Protein AF-A0A943Q394-F1 (afdb_monomer)

Secondary structure (DSSP, 8-state):
---------------------S--PPPPHHHHHHHHHHHSPPPPPPGGGS--HHHHHHHHHHHHHHHHHHHHHSHHHHH--S-HHHHHHHHHHHHHHHHHHHHHHHHHHHHHHHHHTTEEEEEEEETTEEEETT---B-TTS-B--EEE-GGGTT-EEEEEEEGGG-TT--THHHHHHHHHHHHHHHHHHHHHHHHS-GGGHHHHHHHHHHHHHHHHHHHHHH--S--SS--HHHHHHHTSSHHHHHHHHHHHHHHHTTTSSS------PPP-TT-HHHHHHHHHHHHHHHHTT-HHHHHHHHHHHHHTGGGS-HHHHHHHHHHHHHHHHHTT-HHHHHHHHHHS-HHHHHHHTS--SHHHHHHHHHIIIIIS--HHHHHHHHHHHHTS---SSSHHHHHHHHHHHHHHHHHHHH-TT--PPPPPP------

Mean predicted aligned error: 8.98 Å

Nearest PDB structures (foldseek):
  1hz4-assembly1_A  TM=4.114E-01  e=5.023E-01  Escherichia coli
  9dze-assembly1_h  TM=2.910E-01  e=1.087E+00  synthetic construct
  9gaw-assembly1_Z  TM=2.421E-01  e=2.675E+00  Homo sapiens

Foldseek 3Di:
DDDDDDPDPPDPPPPPDPPPPPDPDDFDPLLVVLLVLLVDDFDDDDPQLAACQVVLVVVLVVLLVVLLVCLCVDPLLVVDPDDPVVSVCLSVVLLVLLQVQLQVLLVVLLQVQCVVQQKHWAWWDDQQWIFGPQAQQAAPVRHGPRIDGDNVCNVHTDTFMAGPPLPLQGDCLRSLVSSLVSLVVQLVVLQVQLVPDDPVCSSSNVSSNSSSSSSVSVNCVLCDCGHHLHRHSNVLNVLLPDRLLSSLQNLLRVCVSCLNHQAARDARPDDQDLNRLSCLSSLVSVLLVCVLVVVLVVNSVSLSSNSSNCSSPDLLSVLVSLLSSLLSCVVVVSLNSSLSSLVSDDPSSNVNLLDDDGLLSLLSNLLCVQRNVVHQVSNQVSLVVNLSGPQDDNYSSSVVSVVSSVVSVVSSCVVPVPRPHDDRDPPPDDDD

pLDDT: mean 83.72, std 16.18, range [24.75, 97.0]

Sequence (432 aa):
MSEENNFEKEESSSQAQPRESLHADKPSKRAVEMVDEIRSPLPPLKLKDKSWSNVSFVIILAYMVGLAVWEIYGSGYQAIQNSSGARIGFLLVPILVGNLLAISAWFLGKVLVGKMTGYELTFLTLSGLCYEKHREVKNKNGKVKKFYFNSSYILEMHANFAPKDRKVDANPSGMLWGGMGGIIVMVALLFVLYFVIPDSVLWLKWGFLFCGIHAIETLIYQLFPFRQDYPNDMFVFIKTKKEEDRKAYNIYCIDTAYEFADVDLIAPDFNFDPTSYWKSKALIYKYIDSLYKGDLDNCYTILKQCHQISRFLTIEEQAYIAGERLFILLLLNDRAGADMLFTGLKRDVKNAVLKPYRLSTYRNSLLVKGLILNREDDSIDVANKYYNFEMGSNSVRFRQEKRYFETAKSAVLKAHPKFKLPQAKSNSAKAE

Radius of gyration: 26.26 Å; Cα contacts (8 Å, |Δi|>4): 604; chains: 1; bounding box: 75×80×77 Å

Solvent-accessible surface area (backbone atoms only — not comparable to full-atom values): 23338 Å² total; per-residue (Å²): 135,88,84,85,84,86,76,76,83,79,73,94,69,81,75,75,73,76,81,78,74,81,72,86,56,77,53,44,72,67,34,51,52,54,39,50,56,71,71,46,84,71,82,82,72,57,79,73,67,37,74,39,44,71,58,54,47,51,51,50,51,53,50,54,52,54,48,52,53,48,43,63,76,26,70,40,46,65,64,59,79,89,49,73,64,60,48,53,45,61,61,49,46,21,50,53,51,11,40,52,49,23,55,50,27,20,52,49,21,22,52,54,34,11,52,74,56,46,26,40,78,27,35,38,36,52,54,14,43,32,39,33,70,44,39,53,35,34,45,101,83,71,46,65,51,36,64,50,79,40,78,92,34,44,91,34,73,55,72,44,60,22,42,51,95,70,42,42,84,56,65,62,55,53,22,41,49,18,18,56,48,23,29,52,53,51,34,52,50,26,46,50,46,29,72,69,45,54,80,90,44,40,61,62,21,42,40,28,40,44,16,25,56,40,21,45,52,58,51,53,59,32,58,39,70,43,31,34,94,62,76,29,45,35,26,47,48,65,59,39,68,48,68,71,32,23,30,22,40,33,41,38,34,38,49,62,42,39,61,57,27,69,50,63,76,72,62,61,85,75,78,92,47,94,84,44,69,35,45,49,69,26,46,60,42,38,30,52,50,30,50,75,72,65,39,61,70,61,28,53,56,43,51,54,54,52,56,71,40,32,87,77,45,52,64,65,56,40,10,47,53,52,30,51,54,39,43,54,32,48,74,71,68,29,57,47,16,30,46,54,40,57,69,69,48,55,70,68,31,48,59,39,33,62,53,58,85,51,77,72,33,44,32,30,18,34,36,45,30,35,68,66,66,63,33,58,69,66,25,33,52,46,46,52,59,54,61,56,46,58,74,56,74,80,11,64,52,48,47,47,49,52,50,49,34,53,51,34,50,49,53,34,38,70,77,38,74,84,54,83,64,73,72,76,76,75,90,74,80,92,84,130

Structure (mmCIF, N/CA/C/O backbone):
data_AF-A0A943Q394-F1
#
_entry.id   AF-A0A943Q394-F1
#
loop_
_atom_site.group_PDB
_atom_site.id
_atom_site.type_symbol
_atom_site.label_atom_id
_atom_site.label_alt_id
_atom_site.label_comp_id
_atom_site.label_asym_id
_atom_site.label_entity_id
_atom_site.label_seq_id
_atom_site.pdbx_PDB_ins_code
_atom_site.Cartn_x
_atom_site.Cartn_y
_atom_site.Cartn_z
_atom_site.occupancy
_atom_site.B_iso_or_equiv
_atom_site.auth_seq_id
_atom_site.auth_comp_id
_atom_site.auth_asym_id
_atom_site.auth_atom_id
_atom_site.pdbx_PDB_model_num
ATOM 1 N N . MET A 1 1 ? 18.051 59.322 9.210 1.00 36.94 1 MET A N 1
ATOM 2 C CA . MET A 1 1 ? 17.751 58.458 8.053 1.00 36.94 1 MET A CA 1
ATOM 3 C C . MET A 1 1 ? 17.833 57.018 8.539 1.00 36.94 1 MET A C 1
ATOM 5 O O . MET A 1 1 ? 18.843 56.379 8.309 1.00 36.94 1 MET A O 1
ATOM 9 N N . SER A 1 2 ? 16.996 56.528 9.460 1.00 24.75 2 SER A N 1
ATOM 10 C CA . SER A 1 2 ? 15.518 56.499 9.542 1.00 24.75 2 SER A CA 1
ATOM 11 C C . SER A 1 2 ? 14.869 55.775 8.364 1.00 24.75 2 SER A C 1
ATOM 13 O O . SER A 1 2 ? 14.721 56.383 7.311 1.00 24.75 2 SER A O 1
ATOM 15 N N . GLU A 1 3 ? 14.569 54.491 8.594 1.00 26.06 3 GLU A N 1
ATOM 16 C CA . GLU A 1 3 ? 13.367 53.709 8.224 1.00 26.06 3 GLU A CA 1
ATOM 17 C C . GLU A 1 3 ? 13.666 52.246 8.635 1.00 26.06 3 GLU A C 1
ATOM 19 O O . GLU A 1 3 ? 14.465 51.556 8.012 1.00 26.06 3 GLU A O 1
ATOM 24 N N . GLU A 1 4 ? 13.444 51.890 9.905 1.00 24.84 4 GLU A N 1
ATOM 25 C CA . GLU A 1 4 ? 12.225 51.237 10.430 1.00 24.84 4 GLU A CA 1
ATOM 26 C C . GLU A 1 4 ? 11.939 49.854 9.816 1.00 24.84 4 GLU A C 1
ATOM 28 O O . GLU A 1 4 ? 11.225 49.716 8.833 1.00 24.84 4 GLU A O 1
ATOM 33 N N . ASN A 1 5 ? 12.448 48.807 10.477 1.00 25.91 5 ASN A N 1
ATOM 34 C CA . ASN A 1 5 ? 11.856 47.470 10.447 1.00 25.91 5 ASN A CA 1
ATOM 35 C C . ASN A 1 5 ? 11.244 47.205 11.828 1.00 25.91 5 ASN A C 1
ATOM 37 O O . ASN A 1 5 ? 11.898 46.674 12.728 1.00 25.91 5 ASN A O 1
ATOM 41 N N . ASN A 1 6 ? 9.984 47.610 11.981 1.00 25.77 6 ASN A N 1
ATOM 42 C CA . ASN A 1 6 ? 9.102 47.132 13.036 1.00 25.77 6 ASN A CA 1
ATOM 43 C C . ASN A 1 6 ? 8.702 45.689 12.714 1.00 25.77 6 ASN A C 1
ATOM 45 O O . ASN A 1 6 ? 7.813 45.444 11.905 1.00 25.77 6 ASN A O 1
ATOM 49 N N . PHE A 1 7 ? 9.355 44.729 13.361 1.00 26.55 7 PHE A N 1
ATOM 50 C CA . PHE A 1 7 ? 8.707 43.468 13.706 1.00 26.55 7 PHE A CA 1
ATOM 51 C C . PHE A 1 7 ? 8.678 43.407 15.225 1.00 26.55 7 PHE A C 1
ATOM 53 O O . PHE A 1 7 ? 9.625 42.972 15.883 1.00 26.55 7 PHE A O 1
ATOM 60 N N . GLU A 1 8 ? 7.594 43.957 15.767 1.00 26.42 8 GLU A N 1
ATOM 61 C CA . GLU A 1 8 ? 7.235 43.808 17.162 1.00 26.42 8 GLU A CA 1
ATOM 62 C C . GLU A 1 8 ? 7.174 42.321 17.517 1.00 26.42 8 GLU A C 1
ATOM 64 O O . GLU A 1 8 ? 6.613 41.482 16.809 1.00 26.42 8 GLU A O 1
ATOM 69 N N . LYS A 1 9 ? 7.793 42.021 18.657 1.00 29.33 9 LYS A N 1
ATOM 70 C CA . LYS A 1 9 ? 7.512 40.848 19.468 1.00 29.33 9 LYS A CA 1
ATOM 71 C C . LYS A 1 9 ? 6.026 40.872 19.825 1.00 29.33 9 LYS A C 1
ATOM 73 O O . LYS A 1 9 ? 5.653 41.506 20.806 1.00 29.33 9 LYS A O 1
ATOM 78 N N . GLU A 1 10 ? 5.196 40.151 19.083 1.00 25.08 10 GLU A N 1
ATOM 79 C CA . GLU A 1 10 ? 3.922 39.708 19.640 1.00 25.08 10 GLU A CA 1
ATOM 80 C C . GLU A 1 10 ? 4.198 38.546 20.589 1.00 25.08 10 GLU A C 1
ATOM 82 O O . GLU A 1 10 ? 4.561 37.426 20.216 1.00 25.08 10 GLU A O 1
ATOM 87 N N . GLU A 1 11 ? 4.106 38.899 21.864 1.00 26.84 11 GLU A N 1
ATOM 88 C CA . GLU A 1 11 ? 4.187 38.031 23.013 1.00 26.84 11 GLU A CA 1
ATOM 89 C C . GLU A 1 11 ? 3.241 36.841 22.868 1.00 26.84 11 GLU A C 1
ATOM 91 O O . GLU A 1 11 ? 2.036 36.956 22.636 1.00 26.84 11 GLU A O 1
ATOM 96 N N . SER A 1 12 ? 3.823 35.665 23.085 1.00 28.14 12 SER A N 1
ATOM 97 C CA . SER A 1 12 ? 3.126 34.416 23.324 1.00 28.14 12 SER A CA 1
ATOM 98 C C . SER A 1 12 ? 2.162 34.565 24.505 1.00 28.14 12 SER A C 1
ATOM 100 O O . SER A 1 12 ? 2.534 34.357 25.659 1.00 28.14 12 SER A O 1
ATOM 102 N N . SER A 1 13 ? 0.909 34.901 24.223 1.00 29.84 13 SER A N 1
ATOM 103 C CA . SER A 1 13 ? -0.177 34.854 25.200 1.00 29.84 13 SER A CA 1
ATOM 104 C C . SER A 1 13 ? -1.456 34.262 24.604 1.00 29.84 13 SER A C 1
ATOM 106 O O . SER A 1 13 ? -2.563 34.697 24.897 1.00 29.84 13 SER A O 1
ATOM 108 N N . SER A 1 14 ? -1.350 33.171 23.835 1.00 27.25 14 SER A N 1
ATOM 109 C CA . SER A 1 14 ? -2.492 32.256 23.762 1.00 27.25 14 SER A CA 1
ATOM 110 C C . SER A 1 14 ? -2.519 31.470 25.070 1.00 27.25 14 SER A C 1
ATOM 112 O O . SER A 1 14 ? -1.816 30.467 25.219 1.00 27.25 14 SER A O 1
ATOM 114 N N . GLN A 1 15 ? -3.280 31.973 26.041 1.00 26.34 15 GLN A N 1
ATOM 115 C CA . GLN A 1 15 ? -3.665 31.234 27.235 1.00 26.34 15 GLN A CA 1
ATOM 116 C C . GLN A 1 15 ? -4.109 29.831 26.813 1.00 26.34 15 GLN A C 1
ATOM 118 O O . GLN A 1 15 ? -5.174 29.642 26.223 1.00 26.34 15 GLN A O 1
ATOM 123 N N . ALA A 1 16 ? -3.260 28.841 27.084 1.00 30.30 16 ALA A N 1
ATOM 124 C CA . ALA A 1 16 ? -3.664 27.454 27.068 1.00 30.30 16 ALA A CA 1
ATOM 125 C C . ALA A 1 16 ? -4.762 27.334 28.122 1.00 30.30 16 ALA A C 1
ATOM 127 O O . ALA A 1 16 ? -4.483 27.402 29.320 1.00 30.30 16 ALA A O 1
ATOM 128 N N . GLN A 1 17 ? -6.015 27.227 27.675 1.00 26.16 17 GLN A N 1
ATOM 129 C CA . GLN A 1 17 ? -7.105 26.881 28.571 1.00 26.16 17 GLN A CA 1
ATOM 130 C C . GLN A 1 17 ? -6.690 25.613 29.331 1.00 26.16 17 GLN A C 1
ATOM 132 O O . GLN A 1 17 ? -6.216 24.659 28.698 1.00 26.16 17 GLN A O 1
ATOM 137 N N . PRO A 1 18 ? -6.808 25.598 30.671 1.00 28.00 18 PRO A N 1
ATOM 138 C CA . PRO A 1 18 ? -6.501 24.415 31.451 1.00 28.00 18 PRO A CA 1
ATOM 139 C C . PRO A 1 18 ? -7.311 23.257 30.880 1.00 28.00 18 PRO A C 1
ATOM 141 O O . PRO A 1 18 ? -8.521 23.378 30.687 1.00 28.00 18 PRO A O 1
ATOM 144 N N . ARG A 1 19 ? -6.642 22.141 30.579 1.00 38.12 19 ARG A N 1
ATOM 145 C CA . ARG A 1 19 ? -7.322 20.874 30.318 1.00 38.12 19 ARG A CA 1
ATOM 146 C C . ARG A 1 19 ? -8.140 20.553 31.566 1.00 38.12 19 ARG A C 1
ATOM 148 O O . ARG A 1 19 ? -7.593 20.020 32.527 1.00 38.12 19 ARG A O 1
ATOM 155 N N . GLU A 1 20 ? -9.426 20.888 31.566 1.00 29.41 20 GLU A N 1
ATOM 156 C CA . GLU A 1 20 ? -10.375 20.281 32.489 1.00 29.41 20 GLU A CA 1
ATOM 157 C C . GLU A 1 20 ? -10.360 18.781 32.201 1.00 29.41 20 GLU A C 1
ATOM 159 O O . GLU A 1 20 ? -10.927 18.284 31.225 1.00 29.41 20 GLU A O 1
ATOM 164 N N . SER A 1 21 ? -9.607 18.064 33.031 1.00 34.97 21 SER A N 1
ATOM 165 C CA . SER A 1 21 ? -9.572 16.615 33.087 1.00 34.97 21 SER A CA 1
ATOM 166 C C . SER A 1 21 ? -10.938 16.120 33.558 1.00 34.97 21 SER A C 1
ATOM 168 O O . SER A 1 21 ? -11.166 15.896 34.748 1.00 34.97 21 SER A O 1
ATOM 170 N N . LEU A 1 22 ? -11.870 15.987 32.617 1.00 36.12 22 LEU A N 1
ATOM 171 C CA . LEU A 1 22 ? -13.137 15.300 32.824 1.00 36.12 22 LEU A CA 1
ATOM 172 C C . LEU A 1 22 ? -12.834 13.830 33.157 1.00 36.12 22 LEU A C 1
ATOM 174 O O . LEU A 1 22 ? -12.533 13.040 32.268 1.00 36.12 22 LEU A O 1
ATOM 178 N N . HIS A 1 23 ? -12.892 13.527 34.459 1.00 41.88 23 HIS A N 1
ATOM 179 C CA . HIS A 1 23 ? -12.745 12.225 35.119 1.00 41.88 23 HIS A CA 1
ATOM 180 C C . HIS A 1 23 ? -11.444 11.461 34.815 1.00 41.88 23 HIS A C 1
ATOM 182 O O . HIS A 1 23 ? -11.343 10.696 33.859 1.00 41.88 23 HIS A O 1
ATOM 188 N N . ALA A 1 24 ? -10.443 11.626 35.686 1.00 44.53 24 ALA A N 1
ATOM 189 C CA . ALA A 1 24 ? -9.252 10.781 35.710 1.00 44.53 24 ALA A CA 1
ATOM 190 C C . ALA A 1 24 ? -9.579 9.406 36.321 1.00 44.53 24 ALA A C 1
ATOM 192 O O . ALA A 1 24 ? -9.180 9.096 37.445 1.00 44.53 24 ALA A O 1
ATOM 193 N N . ASP A 1 25 ? -10.316 8.579 35.580 1.00 67.25 25 ASP A N 1
ATOM 194 C CA . ASP A 1 25 ? -10.285 7.139 35.819 1.00 67.25 25 ASP A CA 1
ATOM 195 C C . ASP A 1 25 ? -8.836 6.664 35.647 1.00 67.25 25 ASP A C 1
ATOM 197 O O . ASP A 1 25 ? -8.126 7.096 34.738 1.00 67.25 25 ASP A O 1
ATOM 201 N N . LYS A 1 26 ? -8.341 5.819 36.555 1.00 80.06 26 LYS A N 1
ATOM 202 C CA . LYS A 1 26 ? -6.998 5.245 36.400 1.00 80.06 26 LYS A CA 1
ATOM 203 C C . LYS A 1 26 ? -6.984 4.358 35.145 1.00 80.06 26 LYS A C 1
ATOM 205 O O . LYS A 1 26 ? -7.945 3.614 34.950 1.00 80.06 26 LYS A O 1
ATOM 210 N N . PRO A 1 27 ? -5.915 4.388 34.325 1.00 82.94 27 PRO A N 1
ATOM 211 C CA . PRO A 1 27 ? -5.824 3.529 33.149 1.00 82.94 27 PRO A CA 1
ATOM 212 C C . PRO A 1 27 ? -5.918 2.058 33.562 1.00 82.94 27 PRO A C 1
ATOM 214 O O . PRO A 1 27 ? -5.362 1.656 34.591 1.00 82.94 27 PRO A O 1
ATOM 217 N N . SER A 1 28 ? -6.609 1.240 32.765 1.00 85.56 28 SER A N 1
ATOM 218 C CA . SER A 1 28 ? -6.715 -0.189 33.059 1.00 85.56 28 SER A CA 1
ATOM 219 C C . SER A 1 28 ? -5.353 -0.881 32.949 1.00 85.56 28 SER A C 1
ATOM 221 O O . SER A 1 28 ? -4.452 -0.436 32.233 1.00 85.56 28 SER A O 1
ATOM 223 N N . LYS A 1 29 ? -5.217 -2.047 33.595 1.00 86.56 29 LYS A N 1
ATOM 224 C CA . LYS A 1 29 ? -4.020 -2.893 33.458 1.00 86.56 29 LYS A CA 1
ATOM 225 C C . LYS A 1 29 ? -3.711 -3.214 31.987 1.00 86.56 29 LYS A C 1
ATOM 227 O O . LYS A 1 29 ? -2.551 -3.185 31.594 1.00 86.56 29 LYS A O 1
ATOM 232 N N . ARG A 1 30 ? -4.746 -3.444 31.166 1.00 83.56 30 ARG A N 1
ATOM 233 C CA . ARG A 1 30 ? -4.605 -3.705 29.724 1.00 83.56 30 ARG A CA 1
ATOM 234 C C . ARG A 1 30 ? -4.018 -2.500 28.985 1.00 83.56 30 ARG A C 1
ATOM 236 O O . ARG A 1 30 ? -3.149 -2.679 28.142 1.00 83.56 30 ARG A O 1
ATOM 243 N N . ALA A 1 31 ? -4.441 -1.277 29.303 1.00 83.06 31 ALA A N 1
ATOM 244 C CA . ALA A 1 31 ? -3.860 -0.082 28.690 1.00 83.06 31 ALA A CA 1
ATOM 245 C C . ALA A 1 31 ? -2.398 0.136 29.090 1.00 83.06 31 ALA A C 1
ATOM 247 O O . ALA A 1 31 ? -1.582 0.497 28.242 1.00 83.06 31 ALA A O 1
ATOM 248 N N . VAL A 1 32 ? -2.058 -0.118 30.357 1.00 86.00 32 VAL A N 1
ATOM 249 C CA . VAL A 1 32 ? -0.667 -0.063 30.831 1.00 86.00 32 VAL A CA 1
ATOM 250 C C . VAL A 1 32 ? 0.192 -1.072 30.069 1.00 86.00 32 VAL A C 1
ATOM 252 O O . VAL A 1 32 ? 1.188 -0.679 29.468 1.00 86.00 32 VAL A O 1
ATOM 255 N N . GLU A 1 33 ? -0.253 -2.329 29.973 1.00 87.69 33 GLU A N 1
ATOM 256 C CA . GLU A 1 33 ? 0.419 -3.364 29.178 1.00 87.69 33 GLU A CA 1
ATOM 257 C C . GLU A 1 33 ? 0.589 -2.939 27.711 1.00 87.69 33 GLU A C 1
ATOM 259 O O . GLU A 1 33 ? 1.671 -3.087 27.141 1.00 87.69 33 GLU A O 1
ATOM 264 N N . MET A 1 34 ? -0.443 -2.348 27.096 1.00 87.56 34 MET A N 1
ATOM 265 C CA . MET A 1 34 ? -0.347 -1.887 25.713 1.00 87.56 34 MET A CA 1
ATOM 266 C C . MET A 1 34 ? 0.707 -0.790 25.518 1.00 87.56 34 MET A C 1
ATOM 268 O O . MET A 1 34 ? 1.408 -0.781 24.500 1.00 87.56 34 MET A O 1
ATOM 272 N N . VAL A 1 35 ? 0.815 0.138 26.469 1.00 83.75 35 VAL A N 1
ATOM 273 C CA . VAL A 1 35 ? 1.810 1.218 26.442 1.00 83.75 35 VAL A CA 1
ATOM 274 C C . VAL A 1 35 ? 3.213 0.675 26.673 1.00 83.75 35 VAL A C 1
ATOM 276 O O . VAL A 1 35 ? 4.140 1.065 25.957 1.00 83.75 35 VAL A O 1
ATOM 279 N N . ASP A 1 36 ? 3.367 -0.252 27.611 1.00 86.31 36 ASP A N 1
ATOM 280 C CA . ASP A 1 36 ? 4.643 -0.909 27.883 1.00 86.31 36 ASP A CA 1
ATOM 281 C C . ASP A 1 36 ? 5.132 -1.686 26.656 1.00 86.31 36 ASP A C 1
ATOM 283 O O . ASP A 1 36 ? 6.310 -1.618 26.305 1.00 86.31 36 ASP A O 1
ATOM 287 N N . GLU A 1 37 ? 4.229 -2.330 25.913 1.00 87.06 37 GLU A N 1
ATOM 288 C CA . GLU A 1 37 ? 4.546 -2.972 24.635 1.00 87.06 37 GLU A CA 1
ATOM 289 C C . GLU A 1 37 ? 5.070 -1.978 23.587 1.00 87.06 37 GLU A C 1
ATOM 291 O O . GLU A 1 37 ? 5.992 -2.308 22.843 1.00 87.06 37 GLU A O 1
ATOM 296 N N . ILE A 1 38 ? 4.517 -0.759 23.507 1.00 81.81 38 ILE A N 1
ATOM 297 C CA . ILE A 1 38 ? 4.989 0.283 22.572 1.00 81.81 38 ILE A CA 1
ATOM 298 C C . ILE A 1 38 ? 6.368 0.810 22.963 1.00 81.81 38 ILE A C 1
ATOM 300 O O . ILE A 1 38 ? 7.188 1.099 22.089 1.00 81.81 38 ILE A O 1
ATOM 304 N N . ARG A 1 39 ? 6.621 0.942 24.266 1.00 80.44 39 ARG A N 1
ATOM 305 C CA . ARG A 1 39 ? 7.911 1.390 24.804 1.00 80.44 39 ARG A CA 1
ATOM 306 C C . ARG A 1 39 ? 8.984 0.309 24.708 1.00 80.44 39 ARG A C 1
ATOM 308 O O . ARG A 1 39 ? 10.167 0.633 24.631 1.00 80.44 39 ARG A O 1
ATOM 315 N N . SER A 1 40 ? 8.577 -0.957 24.693 1.00 82.25 40 SER A N 1
ATOM 316 C CA . SER A 1 40 ? 9.484 -2.095 24.608 1.00 82.25 40 SER A CA 1
ATOM 317 C C . SER A 1 40 ? 10.183 -2.139 23.244 1.00 82.25 40 SER A C 1
ATOM 319 O O . SER A 1 40 ? 9.516 -2.111 22.204 1.00 82.25 40 SER A O 1
ATOM 321 N N . PRO A 1 41 ? 11.524 -2.233 23.207 1.00 75.56 41 PRO A N 1
ATOM 322 C CA . PRO A 1 41 ? 12.243 -2.332 21.949 1.00 75.56 41 PRO A CA 1
ATOM 323 C C . PRO A 1 41 ? 11.872 -3.636 21.240 1.00 75.56 41 PRO A C 1
ATOM 325 O O . PRO A 1 41 ? 12.000 -4.730 21.791 1.00 75.56 41 PRO A O 1
ATOM 328 N N . LEU A 1 42 ? 11.425 -3.523 19.990 1.00 81.19 42 LEU A N 1
ATOM 329 C CA . LEU A 1 42 ? 11.195 -4.691 19.151 1.00 81.19 42 LEU A CA 1
ATOM 330 C C . LEU A 1 42 ? 12.538 -5.293 18.716 1.00 81.19 42 LEU A C 1
ATOM 332 O O . LEU A 1 42 ? 13.485 -4.548 18.443 1.00 81.19 42 LEU A O 1
ATOM 336 N N . PRO A 1 43 ? 12.630 -6.628 18.579 1.00 78.38 43 PRO A N 1
ATOM 337 C CA . PRO A 1 43 ? 13.841 -7.259 18.080 1.00 78.38 43 PRO A CA 1
ATOM 338 C C . PRO A 1 43 ? 14.204 -6.708 16.690 1.00 78.38 43 PRO A C 1
ATOM 340 O O . PRO A 1 43 ? 13.309 -6.426 15.879 1.00 78.38 43 PRO A O 1
ATOM 343 N N . PRO A 1 44 ? 15.500 -6.570 16.367 1.00 78.81 44 PRO A N 1
ATOM 344 C CA . PRO A 1 44 ? 15.921 -6.024 15.087 1.00 78.81 44 PRO A CA 1
ATOM 345 C C . PRO A 1 44 ? 15.475 -6.921 13.926 1.00 78.81 44 PRO A C 1
ATOM 347 O O . PRO A 1 44 ? 15.421 -8.149 14.031 1.00 78.81 44 PRO A O 1
ATOM 350 N N . LEU A 1 45 ? 15.160 -6.295 12.790 1.00 80.12 45 LEU A N 1
ATOM 351 C CA . LEU A 1 45 ? 14.898 -7.014 11.547 1.00 80.12 45 LEU A CA 1
ATOM 352 C C . LEU A 1 45 ? 16.180 -7.632 10.989 1.00 80.12 45 LEU A C 1
ATOM 354 O O . LEU A 1 45 ? 17.239 -6.996 10.984 1.00 80.12 45 LEU A O 1
ATOM 358 N N . LYS A 1 46 ? 16.053 -8.842 10.432 1.00 81.94 46 LYS A N 1
ATOM 359 C CA . LYS A 1 46 ? 17.104 -9.437 9.601 1.00 81.94 46 LYS A CA 1
ATOM 360 C C . LYS A 1 46 ? 17.336 -8.554 8.378 1.00 81.94 46 LYS A C 1
ATOM 362 O O . LYS A 1 46 ? 16.409 -7.939 7.856 1.00 81.94 46 LYS A O 1
ATOM 367 N N . LEU A 1 47 ? 18.577 -8.528 7.899 1.00 78.75 47 LEU A N 1
ATOM 368 C CA . LEU A 1 47 ? 19.019 -7.652 6.814 1.00 78.75 47 LEU A CA 1
ATOM 369 C C . LEU A 1 47 ? 18.127 -7.739 5.558 1.00 78.75 47 LEU A C 1
ATOM 371 O O . LEU A 1 47 ? 17.741 -6.715 5.003 1.00 78.75 47 LEU A O 1
ATOM 375 N N . LYS A 1 48 ? 17.729 -8.955 5.172 1.00 77.06 48 LYS A N 1
ATOM 376 C CA . LYS A 1 48 ? 16.856 -9.232 4.017 1.00 77.06 48 LYS A CA 1
ATOM 377 C C . LYS A 1 48 ? 15.428 -8.675 4.127 1.00 77.06 48 LYS A C 1
ATOM 379 O O . LYS A 1 48 ? 14.726 -8.614 3.125 1.00 77.06 48 LYS A O 1
ATOM 384 N N . ASP A 1 49 ? 14.989 -8.316 5.333 1.00 76.31 49 ASP A N 1
ATOM 385 C CA . ASP A 1 49 ? 13.630 -7.837 5.604 1.00 76.31 49 ASP A CA 1
ATOM 386 C C . ASP A 1 49 ? 13.588 -6.339 5.976 1.00 76.31 49 ASP A C 1
ATOM 388 O O . ASP A 1 49 ? 12.513 -5.744 6.132 1.00 76.31 49 ASP A O 1
ATOM 392 N N . LYS A 1 50 ? 14.758 -5.698 6.115 1.00 80.75 50 LYS A N 1
ATOM 393 C CA . LYS A 1 50 ? 14.863 -4.238 6.248 1.00 80.75 50 LYS A CA 1
ATOM 394 C C . LYS A 1 50 ? 14.394 -3.560 4.959 1.00 80.75 50 LYS A C 1
ATOM 396 O O . LYS A 1 50 ? 14.419 -4.182 3.903 1.00 80.75 50 LYS A O 1
ATOM 401 N N . SER A 1 51 ? 13.934 -2.313 5.061 1.00 82.12 51 SER A N 1
ATOM 402 C CA . SER A 1 51 ? 13.713 -1.495 3.864 1.00 82.12 51 SER A CA 1
ATOM 403 C C . SER A 1 51 ? 15.073 -1.108 3.281 1.00 82.12 51 SER A C 1
ATOM 405 O O . SER A 1 51 ? 15.945 -0.646 4.020 1.00 82.12 51 SER A O 1
ATOM 407 N N . TRP A 1 52 ? 15.254 -1.336 1.983 1.00 84.62 52 TRP A N 1
ATOM 408 C CA . TRP A 1 52 ? 16.456 -0.998 1.222 1.00 84.62 52 TRP A CA 1
ATOM 409 C C . TRP A 1 52 ? 16.256 0.219 0.317 1.00 84.62 52 TRP A C 1
ATOM 411 O O . TRP A 1 52 ? 17.180 0.554 -0.416 1.00 84.62 52 TRP A O 1
ATOM 421 N N . SER A 1 53 ? 15.124 0.925 0.422 1.00 80.81 53 SER A N 1
ATOM 422 C CA . SER A 1 53 ? 14.781 2.085 -0.417 1.00 80.81 53 SER A CA 1
ATOM 423 C C . SER A 1 53 ? 15.903 3.106 -0.523 1.00 80.81 53 SER A C 1
ATOM 425 O O . SER A 1 53 ? 16.298 3.458 -1.628 1.00 80.81 53 SER A O 1
ATOM 427 N N . ASN A 1 54 ? 16.507 3.504 0.600 1.00 82.69 54 ASN A N 1
ATOM 428 C CA . ASN A 1 54 ? 17.606 4.476 0.590 1.00 82.69 54 ASN A CA 1
ATOM 429 C C . ASN A 1 54 ? 18.860 3.941 -0.115 1.00 82.69 54 ASN A C 1
ATOM 431 O O . ASN A 1 54 ? 19.539 4.681 -0.819 1.00 82.69 54 ASN A O 1
ATOM 435 N N . VAL A 1 55 ? 19.175 2.657 0.061 1.00 84.75 55 VAL A N 1
ATOM 436 C CA . VAL A 1 55 ? 20.344 2.043 -0.583 1.00 84.75 55 VAL A CA 1
ATOM 437 C C . VAL A 1 55 ? 20.100 1.890 -2.081 1.00 84.75 55 VAL A C 1
ATOM 439 O O . VAL A 1 55 ? 20.955 2.254 -2.882 1.00 84.75 55 VAL A O 1
ATOM 442 N N . SER A 1 56 ? 18.921 1.402 -2.466 1.00 81.50 56 SER A N 1
ATOM 443 C CA . SER A 1 56 ? 18.503 1.308 -3.862 1.00 81.50 56 SER A CA 1
ATOM 444 C C . SER A 1 56 ? 18.464 2.683 -4.528 1.00 81.50 56 SER A C 1
ATOM 446 O O . SER A 1 56 ? 18.933 2.804 -5.653 1.00 81.50 56 SER A O 1
ATOM 448 N N . PHE A 1 57 ? 18.013 3.724 -3.823 1.00 82.50 57 PHE A N 1
ATOM 449 C CA . PHE A 1 57 ? 18.062 5.106 -4.297 1.00 82.50 57 PHE A CA 1
ATOM 450 C C . PHE A 1 57 ? 19.496 5.563 -4.577 1.00 82.50 57 PHE A C 1
ATOM 452 O O . PHE A 1 57 ? 19.756 6.090 -5.651 1.00 82.50 57 PHE A O 1
ATOM 459 N N . VAL A 1 58 ? 20.445 5.313 -3.667 1.00 86.50 58 VAL A N 1
ATOM 460 C CA . VAL A 1 58 ? 21.861 5.668 -3.883 1.00 86.50 58 VAL A CA 1
ATOM 461 C C . VAL A 1 58 ? 22.453 4.919 -5.079 1.00 86.50 58 VAL A C 1
ATOM 463 O O . VAL A 1 58 ? 23.172 5.520 -5.871 1.00 86.50 58 VAL A O 1
ATOM 466 N N . ILE A 1 59 ? 22.137 3.630 -5.241 1.00 86.00 59 ILE A N 1
ATOM 467 C CA . ILE A 1 59 ? 22.609 2.826 -6.380 1.00 86.00 59 ILE A CA 1
ATOM 468 C C . ILE A 1 59 ? 22.038 3.362 -7.698 1.00 86.00 59 ILE A C 1
ATOM 470 O O . ILE A 1 59 ? 22.790 3.545 -8.653 1.00 86.00 59 ILE A O 1
ATOM 474 N N . ILE A 1 60 ? 20.733 3.644 -7.745 1.00 85.25 60 ILE A N 1
ATOM 475 C CA . ILE A 1 60 ? 20.072 4.209 -8.929 1.00 85.25 60 ILE A CA 1
ATOM 476 C C . ILE A 1 60 ? 20.634 5.594 -9.237 1.00 85.25 60 ILE A C 1
ATOM 478 O O . ILE A 1 60 ? 20.966 5.864 -10.382 1.00 85.25 60 ILE A O 1
ATOM 482 N N . LEU A 1 61 ? 20.822 6.448 -8.231 1.00 86.25 61 LEU A N 1
ATOM 483 C CA . LEU A 1 61 ? 21.398 7.777 -8.416 1.00 86.25 61 LEU A CA 1
ATOM 484 C C . LEU A 1 61 ? 22.829 7.701 -8.964 1.00 86.25 61 LEU A C 1
ATOM 486 O O . LEU A 1 61 ? 23.161 8.418 -9.903 1.00 86.25 61 LEU A O 1
ATOM 490 N N . ALA A 1 62 ? 23.669 6.820 -8.415 1.00 87.19 62 ALA A N 1
ATOM 491 C CA . ALA A 1 62 ? 25.027 6.610 -8.912 1.00 87.19 62 ALA A CA 1
ATOM 492 C C . ALA A 1 62 ? 25.026 6.114 -10.366 1.00 87.19 62 ALA A C 1
ATOM 494 O O . ALA A 1 62 ? 25.828 6.578 -11.175 1.00 87.19 62 ALA A O 1
ATOM 495 N N . TYR A 1 63 ? 24.099 5.215 -10.704 1.00 86.69 63 TYR A N 1
ATOM 496 C CA . TYR A 1 63 ? 23.903 4.740 -12.068 1.00 86.69 63 TYR A CA 1
ATOM 497 C C . TYR A 1 63 ? 23.460 5.872 -13.006 1.00 86.69 63 TYR A C 1
ATOM 499 O O . TYR A 1 63 ? 24.116 6.093 -14.019 1.00 86.69 63 TYR A O 1
ATOM 507 N N . MET A 1 64 ? 22.442 6.655 -12.633 1.00 85.25 64 MET A N 1
ATOM 508 C CA . MET A 1 64 ? 21.965 7.811 -13.402 1.00 85.25 64 MET A CA 1
ATOM 509 C C . MET A 1 64 ? 23.075 8.837 -13.646 1.00 85.25 64 MET A C 1
ATOM 511 O O . MET A 1 64 ? 23.231 9.318 -14.764 1.00 85.25 64 MET A O 1
ATOM 515 N N . VAL A 1 65 ? 23.874 9.163 -12.623 1.00 85.44 65 VAL A N 1
ATOM 516 C CA . VAL A 1 65 ? 25.006 10.094 -12.758 1.00 85.44 65 VAL A CA 1
ATOM 517 C C . VAL A 1 65 ? 26.076 9.516 -13.683 1.00 85.44 65 VAL A C 1
ATOM 519 O O . VAL A 1 65 ? 26.568 10.225 -14.557 1.00 85.44 65 VAL A O 1
ATOM 522 N N . GLY A 1 66 ? 26.419 8.234 -13.532 1.00 86.00 66 GLY A N 1
ATOM 523 C CA . GLY A 1 66 ? 27.376 7.560 -14.411 1.00 86.00 66 GLY A CA 1
ATOM 524 C C . GLY A 1 66 ? 26.922 7.546 -15.872 1.00 86.00 66 GLY A C 1
ATOM 525 O O . GLY A 1 66 ? 27.724 7.815 -16.766 1.00 86.00 66 GLY A O 1
ATOM 526 N N . LEU A 1 67 ? 25.631 7.303 -16.111 1.00 85.38 67 LEU A N 1
ATOM 527 C CA . LEU A 1 67 ? 25.036 7.378 -17.442 1.00 85.38 67 LEU A CA 1
ATOM 528 C C . LEU A 1 67 ? 25.033 8.791 -18.003 1.00 85.38 67 LEU A C 1
ATOM 530 O O . LEU A 1 67 ? 25.435 8.963 -19.144 1.00 85.38 67 LEU A O 1
ATOM 534 N N . ALA A 1 68 ? 24.647 9.793 -17.215 1.00 82.06 68 ALA A N 1
ATOM 535 C CA . ALA A 1 68 ? 24.659 11.183 -17.658 1.00 82.06 68 ALA A CA 1
ATOM 536 C C . ALA A 1 68 ? 26.080 11.632 -18.037 1.00 82.06 68 ALA A C 1
ATOM 538 O O . ALA A 1 68 ? 26.276 12.288 -19.056 1.00 82.06 68 ALA A O 1
ATOM 539 N N . VAL A 1 69 ? 27.095 11.234 -17.262 1.00 84.44 69 VAL A N 1
ATOM 540 C CA . VAL A 1 69 ? 28.507 11.460 -17.609 1.00 84.44 69 VAL A CA 1
ATOM 541 C C . VAL A 1 69 ? 28.844 10.781 -18.935 1.00 84.44 69 VAL A C 1
ATOM 543 O O . VAL A 1 69 ? 29.406 11.418 -19.825 1.00 84.44 69 VAL A O 1
ATOM 546 N N . TRP A 1 70 ? 28.484 9.508 -19.100 1.00 84.62 70 TRP A N 1
ATOM 547 C CA . TRP A 1 70 ? 28.737 8.795 -20.349 1.00 84.62 70 TRP A CA 1
ATOM 548 C C . TRP A 1 70 ? 28.023 9.436 -21.543 1.00 84.62 70 TRP A C 1
ATOM 550 O O . TRP A 1 70 ? 28.622 9.567 -22.606 1.00 84.62 70 TRP A O 1
ATOM 560 N N . GLU A 1 71 ? 26.791 9.897 -21.362 1.00 82.31 71 GLU A N 1
ATOM 561 C CA . GLU A 1 71 ? 26.013 10.599 -22.374 1.00 82.31 71 GLU A CA 1
ATOM 562 C C . GLU A 1 71 ? 26.699 11.906 -22.786 1.00 82.31 71 GLU A C 1
ATOM 564 O O . GLU A 1 71 ? 26.920 12.107 -23.977 1.00 82.31 71 GLU A O 1
ATOM 569 N N . ILE A 1 72 ? 27.161 12.723 -21.828 1.00 80.62 72 ILE A N 1
ATOM 570 C CA . ILE A 1 72 ? 27.917 13.970 -22.073 1.00 80.62 72 ILE A CA 1
ATOM 571 C C . ILE A 1 72 ? 29.191 13.721 -22.897 1.00 80.62 72 ILE A C 1
ATOM 573 O O . ILE A 1 72 ? 29.519 14.488 -23.810 1.00 80.62 72 ILE A O 1
ATOM 577 N N . TYR A 1 73 ? 29.933 12.661 -22.577 1.00 79.06 73 TYR A N 1
ATOM 578 C CA . TYR A 1 73 ? 31.159 12.298 -23.296 1.00 79.06 73 TYR A CA 1
ATOM 579 C C . TYR A 1 73 ? 30.898 11.418 -24.531 1.00 79.06 73 TYR A C 1
ATOM 581 O O . TYR A 1 73 ? 31.830 11.096 -25.269 1.00 79.06 73 TYR A O 1
ATOM 589 N N . GLY A 1 74 ? 29.643 11.044 -24.780 1.00 73.38 74 GLY A N 1
ATOM 590 C CA . GLY A 1 74 ? 29.225 10.197 -25.885 1.00 73.38 74 GLY A CA 1
ATOM 591 C C . GLY A 1 74 ? 29.131 10.951 -27.210 1.00 73.38 74 GLY A C 1
ATOM 592 O O . GLY A 1 74 ? 28.850 12.151 -27.268 1.00 73.38 74 GLY A O 1
ATOM 593 N N . SER A 1 75 ? 29.317 10.226 -28.315 1.00 67.50 75 SER A N 1
ATOM 594 C CA . SER A 1 75 ? 29.263 10.805 -29.664 1.00 67.50 75 SER A CA 1
ATOM 595 C C . SER A 1 75 ? 27.889 11.385 -30.016 1.00 67.50 75 SER A C 1
ATOM 597 O O . SER A 1 75 ? 27.826 12.331 -30.793 1.00 67.50 75 SER A O 1
ATOM 599 N N . GLY A 1 76 ? 26.803 10.898 -29.401 1.00 67.12 76 GLY A N 1
ATOM 600 C CA . GLY A 1 76 ? 25.460 11.470 -29.544 1.00 67.12 76 GLY A CA 1
ATOM 601 C C . GLY A 1 76 ? 25.338 12.901 -29.022 1.00 67.12 76 GLY A C 1
ATOM 602 O O . GLY A 1 76 ? 24.880 13.777 -29.749 1.00 67.12 76 GLY A O 1
ATOM 603 N N . TYR A 1 77 ? 25.811 13.164 -27.801 1.00 70.75 77 TYR A N 1
ATOM 604 C CA . TYR A 1 77 ? 25.788 14.505 -27.206 1.00 70.75 77 TYR A CA 1
ATOM 605 C C . TYR A 1 77 ? 26.709 15.478 -27.953 1.00 70.75 77 TYR A C 1
ATOM 607 O O . TYR A 1 77 ? 26.350 16.633 -28.186 1.00 70.75 77 TYR A O 1
ATOM 615 N N . GLN A 1 78 ? 27.877 14.999 -28.394 1.00 72.81 78 GLN A N 1
ATOM 616 C CA . GLN A 1 78 ? 28.821 15.795 -29.185 1.00 72.81 78 GLN A CA 1
ATOM 617 C C . GLN A 1 78 ? 28.307 16.094 -30.606 1.00 72.81 78 GLN A C 1
ATOM 619 O O . GLN A 1 78 ? 28.620 17.150 -31.159 1.00 72.81 78 GLN A O 1
ATOM 624 N N . ALA A 1 79 ? 27.477 15.216 -31.180 1.00 66.00 79 ALA A N 1
ATOM 625 C CA . ALA A 1 79 ? 26.849 15.408 -32.490 1.00 66.00 79 ALA A CA 1
ATOM 626 C C . ALA A 1 79 ? 25.721 16.456 -32.491 1.00 66.00 79 ALA A C 1
ATOM 628 O O . ALA A 1 79 ? 25.327 16.933 -33.557 1.00 66.00 79 ALA A O 1
ATOM 629 N N . ILE A 1 80 ? 25.205 16.850 -31.321 1.00 73.19 80 ILE A N 1
ATOM 630 C CA . ILE A 1 80 ? 24.199 17.910 -31.206 1.00 73.19 80 ILE A CA 1
ATOM 631 C C . ILE A 1 80 ? 24.901 19.266 -31.308 1.00 73.19 80 ILE A C 1
ATOM 633 O O . ILE A 1 80 ? 25.415 19.835 -30.334 1.00 73.19 80 ILE A O 1
ATOM 637 N N . GLN A 1 81 ? 24.929 19.782 -32.533 1.00 62.72 81 GLN A N 1
ATOM 638 C CA . GLN A 1 81 ? 25.334 21.147 -32.836 1.00 62.72 81 GLN A CA 1
ATOM 639 C C . GLN A 1 81 ? 24.119 22.083 -32.740 1.00 62.72 81 GLN A C 1
ATOM 641 O O . GLN A 1 81 ? 23.037 21.746 -33.214 1.00 62.72 81 GLN A O 1
ATOM 646 N N . ASN A 1 82 ? 24.335 23.267 -32.148 1.00 63.19 82 ASN A N 1
ATOM 647 C CA . ASN A 1 82 ? 23.554 24.510 -32.316 1.00 63.19 82 ASN A CA 1
ATOM 648 C C . ASN A 1 82 ? 22.773 25.102 -31.125 1.00 63.19 82 ASN A C 1
ATOM 650 O O . ASN A 1 82 ? 22.233 26.189 -31.286 1.00 63.19 82 ASN A O 1
ATOM 654 N N . SER A 1 83 ? 22.775 24.534 -29.911 1.00 74.75 83 SER A N 1
ATOM 655 C CA . SER A 1 83 ? 22.503 25.326 -28.684 1.00 74.75 83 SER A CA 1
ATOM 656 C C . SER A 1 83 ? 22.778 24.548 -27.394 1.00 74.75 83 SER A C 1
ATOM 658 O O . SER A 1 83 ? 22.586 23.332 -27.336 1.00 74.75 83 SER A O 1
ATOM 660 N N . SER A 1 84 ? 23.149 25.254 -26.319 1.00 76.94 84 SER A N 1
ATOM 661 C CA . SER A 1 84 ? 23.229 24.679 -24.965 1.00 76.94 84 SER A CA 1
ATOM 662 C C . SER A 1 84 ? 21.892 24.075 -24.516 1.00 76.94 84 SER A C 1
ATOM 664 O O . SER A 1 84 ? 21.877 23.048 -23.846 1.00 76.94 84 SER A O 1
ATOM 666 N N . GLY A 1 85 ? 20.766 24.662 -24.941 1.00 79.00 85 GLY A N 1
ATOM 667 C CA . GLY A 1 85 ? 19.425 24.154 -24.647 1.00 79.00 85 GLY A CA 1
ATOM 668 C C . GLY A 1 85 ? 19.146 22.782 -25.266 1.00 79.00 85 GLY A C 1
ATOM 669 O O . GLY A 1 85 ? 18.632 21.907 -24.578 1.00 79.00 85 GLY A O 1
ATOM 670 N N . ALA A 1 86 ? 19.539 22.552 -26.523 1.00 79.38 86 ALA A N 1
ATOM 671 C CA . ALA A 1 86 ? 19.361 21.254 -27.182 1.00 79.38 86 ALA A CA 1
ATOM 672 C C . ALA A 1 86 ? 20.186 20.142 -26.514 1.00 79.38 86 ALA A C 1
ATOM 674 O O . ALA A 1 86 ? 19.709 19.021 -26.363 1.00 79.38 86 ALA A O 1
ATOM 675 N N . ARG A 1 87 ? 21.400 20.467 -26.058 1.00 78.94 87 ARG A N 1
ATOM 676 C CA . ARG A 1 87 ? 22.262 19.537 -25.315 1.00 78.94 87 ARG A CA 1
ATOM 677 C C . ARG A 1 87 ? 21.686 19.177 -23.948 1.00 78.94 87 ARG A C 1
ATOM 679 O O . ARG A 1 87 ? 21.634 18.005 -23.603 1.00 78.94 87 ARG A O 1
ATOM 686 N N . ILE A 1 88 ? 21.193 20.165 -23.199 1.00 81.25 88 ILE A N 1
ATOM 687 C CA . ILE A 1 88 ? 20.500 19.925 -21.922 1.00 81.25 88 ILE A CA 1
ATOM 688 C C . ILE A 1 88 ? 19.227 19.100 -22.149 1.00 81.25 88 ILE A C 1
ATOM 690 O O . ILE A 1 88 ? 18.971 18.148 -21.417 1.00 81.25 88 ILE A O 1
ATOM 694 N N . GLY A 1 89 ? 18.451 19.427 -23.185 1.00 82.81 89 GLY A N 1
ATOM 695 C CA . GLY A 1 89 ? 17.267 18.663 -23.568 1.00 82.81 89 GLY A CA 1
ATOM 696 C C . GLY A 1 89 ? 17.599 17.205 -23.878 1.00 82.81 89 GLY A C 1
ATOM 697 O O . GLY A 1 89 ? 16.889 16.315 -23.425 1.00 82.81 89 GLY A O 1
ATOM 698 N N . PHE A 1 90 ? 18.708 16.952 -24.573 1.00 84.56 90 PHE A N 1
ATOM 699 C CA . PHE A 1 90 ? 19.163 15.598 -24.870 1.00 84.56 90 PHE A CA 1
ATOM 700 C C . PHE A 1 90 ? 19.582 14.801 -23.636 1.00 84.56 90 PHE A C 1
ATOM 702 O O . PHE A 1 90 ? 19.392 13.603 -23.651 1.00 84.56 90 PHE A O 1
ATOM 709 N N . LEU A 1 91 ? 20.075 15.432 -22.568 1.00 83.56 91 LEU A N 1
ATOM 710 C CA . LEU A 1 91 ? 20.354 14.724 -21.309 1.00 83.56 91 LEU A CA 1
ATOM 711 C C . LEU A 1 91 ? 19.065 14.395 -20.543 1.00 83.56 91 LEU A C 1
ATOM 713 O O . LEU A 1 91 ? 18.913 13.328 -19.961 1.00 83.56 91 LEU A O 1
ATOM 717 N N . LEU A 1 92 ? 18.110 15.328 -20.510 1.00 86.75 92 LEU A N 1
ATOM 718 C CA . LEU A 1 92 ? 16.918 15.190 -19.668 1.00 86.75 92 LEU A CA 1
ATOM 719 C C . LEU A 1 92 ? 15.823 14.330 -20.305 1.00 86.75 92 LEU A C 1
ATOM 721 O O . LEU A 1 92 ? 15.122 13.597 -19.605 1.00 86.75 92 LEU A O 1
ATOM 725 N N . VAL A 1 93 ? 15.640 14.431 -21.623 1.00 89.25 93 VAL A N 1
ATOM 726 C CA . VAL A 1 93 ? 14.550 13.745 -22.326 1.00 89.25 93 VAL A CA 1
ATOM 727 C C . VAL A 1 93 ? 14.691 12.222 -22.238 1.00 89.25 93 VAL A C 1
ATOM 729 O O . VAL A 1 93 ? 13.704 11.594 -21.860 1.00 89.25 93 VAL A O 1
ATOM 732 N N . PRO A 1 94 ? 15.854 11.598 -22.499 1.00 89.81 94 PRO A N 1
ATOM 733 C CA . PRO A 1 94 ? 16.007 10.151 -22.394 1.00 89.81 94 PRO A CA 1
ATOM 734 C C . PRO A 1 94 ? 15.813 9.617 -20.978 1.00 89.81 94 PRO A C 1
ATOM 736 O O . PRO A 1 94 ? 15.197 8.565 -20.819 1.00 89.81 94 PRO A O 1
ATOM 739 N N . ILE A 1 95 ? 16.248 10.362 -19.955 1.00 88.56 95 ILE A N 1
ATOM 740 C CA . ILE A 1 95 ? 15.985 10.027 -18.549 1.00 88.56 95 ILE A CA 1
ATOM 741 C C . ILE A 1 95 ? 14.477 9.949 -18.298 1.00 88.56 95 ILE A C 1
ATOM 743 O O . ILE A 1 95 ? 13.975 8.941 -17.795 1.00 88.56 95 ILE A O 1
ATOM 747 N N . LEU A 1 96 ? 13.748 11.015 -18.645 1.00 89.75 96 LEU A N 1
ATOM 748 C CA . LEU A 1 96 ? 12.315 11.129 -18.376 1.00 89.75 96 LEU A CA 1
ATOM 749 C C . LEU A 1 96 ? 11.502 10.145 -19.220 1.00 89.75 96 LEU A C 1
ATOM 751 O O . LEU A 1 96 ? 10.672 9.407 -18.690 1.00 89.75 96 LEU A O 1
ATOM 755 N N . VAL A 1 97 ? 11.743 10.122 -20.530 1.00 92.44 97 VAL A N 1
ATOM 756 C CA . VAL A 1 97 ? 11.011 9.287 -21.487 1.00 92.44 97 VAL A CA 1
ATOM 757 C C . VAL A 1 97 ? 11.346 7.815 -21.283 1.00 92.44 97 VAL A C 1
ATOM 759 O O . VAL A 1 97 ? 10.429 7.002 -21.240 1.00 92.44 97 VAL A O 1
ATOM 762 N N . GLY A 1 98 ? 12.620 7.462 -21.092 1.00 92.88 98 GLY A N 1
ATOM 763 C CA . GLY A 1 98 ? 13.045 6.088 -20.823 1.00 92.88 98 GLY A CA 1
ATOM 764 C C . GLY A 1 98 ? 12.372 5.513 -19.578 1.00 92.88 98 GLY A C 1
ATOM 765 O O . GLY A 1 98 ? 11.758 4.448 -19.648 1.00 92.88 98 GLY A O 1
ATOM 766 N N . ASN A 1 99 ? 12.385 6.253 -18.464 1.00 89.94 99 ASN A N 1
ATOM 767 C CA . ASN A 1 99 ? 11.714 5.826 -17.235 1.00 89.94 99 ASN A CA 1
ATOM 768 C C . ASN A 1 99 ? 10.183 5.775 -17.379 1.00 89.94 99 ASN A C 1
ATOM 770 O O . ASN A 1 99 ? 9.561 4.806 -16.941 1.00 89.94 99 ASN A O 1
ATOM 774 N N . LEU A 1 100 ? 9.559 6.762 -18.033 1.00 91.38 100 LEU A N 1
ATOM 775 C CA . LEU A 1 100 ? 8.110 6.763 -18.268 1.00 91.38 100 LEU A CA 1
ATOM 776 C C . LEU A 1 100 ? 7.673 5.568 -19.130 1.00 91.38 100 LEU A C 1
ATOM 778 O O . LEU A 1 100 ? 6.669 4.914 -18.827 1.00 91.38 100 LEU A O 1
ATOM 782 N N . LEU A 1 101 ? 8.427 5.263 -20.190 1.00 94.25 101 LEU A N 1
ATOM 783 C CA . LEU A 1 101 ? 8.184 4.104 -21.045 1.00 94.25 101 LEU A CA 1
ATOM 784 C C . LEU A 1 101 ? 8.372 2.802 -20.264 1.00 94.25 101 LEU A C 1
ATOM 786 O O . LEU A 1 101 ? 7.518 1.925 -20.365 1.00 94.25 101 LEU A O 1
ATOM 790 N N . ALA A 1 102 ? 9.418 2.691 -19.439 1.00 93.81 102 ALA A N 1
ATOM 791 C CA . ALA A 1 102 ? 9.673 1.505 -18.624 1.00 93.81 102 ALA A CA 1
ATOM 792 C C . ALA A 1 102 ? 8.544 1.244 -17.623 1.00 93.81 102 ALA A C 1
ATOM 794 O O . ALA A 1 102 ? 8.026 0.132 -17.544 1.00 93.81 102 ALA A O 1
ATOM 795 N N . ILE A 1 103 ? 8.110 2.281 -16.906 1.00 91.06 103 ILE A N 1
ATOM 796 C CA . ILE A 1 103 ? 6.967 2.237 -15.990 1.00 91.06 103 ILE A CA 1
ATOM 797 C C . ILE A 1 103 ? 5.689 1.813 -16.722 1.00 91.06 103 ILE A C 1
ATOM 799 O O . ILE A 1 103 ? 4.944 0.956 -16.239 1.00 91.06 103 ILE A O 1
ATOM 803 N N . SER A 1 104 ? 5.442 2.390 -17.900 1.00 92.62 104 SER A N 1
ATOM 804 C CA . SER A 1 104 ? 4.263 2.079 -18.711 1.00 92.62 104 SER A CA 1
ATOM 805 C C . SER A 1 104 ? 4.297 0.632 -19.202 1.00 92.62 104 SER A C 1
ATOM 807 O O . SER A 1 104 ? 3.305 -0.084 -19.088 1.00 92.62 104 SER A O 1
ATOM 809 N N . ALA A 1 105 ? 5.448 0.174 -19.695 1.00 95.44 105 ALA A N 1
ATOM 810 C CA . ALA A 1 105 ? 5.660 -1.188 -20.166 1.00 95.44 105 ALA A CA 1
ATOM 811 C C . ALA A 1 105 ? 5.550 -2.210 -19.028 1.00 95.44 105 ALA A C 1
ATOM 813 O O . ALA A 1 105 ? 4.899 -3.242 -19.195 1.00 95.44 105 ALA A O 1
ATOM 814 N N . TRP A 1 106 ? 6.111 -1.897 -17.857 1.00 94.75 106 TRP A N 1
ATOM 815 C CA . TRP A 1 106 ? 5.944 -2.681 -16.637 1.00 94.75 106 TRP A CA 1
ATOM 816 C C . TRP A 1 106 ? 4.469 -2.827 -16.278 1.00 94.75 106 TRP A C 1
ATOM 818 O O . TRP A 1 106 ? 3.965 -3.940 -16.141 1.00 94.75 106 TRP A O 1
ATOM 828 N N . PHE A 1 107 ? 3.747 -1.711 -16.180 1.00 93.19 107 PHE A N 1
ATOM 829 C CA . PHE A 1 107 ? 2.339 -1.715 -15.810 1.00 93.19 107 PHE A CA 1
ATOM 830 C C . PHE A 1 107 ? 1.484 -2.489 -16.822 1.00 93.19 107 PHE A C 1
ATOM 832 O O . PHE A 1 107 ? 0.697 -3.356 -16.435 1.00 93.19 107 PHE A O 1
ATOM 839 N N . LEU A 1 108 ? 1.666 -2.229 -18.120 1.00 94.44 108 LEU A N 1
ATOM 840 C CA . LEU A 1 108 ? 0.941 -2.908 -19.196 1.00 94.44 108 LEU A CA 1
ATOM 841 C C . LEU A 1 108 ? 1.239 -4.408 -19.223 1.00 94.44 108 LEU A C 1
ATOM 843 O O . LEU A 1 108 ? 0.303 -5.205 -19.288 1.00 94.44 108 LEU A O 1
ATOM 847 N N . GLY A 1 109 ? 2.509 -4.803 -19.111 1.00 95.94 109 GLY A N 1
ATOM 848 C CA . GLY A 1 109 ? 2.909 -6.206 -19.038 1.00 95.94 109 GLY A CA 1
ATOM 849 C C . GLY A 1 109 ? 2.248 -6.924 -17.861 1.00 95.94 109 GLY A C 1
ATOM 850 O O . GLY A 1 109 ? 1.666 -7.999 -18.028 1.00 95.94 109 GLY A O 1
ATOM 851 N N . LYS A 1 110 ? 2.225 -6.282 -16.687 1.00 94.81 110 LYS A N 1
ATOM 852 C CA . LYS A 1 110 ? 1.545 -6.794 -15.490 1.00 94.81 110 LYS A CA 1
ATOM 853 C C . LYS A 1 110 ? 0.039 -6.947 -15.688 1.00 94.81 110 LYS A C 1
ATOM 855 O O . LYS A 1 110 ? -0.532 -7.966 -15.308 1.00 94.81 110 LYS A O 1
ATOM 860 N N . VAL A 1 111 ? -0.615 -5.956 -16.296 1.00 95.12 111 VAL A N 1
ATOM 861 C CA . VAL A 1 111 ? -2.060 -5.981 -16.571 1.00 95.12 111 VAL A CA 1
ATOM 862 C C . VAL A 1 111 ? -2.415 -7.073 -17.580 1.00 95.12 111 VAL A C 1
ATOM 864 O O . VAL A 1 111 ? -3.391 -7.795 -17.368 1.00 95.12 111 VAL A O 1
ATOM 867 N N . LEU A 1 112 ? -1.657 -7.201 -18.671 1.00 96.00 112 LEU A N 1
ATOM 868 C CA . LEU A 1 112 ? -1.913 -8.181 -19.728 1.00 96.00 112 LEU A CA 1
ATOM 869 C C . LEU A 1 112 ? -1.724 -9.608 -19.215 1.00 96.00 112 LEU A C 1
ATOM 871 O O . LEU A 1 112 ? -2.666 -10.401 -19.248 1.00 96.00 112 LEU A O 1
ATOM 875 N N . VAL A 1 113 ? -0.543 -9.914 -18.673 1.00 96.94 113 VAL A N 1
ATOM 876 C CA . VAL A 1 113 ? -0.249 -11.262 -18.175 1.00 96.94 113 VAL A CA 1
ATOM 877 C C . VAL A 1 113 ? -1.075 -11.566 -16.933 1.00 96.94 113 VAL A C 1
ATOM 879 O O . VAL A 1 113 ? -1.630 -12.654 -16.831 1.00 96.94 113 VAL A O 1
ATOM 882 N N . GLY A 1 114 ? -1.272 -10.590 -16.041 1.00 95.62 114 GLY A N 1
ATOM 883 C CA . GLY A 1 114 ? -2.164 -10.731 -14.894 1.00 95.62 114 GLY A CA 1
ATOM 884 C C . GLY A 1 114 ? -3.569 -11.156 -15.316 1.00 95.62 114 GLY A C 1
ATOM 885 O O . GLY A 1 114 ? -4.087 -12.139 -14.792 1.00 95.62 114 GLY A O 1
ATOM 886 N N . LYS A 1 115 ? -4.162 -10.514 -16.334 1.00 94.19 115 LYS A N 1
ATOM 887 C CA . LYS A 1 115 ? -5.479 -10.917 -16.858 1.00 94.19 115 LYS A CA 1
ATOM 888 C C . LYS A 1 115 ? -5.503 -12.365 -17.352 1.00 94.19 115 LYS A C 1
ATOM 890 O O . LYS A 1 115 ? -6.518 -13.027 -17.114 1.00 94.19 115 LYS A O 1
ATOM 895 N N . MET A 1 116 ? -4.433 -12.824 -18.008 1.00 94.38 116 MET A N 1
ATOM 896 C CA . MET A 1 116 ? -4.276 -14.200 -18.503 1.00 94.38 116 MET A CA 1
ATOM 897 C C . MET A 1 116 ? -4.098 -15.208 -17.363 1.00 94.38 116 MET A C 1
ATOM 899 O O . MET A 1 116 ? -4.611 -16.318 -17.440 1.00 94.38 116 MET A O 1
ATOM 903 N N . THR A 1 117 ? -3.425 -14.818 -16.280 1.00 94.62 117 THR A N 1
ATOM 904 C CA . THR A 1 117 ? -3.104 -15.694 -15.141 1.00 94.62 117 THR A CA 1
ATOM 905 C C . THR A 1 117 ? -4.096 -15.565 -13.986 1.00 94.62 117 THR A C 1
ATOM 907 O O . THR A 1 117 ? -3.813 -16.000 -12.873 1.00 94.62 117 THR A O 1
ATOM 910 N N . GLY A 1 118 ? -5.259 -14.952 -14.223 1.00 94.69 118 GLY A N 1
ATOM 911 C CA . GLY A 1 118 ? -6.342 -14.871 -13.242 1.00 94.69 118 GLY A CA 1
ATOM 912 C C . GLY A 1 118 ? -6.214 -13.749 -12.209 1.00 94.69 118 GLY A C 1
ATOM 913 O O . GLY A 1 118 ? -6.902 -13.801 -11.200 1.00 94.69 118 GLY A O 1
ATOM 914 N N . TYR A 1 119 ? -5.387 -12.734 -12.448 1.00 96.56 119 TYR A N 1
ATOM 915 C CA . TYR A 1 119 ? -5.293 -11.508 -11.651 1.00 96.56 119 TYR A CA 1
ATOM 916 C C . TYR A 1 119 ? -5.959 -10.327 -12.363 1.00 96.56 119 TYR A C 1
ATOM 918 O O . TYR A 1 119 ? -6.154 -10.308 -13.582 1.00 96.56 119 TYR A O 1
ATOM 926 N N . GLU A 1 120 ? -6.331 -9.316 -11.592 1.00 94.81 120 GLU A N 1
ATOM 927 C CA . GLU A 1 120 ? -6.909 -8.081 -12.098 1.00 94.81 120 GLU A CA 1
ATOM 928 C C . GLU A 1 120 ? -6.378 -6.861 -11.354 1.00 94.81 120 GLU A C 1
ATOM 930 O O . GLU A 1 120 ? -6.064 -6.924 -10.168 1.00 94.81 120 GLU A O 1
ATOM 935 N N . LEU A 1 121 ? -6.303 -5.738 -12.068 1.00 94.44 121 LEU A N 1
ATOM 936 C CA . LEU A 1 121 ? -6.029 -4.436 -11.475 1.00 94.44 121 LEU A CA 1
ATOM 937 C C . LEU A 1 121 ? -7.221 -4.014 -10.612 1.00 94.44 121 LEU A C 1
ATOM 939 O O . LEU A 1 121 ? -8.343 -3.897 -11.119 1.00 94.44 121 LEU A O 1
ATOM 943 N N . THR A 1 122 ? -6.968 -3.754 -9.334 1.00 92.75 122 THR A N 1
ATOM 944 C CA . THR A 1 122 ? -7.997 -3.355 -8.367 1.00 92.75 122 THR A CA 1
ATOM 945 C C . THR A 1 122 ? -7.859 -1.907 -7.931 1.00 92.75 122 THR A C 1
ATOM 947 O O . THR A 1 122 ? -8.875 -1.228 -7.795 1.00 92.75 122 THR A O 1
ATOM 950 N N . PHE A 1 123 ? -6.624 -1.429 -7.784 1.00 90.62 123 PHE A N 1
ATOM 951 C CA . PHE A 1 123 ? -6.301 -0.054 -7.423 1.00 90.62 123 PHE A CA 1
ATOM 952 C C . PHE A 1 123 ? -5.166 0.475 -8.298 1.00 90.62 123 PHE A C 1
ATOM 954 O O . PHE A 1 123 ? -4.208 -0.248 -8.571 1.00 90.62 123 PHE A O 1
ATOM 961 N N . LEU A 1 124 ? -5.246 1.739 -8.693 1.00 90.81 124 LEU A N 1
ATOM 962 C CA . LEU A 1 124 ? -4.153 2.478 -9.319 1.00 90.81 124 LEU A CA 1
ATOM 963 C C . LEU A 1 124 ? -4.138 3.892 -8.749 1.00 90.81 124 LEU A C 1
ATOM 965 O O . LEU A 1 124 ? -5.171 4.552 -8.767 1.00 90.81 124 LEU A O 1
ATOM 969 N N . THR A 1 125 ? -2.976 4.373 -8.320 1.00 88.00 125 THR A N 1
ATOM 970 C CA . THR A 1 125 ? -2.744 5.800 -8.099 1.00 88.00 125 THR A CA 1
ATOM 971 C C . THR A 1 125 ? -1.643 6.298 -9.020 1.00 88.00 125 THR A C 1
ATOM 973 O O . THR A 1 125 ? -0.622 5.628 -9.193 1.00 88.00 125 THR A O 1
ATOM 976 N N . LEU A 1 126 ? -1.866 7.464 -9.617 1.00 87.19 126 LEU A N 1
ATOM 977 C CA . LEU A 1 126 ? -0.895 8.180 -10.430 1.00 87.19 126 LEU A CA 1
ATOM 978 C C . LEU A 1 126 ? -0.979 9.667 -10.089 1.00 87.19 126 LEU A C 1
ATOM 980 O O . LEU A 1 126 ? -1.933 10.343 -10.474 1.00 87.19 126 LEU A O 1
ATOM 984 N N . SER A 1 127 ? 0.002 10.167 -9.339 1.00 85.38 127 SER A N 1
ATOM 985 C CA . SER A 1 127 ? 0.108 11.582 -8.960 1.00 85.38 127 SER A CA 1
ATOM 986 C C . SER A 1 127 ? -1.183 12.148 -8.356 1.00 85.38 127 SER A C 1
ATOM 988 O O . SER A 1 127 ? -1.686 13.205 -8.737 1.00 85.38 127 SER A O 1
ATOM 990 N N . GLY A 1 128 ? -1.752 11.407 -7.406 1.00 83.62 128 GLY A N 1
ATOM 991 C CA . GLY A 1 128 ? -2.972 11.764 -6.689 1.00 83.62 128 GLY A CA 1
ATOM 992 C C . GLY A 1 128 ? -4.265 11.370 -7.399 1.00 83.62 128 GLY A C 1
ATOM 993 O O . GLY A 1 128 ? -5.308 11.341 -6.748 1.00 83.62 128 GLY A O 1
ATOM 994 N N . LEU A 1 129 ? -4.234 11.024 -8.691 1.00 89.50 129 LEU A N 1
ATOM 995 C CA . LEU A 1 129 ? -5.381 10.439 -9.385 1.00 89.50 129 LEU A CA 1
ATOM 996 C C . LEU A 1 129 ? -5.489 8.959 -9.027 1.00 89.50 129 LEU A C 1
ATOM 998 O O . LEU A 1 129 ? -4.658 8.152 -9.432 1.00 89.50 129 LEU A O 1
ATOM 1002 N N . CYS A 1 130 ? -6.536 8.607 -8.293 1.00 90.06 130 CYS A N 1
ATOM 1003 C CA . 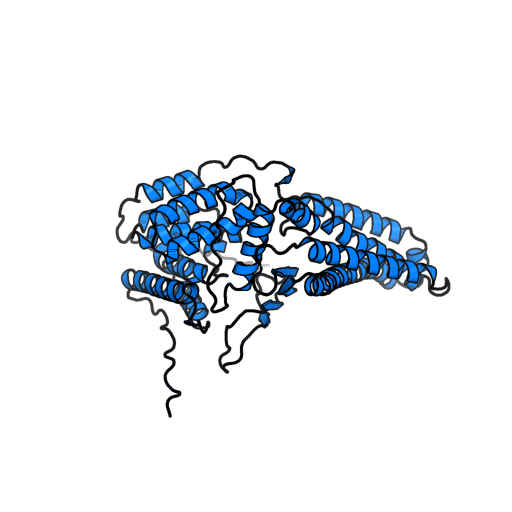CYS A 1 130 ? -6.799 7.252 -7.840 1.00 90.06 130 CYS A CA 1
ATOM 1004 C C . CYS A 1 130 ? -7.953 6.624 -8.627 1.00 90.06 130 CYS A C 1
ATOM 1006 O O . CYS A 1 130 ? -8.975 7.265 -8.893 1.00 90.06 130 CYS A O 1
ATOM 1008 N N . TYR A 1 131 ? -7.808 5.344 -8.941 1.00 90.69 131 TYR A N 1
ATOM 1009 C CA . TYR A 1 131 ? -8.826 4.473 -9.502 1.00 90.69 131 TYR A CA 1
ATOM 1010 C C . TYR A 1 131 ? -9.003 3.256 -8.598 1.00 90.69 131 TYR A C 1
ATOM 1012 O O . TYR A 1 131 ? -8.033 2.564 -8.304 1.00 90.69 131 TYR A O 1
ATOM 1020 N N . GLU A 1 132 ? -10.246 2.962 -8.224 1.00 89.50 132 GLU A N 1
ATOM 1021 C CA . GLU A 1 132 ? -10.631 1.760 -7.481 1.00 89.50 132 GLU A CA 1
ATOM 1022 C C . GLU A 1 132 ? -11.726 0.999 -8.228 1.00 89.50 132 GLU A C 1
ATOM 1024 O O . GLU A 1 132 ? -12.837 1.501 -8.428 1.00 89.50 132 GLU A O 1
ATOM 1029 N N . LYS A 1 133 ? -11.432 -0.241 -8.635 1.00 88.75 133 LYS A N 1
ATOM 1030 C CA . LYS A 1 133 ? -12.342 -1.052 -9.456 1.00 88.75 133 LYS A CA 1
ATOM 1031 C C . LYS A 1 133 ? -13.629 -1.424 -8.719 1.00 88.75 133 LYS A C 1
ATOM 1033 O O . LYS A 1 133 ? -14.708 -1.343 -9.319 1.00 88.75 133 LYS A O 1
ATOM 1038 N N . HIS A 1 134 ? -13.486 -1.838 -7.461 1.00 85.75 134 HIS A N 1
ATOM 1039 C CA . HIS A 1 134 ? -14.545 -2.423 -6.626 1.00 85.75 134 HIS A CA 1
ATOM 1040 C C . HIS A 1 134 ? -15.156 -1.427 -5.644 1.00 85.75 134 HIS A C 1
ATOM 1042 O O . HIS A 1 134 ? -15.927 -1.800 -4.772 1.00 85.75 134 HIS A O 1
ATOM 1048 N N . ARG A 1 135 ? -14.834 -0.142 -5.782 1.00 81.19 135 ARG A N 1
ATOM 1049 C CA . ARG A 1 135 ? -15.428 0.900 -4.955 1.00 81.19 135 ARG A CA 1
ATOM 1050 C C . ARG A 1 135 ? -16.890 1.108 -5.332 1.00 81.19 135 ARG A C 1
ATOM 1052 O O . ARG A 1 135 ? -17.177 1.448 -6.478 1.00 81.19 135 ARG A O 1
ATOM 1059 N N . GLU A 1 136 ? -17.790 0.999 -4.357 1.00 76.19 136 GLU A N 1
ATOM 1060 C CA . GLU A 1 136 ? -19.240 1.184 -4.550 1.00 76.19 136 GLU A CA 1
ATOM 1061 C C . GLU A 1 136 ? -19.761 2.549 -4.066 1.00 76.19 136 GLU A C 1
ATOM 1063 O O . GLU A 1 136 ? -20.962 2.805 -4.013 1.00 76.19 136 GLU A O 1
ATOM 1068 N N . VAL A 1 137 ? -18.855 3.484 -3.782 1.00 72.19 137 VAL A N 1
ATOM 1069 C CA . VAL A 1 137 ? -19.190 4.842 -3.333 1.00 72.19 137 VAL A CA 1
ATOM 1070 C C . VAL A 1 137 ? -19.876 5.631 -4.453 1.00 72.19 137 VAL A C 1
ATOM 1072 O O . VAL A 1 137 ? -19.252 5.942 -5.471 1.00 72.19 137 VAL A O 1
ATOM 1075 N N . LYS A 1 138 ? -21.148 6.002 -4.266 1.00 69.62 138 LYS A N 1
ATOM 1076 C CA . LYS A 1 138 ? -21.903 6.839 -5.213 1.00 69.62 138 LYS A CA 1
ATOM 1077 C C . LYS A 1 138 ? -21.666 8.335 -4.991 1.00 69.62 138 LYS A C 1
ATOM 1079 O O . LYS A 1 138 ? -21.396 8.795 -3.886 1.00 69.62 138 LYS A O 1
ATOM 1084 N N . ASN A 1 139 ? -21.749 9.113 -6.068 1.00 68.69 139 ASN A N 1
ATOM 1085 C CA . ASN A 1 139 ? -21.786 10.571 -6.004 1.00 68.69 139 ASN A CA 1
ATOM 1086 C C . ASN A 1 139 ? -23.199 11.081 -5.656 1.00 68.69 139 ASN A C 1
ATOM 1088 O O . ASN A 1 139 ? -24.158 10.316 -5.632 1.00 68.69 139 ASN A O 1
ATOM 1092 N N . LYS A 1 140 ? -23.345 12.404 -5.482 1.00 65.06 140 LYS A N 1
ATOM 1093 C CA . LYS A 1 140 ? -24.645 13.067 -5.246 1.00 65.06 140 LYS A CA 1
ATOM 1094 C C . LYS A 1 140 ? -25.711 12.771 -6.319 1.00 65.06 140 LYS A C 1
ATOM 1096 O O . LYS A 1 140 ? -26.888 12.980 -6.063 1.00 65.06 140 LYS A O 1
ATOM 1101 N N . ASN A 1 141 ? -25.307 12.279 -7.491 1.00 65.56 141 ASN A N 1
ATOM 1102 C CA . ASN A 1 141 ? -26.179 11.964 -8.623 1.00 65.56 141 ASN A CA 1
ATOM 1103 C C . ASN A 1 141 ? -26.431 10.445 -8.752 1.00 65.56 141 ASN A C 1
ATOM 1105 O O . ASN A 1 141 ? -26.891 9.994 -9.799 1.00 65.56 141 ASN A O 1
ATOM 1109 N N . GLY A 1 142 ? -26.067 9.641 -7.744 1.00 67.12 142 GLY A N 1
ATOM 1110 C CA . GLY A 1 142 ? -26.272 8.190 -7.729 1.00 67.12 142 GLY A CA 1
ATOM 1111 C C . GLY A 1 142 ? -25.344 7.381 -8.647 1.00 67.12 142 GLY A C 1
ATOM 1112 O O . GLY A 1 142 ? -25.582 6.195 -8.856 1.00 67.12 142 GLY A O 1
ATOM 1113 N N . LYS A 1 143 ? -24.283 7.972 -9.213 1.00 74.25 143 LYS A N 1
ATOM 1114 C CA . LYS A 1 143 ? -23.290 7.248 -10.032 1.00 74.25 143 LYS A CA 1
ATOM 1115 C C . LYS A 1 143 ? -22.096 6.808 -9.190 1.00 74.25 143 LYS A C 1
ATOM 1117 O O . LYS A 1 143 ? -21.537 7.615 -8.449 1.00 74.25 143 LYS A O 1
ATOM 1122 N N . VAL A 1 144 ? -21.663 5.559 -9.359 1.00 76.06 144 VAL A N 1
ATOM 1123 C CA . VAL A 1 144 ? -20.477 5.002 -8.687 1.00 76.06 144 VAL A CA 1
ATOM 1124 C C . VAL A 1 144 ? -19.212 5.759 -9.109 1.00 76.06 144 VAL A C 1
ATOM 1126 O O . VAL A 1 144 ? -18.883 5.845 -10.294 1.00 76.06 144 VAL A O 1
ATOM 1129 N N . LYS A 1 145 ? -18.485 6.311 -8.133 1.00 79.00 145 LYS A N 1
ATOM 1130 C CA . LYS A 1 145 ? -17.272 7.110 -8.330 1.00 79.00 145 LYS A CA 1
ATOM 1131 C C . LYS A 1 145 ? -16.020 6.248 -8.164 1.00 79.00 145 LYS A C 1
ATOM 1133 O O . LYS A 1 145 ? -15.394 6.238 -7.107 1.00 79.00 145 LYS A O 1
ATOM 1138 N N . LYS A 1 146 ? -15.614 5.579 -9.244 1.00 84.81 146 LYS A N 1
ATOM 1139 C CA . LYS A 1 146 ? 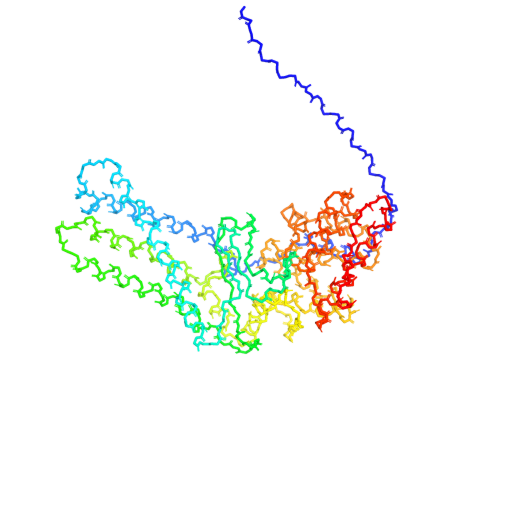-14.375 4.775 -9.275 1.00 84.81 146 LYS A CA 1
ATOM 1140 C C . LYS A 1 146 ? -13.098 5.615 -9.309 1.00 84.81 146 LYS A C 1
ATOM 1142 O O . LYS A 1 146 ? -12.077 5.181 -8.794 1.00 84.81 146 LYS A O 1
ATOM 1147 N N . PHE A 1 147 ? -13.170 6.820 -9.875 1.00 87.62 147 PHE A N 1
ATOM 1148 C CA . PHE A 1 147 ? -12.044 7.749 -9.979 1.00 87.62 147 PHE A CA 1
ATOM 1149 C C . PHE A 1 147 ? -12.169 8.889 -8.974 1.00 87.62 147 PHE A C 1
ATOM 1151 O O . PHE A 1 147 ? -13.236 9.494 -8.836 1.00 87.62 147 PHE A O 1
ATOM 1158 N N . TYR A 1 148 ? -11.090 9.215 -8.276 1.00 85.44 148 TYR A N 1
ATOM 1159 C CA . TYR A 1 148 ? -11.053 10.319 -7.323 1.00 85.44 148 TYR A CA 1
ATOM 1160 C C . TYR A 1 148 ? -9.641 10.878 -7.178 1.00 85.44 148 TYR A C 1
ATOM 1162 O O . TYR A 1 148 ? -8.683 10.276 -7.640 1.00 85.44 148 TYR A O 1
ATOM 1170 N N . PHE A 1 149 ? -9.530 12.046 -6.548 1.00 85.00 149 PHE A N 1
ATOM 1171 C CA . PHE A 1 149 ? -8.247 12.676 -6.274 1.00 85.00 149 PHE A CA 1
ATOM 1172 C C . PHE A 1 149 ? -7.936 12.606 -4.779 1.00 85.00 149 PHE A C 1
ATOM 1174 O O . PHE A 1 149 ? -8.807 12.909 -3.958 1.00 85.00 149 PHE A O 1
ATOM 1181 N N . ASN A 1 150 ? -6.710 12.225 -4.436 1.00 81.44 150 ASN A N 1
ATOM 1182 C CA . ASN A 1 150 ? -6.165 12.287 -3.087 1.00 81.44 150 ASN A CA 1
ATOM 1183 C C . ASN A 1 150 ? -4.807 12.997 -3.129 1.00 81.44 150 ASN A C 1
ATOM 1185 O O . ASN A 1 150 ? -3.824 12.443 -3.616 1.00 81.44 150 ASN A O 1
ATOM 1189 N N . SER A 1 151 ? -4.744 14.211 -2.579 1.00 77.44 151 SER A N 1
ATOM 1190 C CA . SER A 1 151 ? -3.519 15.020 -2.553 1.00 77.44 151 SER A CA 1
ATOM 1191 C C . SER A 1 151 ? -2.377 14.372 -1.770 1.00 77.44 151 SER A C 1
ATOM 1193 O O . SER A 1 151 ? -1.219 14.683 -2.028 1.00 77.44 151 SER A O 1
ATOM 1195 N N . SER A 1 152 ? -2.678 13.443 -0.858 1.00 75.88 152 SER A N 1
ATOM 1196 C CA . SER A 1 152 ? -1.653 12.692 -0.120 1.00 75.88 152 SER A CA 1
ATOM 1197 C C . SER A 1 152 ? -0.794 11.829 -1.049 1.00 75.88 152 SER A C 1
ATOM 1199 O O . SER A 1 152 ? 0.366 11.596 -0.748 1.00 75.88 152 SER A O 1
ATOM 1201 N N . TYR A 1 153 ? -1.340 11.417 -2.198 1.00 78.25 153 TYR A N 1
ATOM 1202 C CA . TYR A 1 153 ? -0.664 10.565 -3.176 1.00 78.25 153 TYR A CA 1
ATOM 1203 C C . TYR A 1 153 ? -0.108 11.346 -4.376 1.00 78.25 153 TYR A C 1
ATOM 1205 O O . TYR A 1 153 ? 0.166 10.755 -5.418 1.00 78.25 153 TYR A O 1
ATOM 1213 N N . ILE A 1 154 ? 0.053 12.673 -4.273 1.00 80.88 154 ILE A N 1
ATOM 1214 C CA . ILE A 1 154 ? 0.461 13.521 -5.409 1.00 80.88 154 ILE A CA 1
ATOM 1215 C C . ILE A 1 154 ? 1.859 13.190 -5.956 1.00 80.88 154 ILE A C 1
ATOM 1217 O O . ILE A 1 154 ? 2.106 13.353 -7.147 1.00 80.88 154 ILE A O 1
ATOM 1221 N N . LEU A 1 155 ? 2.751 12.682 -5.102 1.00 79.25 155 LEU A N 1
ATOM 1222 C CA . LEU A 1 155 ? 4.096 12.229 -5.477 1.00 79.25 155 LEU A CA 1
ATOM 1223 C C . LEU A 1 155 ? 4.189 10.703 -5.612 1.00 79.25 155 LEU A C 1
ATOM 1225 O O . LEU A 1 155 ? 5.286 10.162 -5.699 1.00 79.25 155 LEU A O 1
ATOM 1229 N N . GLU A 1 156 ? 3.056 9.999 -5.608 1.00 77.50 156 GLU A N 1
ATOM 1230 C CA . GLU A 1 156 ? 3.037 8.542 -5.600 1.00 77.50 156 GLU A CA 1
ATOM 1231 C C . GLU A 1 156 ? 2.525 7.949 -6.910 1.00 77.50 156 GLU A C 1
ATOM 1233 O O . GLU A 1 156 ? 1.582 8.444 -7.536 1.00 77.50 156 GLU A O 1
ATOM 1238 N N . MET A 1 157 ? 3.122 6.815 -7.272 1.00 79.81 157 MET A N 1
ATOM 1239 C CA . MET A 1 157 ? 2.591 5.905 -8.272 1.00 79.81 157 MET A CA 1
ATOM 1240 C C . MET A 1 157 ? 2.681 4.478 -7.744 1.00 79.81 157 MET A C 1
ATOM 1242 O O . MET A 1 157 ? 3.771 3.953 -7.526 1.00 79.81 157 MET A O 1
ATOM 1246 N N . HIS A 1 158 ? 1.536 3.833 -7.559 1.00 81.50 158 HIS A N 1
ATOM 1247 C CA . HIS A 1 158 ? 1.486 2.422 -7.205 1.00 81.50 158 HIS A CA 1
ATOM 1248 C C . HIS A 1 158 ? 0.177 1.791 -7.676 1.00 81.50 158 HIS A C 1
ATOM 1250 O O . HIS A 1 158 ? -0.840 2.461 -7.870 1.00 81.50 158 HIS A O 1
ATOM 1256 N N . ALA A 1 159 ? 0.211 0.479 -7.879 1.00 88.12 159 ALA A N 1
ATOM 1257 C CA . ALA A 1 159 ? -0.926 -0.296 -8.342 1.00 88.12 159 ALA A CA 1
ATOM 1258 C C . ALA A 1 159 ? -1.081 -1.554 -7.491 1.00 88.12 159 ALA A C 1
ATOM 1260 O O . ALA A 1 159 ? -0.094 -2.227 -7.186 1.00 88.12 159 ALA A O 1
ATOM 1261 N N . ASN A 1 160 ? -2.323 -1.883 -7.143 1.00 90.31 160 ASN A N 1
ATOM 1262 C CA . ASN A 1 160 ? -2.660 -3.132 -6.479 1.00 90.31 160 ASN A CA 1
ATOM 1263 C C . ASN A 1 160 ? -3.358 -4.071 -7.462 1.00 90.31 160 ASN A C 1
ATOM 1265 O O . ASN A 1 160 ? -4.193 -3.657 -8.274 1.00 90.31 160 ASN A O 1
ATOM 1269 N N . PHE A 1 161 ? -3.026 -5.349 -7.346 1.00 94.00 161 PHE A N 1
ATOM 1270 C CA . PHE A 1 161 ? -3.609 -6.414 -8.136 1.00 94.00 161 PHE A CA 1
ATOM 1271 C C . PHE A 1 161 ? -4.089 -7.509 -7.198 1.00 94.00 161 PHE A C 1
ATOM 1273 O O . PHE A 1 161 ? -3.388 -7.875 -6.259 1.00 94.00 161 PHE A O 1
ATOM 1280 N N . ALA A 1 162 ? -5.269 -8.050 -7.471 1.00 95.31 162 ALA A N 1
ATOM 1281 C CA . ALA A 1 162 ? -5.833 -9.152 -6.706 1.00 95.31 162 ALA A CA 1
ATOM 1282 C C . ALA A 1 162 ? -6.259 -10.280 -7.654 1.00 95.31 162 ALA A C 1
ATOM 1284 O O . ALA A 1 162 ? -6.532 -10.021 -8.832 1.00 95.31 162 ALA A O 1
ATOM 1285 N N . PRO A 1 163 ? -6.316 -11.532 -7.178 1.00 96.19 163 PRO A N 1
ATOM 1286 C CA . PRO A 1 163 ? -6.872 -12.619 -7.965 1.00 96.19 163 PRO A CA 1
ATOM 1287 C C . PRO A 1 163 ? -8.361 -12.383 -8.252 1.00 96.19 163 PRO A C 1
ATOM 1289 O O . PRO A 1 163 ? -9.134 -11.975 -7.380 1.00 96.19 163 PRO A O 1
ATOM 1292 N N . LYS A 1 164 ? -8.763 -12.672 -9.491 1.00 93.50 164 LYS A N 1
ATOM 1293 C CA . LYS A 1 164 ? -10.158 -12.686 -9.933 1.00 93.50 164 LYS A CA 1
ATOM 1294 C C . LYS A 1 164 ? -10.957 -13.683 -9.103 1.00 93.50 164 LYS A C 1
ATOM 1296 O O . LYS A 1 164 ? -10.419 -14.672 -8.599 1.00 93.50 164 LYS A O 1
ATOM 1301 N N . ASP A 1 165 ? -12.247 -13.402 -8.965 1.00 90.38 165 ASP A N 1
ATOM 1302 C CA . ASP A 1 165 ? -13.198 -14.227 -8.213 1.00 90.38 165 ASP A CA 1
ATOM 1303 C C . ASP A 1 165 ? -12.767 -14.486 -6.757 1.00 90.38 165 ASP A C 1
ATOM 1305 O O . ASP A 1 165 ? -13.224 -15.438 -6.134 1.00 90.38 165 ASP A O 1
ATOM 1309 N N . ARG A 1 166 ? -11.859 -13.658 -6.213 1.00 91.94 166 ARG A N 1
ATOM 1310 C CA . ARG A 1 166 ? -11.345 -13.765 -4.839 1.00 91.94 166 ARG A CA 1
ATOM 1311 C C . ARG A 1 166 ? -10.669 -15.116 -4.540 1.00 91.94 166 ARG A C 1
ATOM 1313 O O . ARG A 1 166 ? -10.704 -15.601 -3.412 1.00 91.94 166 ARG A O 1
ATOM 1320 N N . LYS A 1 167 ? -10.020 -15.725 -5.540 1.00 94.19 167 LYS A N 1
ATOM 1321 C CA . LYS A 1 167 ? -9.321 -17.017 -5.407 1.00 94.19 167 LYS A CA 1
ATOM 1322 C C . LYS A 1 167 ? -8.040 -16.892 -4.576 1.00 94.19 167 LYS A C 1
ATOM 1324 O O . LYS A 1 167 ? -6.991 -16.515 -5.093 1.00 94.19 167 LYS A O 1
ATOM 1329 N N . VAL A 1 168 ? -8.113 -17.262 -3.298 1.00 94.06 168 VAL A N 1
ATOM 1330 C CA . VAL A 1 168 ? -7.003 -17.161 -2.329 1.00 94.06 168 VAL A CA 1
ATOM 1331 C C . VAL A 1 168 ? -5.784 -18.014 -2.709 1.00 94.06 168 VAL A C 1
ATOM 1333 O O . VAL A 1 168 ? -4.653 -17.634 -2.414 1.00 94.06 168 VAL A O 1
ATOM 1336 N N . ASP A 1 169 ? -5.978 -19.119 -3.429 1.00 93.19 169 ASP A N 1
ATOM 1337 C CA . ASP A 1 169 ? -4.891 -20.038 -3.801 1.00 93.19 169 ASP A CA 1
ATOM 1338 C C . ASP A 1 169 ? -4.159 -19.660 -5.103 1.00 93.19 169 ASP A C 1
ATOM 1340 O O . ASP A 1 169 ? -3.215 -20.347 -5.504 1.00 93.19 169 ASP A O 1
ATOM 1344 N N . ALA A 1 170 ? -4.559 -18.566 -5.762 1.00 94.50 170 ALA A N 1
ATOM 1345 C CA . ALA A 1 170 ? -3.990 -18.127 -7.035 1.00 94.50 170 ALA A CA 1
ATOM 1346 C C . ALA A 1 170 ? -2.470 -17.874 -6.966 1.00 94.50 170 ALA A C 1
ATOM 1348 O O . ALA A 1 170 ? -1.918 -17.498 -5.928 1.00 94.50 170 ALA A O 1
ATOM 1349 N N . ASN A 1 171 ? -1.776 -18.068 -8.093 1.00 95.06 171 ASN A N 1
ATOM 1350 C CA . ASN A 1 171 ? -0.329 -17.875 -8.179 1.00 95.06 171 ASN A CA 1
ATOM 1351 C C . ASN A 1 171 ? 0.036 -16.518 -8.803 1.00 95.06 171 ASN A C 1
ATOM 1353 O O . ASN A 1 171 ? -0.159 -16.350 -10.009 1.00 95.06 171 ASN A O 1
ATOM 1357 N N . PRO A 1 172 ? 0.639 -15.579 -8.045 1.00 95.38 172 PRO A N 1
ATOM 1358 C CA . PRO A 1 172 ? 0.950 -14.249 -8.562 1.00 95.38 172 PRO A CA 1
ATOM 1359 C C . PRO A 1 172 ? 2.141 -14.238 -9.523 1.00 95.38 172 PRO A C 1
ATOM 1361 O O . PRO A 1 172 ? 2.360 -13.241 -10.202 1.00 95.38 172 PRO A O 1
ATOM 1364 N N . SER A 1 173 ? 2.908 -15.331 -9.615 1.00 95.00 173 SER A N 1
ATOM 1365 C CA . SER A 1 173 ? 4.167 -15.383 -10.371 1.00 95.00 173 SER A CA 1
ATOM 1366 C C . SER A 1 173 ? 4.016 -14.902 -11.810 1.00 95.00 173 SER A C 1
ATOM 1368 O O . SER A 1 173 ? 4.825 -14.104 -12.265 1.00 95.00 173 SER A O 1
ATOM 1370 N N . GLY A 1 174 ? 2.972 -15.342 -12.517 1.00 94.69 174 GLY A N 1
ATOM 1371 C CA . GLY A 1 174 ? 2.758 -14.934 -13.903 1.00 94.69 174 GLY A CA 1
ATOM 1372 C C . GLY A 1 174 ? 2.543 -13.425 -14.044 1.00 94.69 174 GLY A C 1
ATOM 1373 O O . GLY A 1 174 ? 3.204 -12.785 -14.853 1.00 94.69 174 GLY A O 1
ATOM 1374 N N . MET A 1 175 ? 1.709 -12.832 -13.187 1.00 95.94 175 MET A N 1
ATOM 1375 C CA . MET A 1 175 ? 1.515 -11.381 -13.124 1.00 95.94 175 MET A CA 1
ATOM 1376 C C . MET A 1 175 ? 2.831 -10.637 -12.833 1.00 95.94 175 MET A C 1
ATOM 1378 O O . MET A 1 175 ? 3.133 -9.658 -13.509 1.00 95.94 175 MET A O 1
ATOM 1382 N N . LEU A 1 176 ? 3.616 -11.097 -11.852 1.00 94.75 176 LEU A N 1
ATOM 1383 C CA . LEU A 1 176 ? 4.892 -10.476 -11.466 1.00 94.75 176 LEU A CA 1
ATOM 1384 C C . LEU A 1 176 ? 5.918 -10.532 -12.612 1.00 94.75 176 LEU A C 1
ATOM 1386 O O . LEU A 1 176 ? 6.533 -9.523 -12.951 1.00 94.75 176 LEU A O 1
ATOM 1390 N N . TRP A 1 177 ? 6.054 -11.688 -13.269 1.00 95.31 177 TRP A N 1
ATOM 1391 C CA . TRP A 1 177 ? 6.913 -11.843 -14.447 1.00 95.31 177 TRP A CA 1
ATOM 1392 C C . TRP A 1 177 ? 6.410 -11.072 -15.663 1.00 95.31 177 TRP A C 1
ATOM 1394 O O . TRP A 1 177 ? 7.227 -10.613 -16.455 1.00 95.31 177 TRP A O 1
ATOM 1404 N N . GLY A 1 178 ? 5.101 -10.860 -15.789 1.00 95.00 178 GLY A N 1
ATOM 1405 C CA . GLY A 1 178 ? 4.529 -10.021 -16.837 1.00 95.00 178 GLY A CA 1
ATOM 1406 C C . GLY A 1 178 ? 5.028 -8.581 -16.789 1.00 95.00 178 GLY A C 1
ATOM 1407 O O . GLY A 1 178 ? 5.351 -8.020 -17.832 1.00 95.00 178 GLY A O 1
ATOM 1408 N N . GLY A 1 179 ? 5.154 -8.001 -15.591 1.00 93.19 179 GLY A N 1
ATOM 1409 C CA . GLY A 1 179 ? 5.716 -6.659 -15.431 1.00 93.19 179 GLY A CA 1
ATOM 1410 C C . GLY A 1 179 ? 7.175 -6.585 -15.881 1.00 93.19 179 GLY A C 1
ATOM 1411 O O . GLY A 1 179 ? 7.540 -5.731 -16.686 1.00 93.19 179 GLY A O 1
ATOM 1412 N N . MET A 1 180 ? 8.002 -7.530 -15.431 1.00 93.75 180 MET A N 1
ATOM 1413 C CA . MET A 1 180 ? 9.413 -7.612 -15.834 1.00 93.75 180 MET A CA 1
ATOM 1414 C C . MET A 1 180 ? 9.572 -7.865 -17.341 1.00 93.75 180 MET A C 1
ATOM 1416 O O . MET A 1 180 ? 10.360 -7.192 -18.004 1.00 93.75 180 MET A O 1
ATOM 1420 N N . GLY A 1 181 ? 8.785 -8.788 -17.900 1.00 95.25 181 GLY A N 1
ATOM 1421 C CA . GLY A 1 181 ? 8.774 -9.101 -19.328 1.00 95.25 181 GLY A CA 1
ATOM 1422 C C . GLY A 1 181 ? 8.368 -7.907 -20.191 1.00 95.25 181 GLY A C 1
ATOM 1423 O O . GLY A 1 181 ? 8.976 -7.682 -21.234 1.00 95.25 181 GLY A O 1
ATOM 1424 N N . GLY A 1 182 ? 7.408 -7.097 -19.731 1.00 96.19 182 GLY A N 1
ATOM 1425 C CA . GLY A 1 182 ? 7.016 -5.856 -20.399 1.00 96.19 182 GLY A CA 1
ATOM 1426 C C . GLY A 1 182 ? 8.185 -4.882 -20.561 1.00 96.19 182 GLY A C 1
ATOM 1427 O O . GLY A 1 182 ? 8.425 -4.398 -21.667 1.00 96.19 182 GLY A O 1
ATOM 1428 N N . ILE A 1 183 ? 8.962 -4.656 -19.493 1.00 95.88 183 ILE A N 1
ATOM 1429 C CA . ILE A 1 183 ? 10.159 -3.800 -19.555 1.00 95.88 183 ILE A CA 1
ATOM 1430 C C . ILE A 1 183 ? 11.191 -4.388 -20.524 1.00 95.88 183 ILE A C 1
ATOM 1432 O O . ILE A 1 183 ? 11.711 -3.663 -21.365 1.00 95.88 183 ILE A O 1
ATOM 1436 N N . ILE A 1 184 ? 11.468 -5.695 -20.448 1.00 96.25 184 ILE A N 1
ATOM 1437 C CA . ILE A 1 184 ? 12.462 -6.360 -21.311 1.00 96.25 184 ILE A CA 1
ATOM 1438 C C . ILE A 1 184 ? 12.108 -6.193 -22.793 1.00 96.25 184 ILE A C 1
ATOM 1440 O O . ILE A 1 184 ? 12.972 -5.828 -23.590 1.00 96.25 184 ILE A O 1
ATOM 1444 N N . VAL A 1 185 ? 10.843 -6.415 -23.165 1.00 96.69 185 VAL A N 1
ATOM 1445 C CA . VAL A 1 185 ? 10.371 -6.222 -24.545 1.00 96.69 185 VAL A CA 1
ATOM 1446 C C . VAL A 1 185 ? 10.547 -4.767 -24.975 1.00 96.69 185 VAL A C 1
ATOM 1448 O O . VAL A 1 185 ? 11.044 -4.508 -26.068 1.00 96.69 185 VAL A O 1
ATOM 1451 N N . MET A 1 186 ? 10.192 -3.813 -24.114 1.00 96.88 186 MET A N 1
ATOM 1452 C CA . MET A 1 186 ? 10.357 -2.391 -24.403 1.00 96.88 186 MET A CA 1
ATOM 1453 C C . MET A 1 186 ? 11.833 -2.009 -24.598 1.00 96.88 186 MET A C 1
ATOM 1455 O O . MET A 1 186 ? 12.154 -1.318 -25.562 1.00 96.88 186 MET A O 1
ATOM 1459 N N . VAL A 1 187 ? 12.744 -2.481 -23.737 1.00 96.19 187 VAL A N 1
ATOM 1460 C CA . VAL A 1 187 ? 14.193 -2.229 -23.867 1.00 96.19 187 VAL A CA 1
ATOM 1461 C C . VAL A 1 187 ? 14.720 -2.818 -25.175 1.00 96.19 187 VAL A C 1
ATOM 1463 O O . VAL A 1 187 ? 15.439 -2.140 -25.908 1.00 96.19 187 VAL A O 1
ATOM 1466 N N . ALA A 1 188 ? 14.321 -4.049 -25.508 1.00 96.69 188 ALA A N 1
ATOM 1467 C CA . ALA A 1 188 ? 14.706 -4.689 -26.761 1.00 96.69 188 ALA A CA 1
ATOM 1468 C C . ALA A 1 188 ? 14.243 -3.875 -27.980 1.00 96.69 188 ALA A C 1
ATOM 1470 O O . ALA A 1 188 ? 15.027 -3.666 -28.903 1.00 96.69 188 ALA A O 1
ATOM 1471 N N . LEU A 1 189 ? 13.009 -3.356 -27.968 1.00 97.00 189 LEU A N 1
ATOM 1472 C CA . LEU A 1 189 ? 12.496 -2.489 -29.033 1.00 97.00 189 LEU A CA 1
ATOM 1473 C C . LEU A 1 189 ? 13.319 -1.201 -29.177 1.00 97.00 189 LEU A C 1
ATOM 1475 O O . LEU A 1 189 ? 13.662 -0.831 -30.297 1.00 97.00 189 LEU A O 1
ATOM 1479 N N . LEU A 1 190 ? 13.684 -0.541 -28.073 1.00 96.56 190 LEU A N 1
ATOM 1480 C CA . LEU A 1 190 ? 14.512 0.672 -28.113 1.00 96.56 190 LEU A CA 1
ATOM 1481 C C . LEU A 1 190 ? 15.916 0.397 -28.671 1.00 96.56 190 LEU A C 1
ATOM 1483 O O . LEU A 1 190 ? 16.427 1.183 -29.468 1.00 96.56 190 LEU A O 1
ATOM 1487 N N . PHE A 1 191 ? 16.523 -0.740 -28.328 1.00 95.75 191 PHE A N 1
ATOM 1488 C CA . PHE A 1 191 ? 17.811 -1.139 -28.901 1.00 95.75 191 PHE A CA 1
ATOM 1489 C C . PHE A 1 191 ? 17.710 -1.511 -30.380 1.00 95.75 191 PHE A C 1
ATOM 1491 O O . PHE A 1 191 ? 18.578 -1.125 -31.159 1.00 95.75 191 PHE A O 1
ATOM 1498 N N . VAL A 1 192 ? 16.644 -2.191 -30.806 1.00 96.94 192 VAL A N 1
ATOM 1499 C CA . VAL A 1 192 ? 16.397 -2.432 -32.236 1.00 96.94 192 VAL A CA 1
ATOM 1500 C C . VAL A 1 192 ? 16.272 -1.103 -32.986 1.00 96.94 192 VAL A C 1
ATOM 1502 O O . VAL A 1 192 ? 16.905 -0.937 -34.026 1.00 96.94 192 VAL A O 1
ATOM 1505 N N . LEU A 1 193 ? 15.534 -0.130 -32.441 1.00 95.94 193 LEU A N 1
ATOM 1506 C CA . LEU A 1 193 ? 15.428 1.206 -33.032 1.00 95.94 193 LEU A CA 1
ATOM 1507 C C . LEU A 1 193 ? 16.793 1.899 -33.124 1.00 95.94 193 LEU A C 1
ATOM 1509 O O . LEU A 1 193 ? 17.102 2.469 -34.165 1.00 95.94 193 LEU A O 1
ATOM 1513 N N . TYR A 1 194 ? 17.652 1.791 -32.108 1.00 93.88 194 TYR A N 1
ATOM 1514 C CA . TYR A 1 194 ? 19.025 2.300 -32.191 1.00 93.88 194 TYR A CA 1
ATOM 1515 C C . TYR A 1 194 ? 19.804 1.716 -33.386 1.00 93.88 194 TYR A C 1
ATOM 1517 O O . TYR A 1 194 ? 20.469 2.461 -34.104 1.00 93.88 194 TYR A O 1
ATOM 1525 N N . PHE A 1 195 ? 19.711 0.407 -33.644 1.00 93.81 195 PHE A N 1
ATOM 1526 C CA . PHE A 1 195 ? 20.435 -0.219 -34.759 1.00 93.81 195 PHE A CA 1
ATOM 1527 C C . PHE A 1 195 ? 19.832 0.077 -36.139 1.00 93.81 195 PHE A C 1
ATOM 1529 O O . PHE A 1 195 ? 20.573 0.134 -37.117 1.00 93.81 195 PHE A O 1
ATOM 1536 N N . VAL A 1 196 ? 18.512 0.266 -36.229 1.00 95.31 196 VAL A N 1
ATOM 1537 C CA . VAL A 1 196 ? 17.807 0.503 -37.501 1.00 95.31 196 VAL A CA 1
ATOM 1538 C C . VAL A 1 196 ? 17.851 1.973 -37.925 1.00 95.31 196 VAL A C 1
ATOM 1540 O O . VAL A 1 196 ? 17.843 2.266 -39.121 1.00 95.31 196 VAL A O 1
ATOM 1543 N N . ILE A 1 197 ? 17.903 2.912 -36.976 1.00 92.81 197 ILE A N 1
ATOM 1544 C CA . ILE A 1 197 ? 17.947 4.341 -37.298 1.00 92.81 197 ILE A CA 1
ATOM 1545 C C . ILE A 1 197 ? 19.302 4.698 -37.947 1.00 92.81 197 ILE A C 1
ATOM 1547 O O . ILE A 1 197 ? 20.365 4.366 -37.400 1.00 92.81 197 ILE A O 1
ATOM 1551 N N . PRO A 1 198 ? 19.289 5.382 -39.110 1.00 89.19 198 PRO A N 1
ATOM 1552 C CA . PRO A 1 198 ? 20.505 5.728 -39.838 1.00 89.19 198 PRO A CA 1
ATOM 1553 C C . PRO A 1 198 ? 21.330 6.796 -39.113 1.00 89.19 198 PRO A C 1
ATOM 1555 O O . PRO A 1 198 ? 20.803 7.643 -38.388 1.00 89.19 198 PRO A O 1
ATOM 1558 N N . ASP A 1 199 ? 22.635 6.814 -39.390 1.00 85.69 199 ASP A N 1
ATOM 1559 C CA . ASP A 1 199 ? 23.582 7.786 -38.820 1.00 85.69 199 ASP A CA 1
ATOM 1560 C C . ASP A 1 199 ? 23.331 9.228 -39.290 1.00 85.69 199 ASP A C 1
ATOM 1562 O O . ASP A 1 199 ? 23.885 10.172 -38.738 1.00 85.69 199 ASP A O 1
ATOM 1566 N N . SER A 1 200 ? 22.444 9.444 -40.264 1.00 84.44 200 SER A N 1
ATOM 1567 C CA . SER A 1 200 ? 21.984 10.786 -40.629 1.00 84.44 200 SER A CA 1
ATOM 1568 C C . SER A 1 200 ? 21.127 11.447 -39.539 1.00 84.44 200 SER A C 1
ATOM 1570 O O . SER A 1 200 ? 20.940 12.661 -39.573 1.00 84.44 200 SER A O 1
ATOM 1572 N N . VAL A 1 201 ? 20.605 10.681 -38.570 1.00 86.31 201 VAL A N 1
ATOM 1573 C CA . VAL A 1 201 ? 19.742 11.184 -37.485 1.00 86.31 201 VAL A CA 1
ATOM 1574 C C . VAL A 1 201 ? 20.287 10.772 -36.113 1.00 86.31 201 VAL A C 1
ATOM 1576 O O . VAL A 1 201 ? 19.598 10.169 -35.289 1.00 86.31 201 VAL A O 1
ATOM 1579 N N . LEU A 1 202 ? 21.557 11.118 -35.867 1.00 83.94 202 LEU A N 1
ATOM 1580 C CA . LEU A 1 202 ? 22.323 10.743 -34.668 1.00 83.94 202 LEU A CA 1
ATOM 1581 C C . LEU A 1 202 ? 21.592 11.024 -33.353 1.00 83.94 202 LEU A C 1
ATOM 1583 O O . LEU A 1 202 ? 21.601 10.176 -32.466 1.00 83.94 202 LEU A O 1
ATOM 1587 N N . TRP A 1 203 ? 20.935 12.175 -33.219 1.00 80.75 203 TRP A N 1
ATOM 1588 C CA . TRP A 1 203 ? 20.242 12.525 -31.979 1.00 80.75 203 TRP A CA 1
ATOM 1589 C C . TRP A 1 203 ? 19.097 11.546 -31.654 1.00 80.75 203 TRP A C 1
ATOM 1591 O O . TRP A 1 203 ? 18.969 11.131 -30.510 1.00 80.75 203 TRP A O 1
ATOM 1601 N N . LEU A 1 204 ? 18.303 11.098 -32.637 1.00 86.88 204 LEU A N 1
ATOM 1602 C CA . LEU A 1 204 ? 17.258 10.090 -32.391 1.00 86.88 204 LEU A CA 1
ATOM 1603 C C . LEU A 1 204 ? 17.863 8.727 -32.103 1.00 86.88 204 LEU A C 1
ATOM 1605 O O . LEU A 1 204 ? 17.420 8.043 -31.184 1.00 86.88 204 LEU A O 1
ATOM 1609 N N . LYS A 1 205 ? 18.890 8.355 -32.872 1.00 89.31 205 LYS A N 1
ATOM 1610 C CA . LYS A 1 205 ? 19.616 7.101 -32.692 1.00 89.31 205 LYS A CA 1
ATOM 1611 C C . LYS A 1 205 ? 20.098 6.968 -31.248 1.00 89.31 205 LYS A C 1
ATOM 1613 O O . LYS A 1 205 ? 19.659 6.074 -30.529 1.00 89.31 205 LYS A O 1
ATOM 1618 N N . TRP A 1 206 ? 20.927 7.905 -30.795 1.00 87.81 206 TRP A N 1
ATOM 1619 C CA . TRP A 1 206 ? 21.451 7.916 -29.432 1.00 87.81 206 TRP A CA 1
ATOM 1620 C C . TRP A 1 206 ? 20.355 8.118 -28.381 1.00 87.81 206 TRP A C 1
ATOM 1622 O O . TRP A 1 206 ? 20.413 7.485 -27.333 1.00 87.81 206 TRP A O 1
ATOM 1632 N N . GLY A 1 207 ? 19.316 8.903 -28.679 1.00 89.69 207 GLY A N 1
ATOM 1633 C CA . GLY A 1 207 ? 18.160 9.063 -27.798 1.00 89.69 207 GLY A CA 1
ATOM 1634 C C . GLY A 1 207 ? 17.466 7.735 -27.481 1.00 89.69 207 GLY A C 1
ATOM 1635 O O . GLY A 1 207 ? 17.171 7.470 -26.318 1.00 89.69 207 GLY A O 1
ATOM 1636 N N . PHE A 1 208 ? 17.263 6.859 -28.473 1.00 93.50 208 PHE A N 1
ATOM 1637 C CA . PHE A 1 208 ? 16.705 5.521 -28.241 1.00 93.50 208 PHE A CA 1
ATOM 1638 C C . PHE A 1 208 ? 17.625 4.632 -27.404 1.00 93.50 208 PHE A C 1
ATOM 1640 O O . PHE A 1 208 ? 17.134 3.927 -26.520 1.00 93.50 208 PHE A O 1
ATOM 1647 N N . LEU A 1 209 ? 18.943 4.693 -27.633 1.00 91.88 209 LEU A N 1
ATOM 1648 C CA . LEU A 1 209 ? 19.911 3.972 -26.808 1.00 91.88 209 LEU A CA 1
ATOM 1649 C C . LEU A 1 209 ? 19.797 4.409 -25.344 1.00 91.88 209 LEU A C 1
ATOM 1651 O O . LEU A 1 209 ? 19.549 3.569 -24.483 1.00 91.88 209 LEU A O 1
ATOM 1655 N N . PHE A 1 210 ? 19.912 5.709 -25.061 1.00 91.19 210 PHE A N 1
ATOM 1656 C CA . PHE A 1 210 ? 19.869 6.219 -23.689 1.00 91.19 210 PHE A CA 1
ATOM 1657 C C . PHE A 1 210 ? 18.499 6.018 -23.034 1.00 91.19 210 PHE A C 1
ATOM 1659 O O . PHE A 1 210 ? 18.451 5.611 -21.876 1.00 91.19 210 PHE A O 1
ATOM 1666 N N . CYS A 1 211 ? 17.386 6.152 -23.769 1.00 9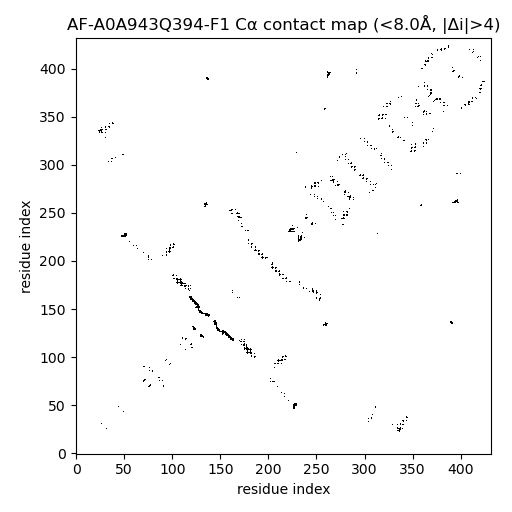3.25 211 CYS A N 1
ATOM 1667 C CA . CYS A 1 211 ? 16.060 5.770 -23.261 1.00 93.25 211 CYS A CA 1
ATOM 1668 C C . CYS A 1 211 ? 16.028 4.294 -22.833 1.00 93.25 211 CYS A C 1
ATOM 1670 O O . CYS A 1 211 ? 15.479 3.966 -21.782 1.00 93.25 211 CYS A O 1
ATOM 1672 N N . GLY A 1 212 ? 16.609 3.400 -23.643 1.00 93.75 212 GLY A N 1
ATOM 1673 C CA . GLY A 1 212 ? 16.677 1.969 -23.349 1.00 93.75 212 GLY A CA 1
ATOM 1674 C C . GLY A 1 212 ? 17.523 1.664 -22.122 1.00 93.75 212 GLY A C 1
ATOM 1675 O O . GLY A 1 212 ? 17.132 0.839 -21.301 1.00 93.75 212 GLY A O 1
ATOM 1676 N N . ILE A 1 213 ? 18.641 2.365 -21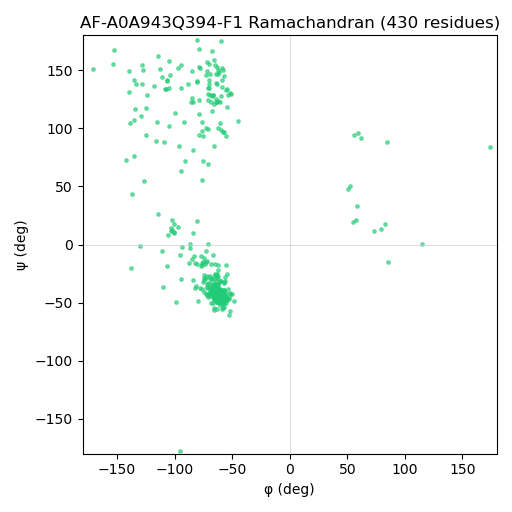.957 1.00 91.50 213 ILE A N 1
ATOM 1677 C CA . ILE A 1 213 ? 19.536 2.182 -20.816 1.00 91.50 213 ILE A CA 1
ATOM 1678 C C . ILE A 1 213 ? 18.915 2.752 -19.530 1.00 91.50 213 ILE A C 1
ATOM 1680 O O . ILE A 1 213 ? 18.903 2.058 -18.517 1.00 91.50 213 ILE A O 1
ATOM 1684 N N . HIS A 1 214 ? 18.287 3.931 -19.568 1.00 91.38 214 HIS A N 1
ATOM 1685 C CA . HIS A 1 214 ? 17.527 4.447 -18.422 1.00 91.38 214 HIS A CA 1
ATOM 1686 C C . HIS A 1 214 ? 16.343 3.546 -18.055 1.00 91.38 214 HIS A C 1
ATOM 1688 O O . HIS A 1 214 ? 16.062 3.331 -16.882 1.00 91.38 214 HIS A O 1
ATOM 1694 N N . ALA A 1 215 ? 15.683 2.913 -19.025 1.00 92.50 215 ALA A N 1
ATOM 1695 C CA . ALA A 1 215 ? 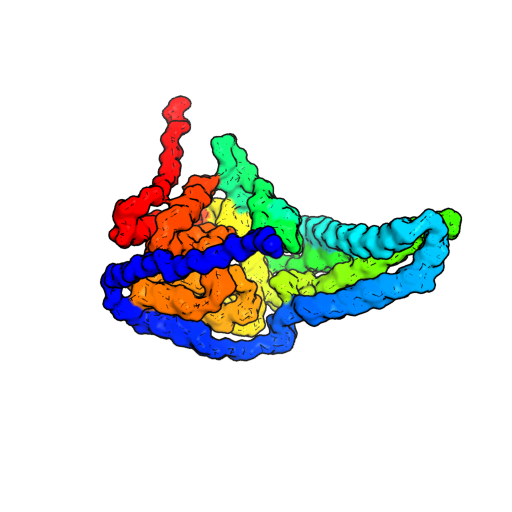14.625 1.953 -18.726 1.00 92.50 215 ALA A CA 1
ATOM 1696 C C . ALA A 1 215 ? 15.107 0.702 -17.961 1.00 92.50 215 ALA A C 1
ATOM 1698 O O . ALA A 1 215 ? 14.330 0.102 -17.208 1.00 92.50 215 ALA A O 1
ATOM 1699 N N . ILE A 1 216 ? 16.384 0.320 -18.099 1.00 91.62 216 ILE A N 1
ATOM 1700 C CA . ILE A 1 216 ? 16.985 -0.782 -17.331 1.00 91.62 216 ILE A CA 1
ATOM 1701 C C . ILE A 1 216 ? 17.028 -0.448 -15.830 1.00 91.62 216 ILE A C 1
ATOM 1703 O O . ILE A 1 216 ? 16.943 -1.366 -15.016 1.00 91.62 216 ILE A O 1
ATOM 1707 N N . GLU A 1 217 ? 17.058 0.828 -15.432 1.00 88.44 217 GLU A N 1
ATOM 1708 C CA . GLU A 1 217 ? 16.995 1.250 -14.019 1.00 88.44 217 GLU A CA 1
ATOM 1709 C C . GLU A 1 217 ? 15.755 0.688 -13.329 1.00 88.44 217 GLU A C 1
ATOM 1711 O O . GLU A 1 217 ? 15.838 0.077 -12.261 1.00 88.44 217 GLU A O 1
ATOM 1716 N N . THR A 1 218 ? 14.602 0.830 -13.987 1.00 88.44 218 THR A N 1
ATOM 1717 C CA . THR A 1 218 ? 13.330 0.305 -13.488 1.00 88.44 218 THR A CA 1
ATOM 1718 C C . THR A 1 218 ? 13.369 -1.223 -13.412 1.00 88.44 218 THR A C 1
ATOM 1720 O O . THR A 1 218 ? 12.877 -1.805 -12.444 1.00 88.44 218 THR A O 1
ATOM 1723 N N . LEU A 1 219 ? 13.998 -1.897 -14.381 1.00 89.75 219 LEU A N 1
ATOM 1724 C CA . LEU A 1 219 ? 14.162 -3.354 -14.352 1.00 89.75 219 LEU A CA 1
ATOM 1725 C C . LEU A 1 219 ? 15.038 -3.806 -13.174 1.00 89.75 219 LEU A C 1
ATOM 1727 O O . LEU A 1 219 ? 14.651 -4.723 -12.449 1.00 89.75 219 LEU A O 1
ATOM 1731 N N . ILE A 1 220 ? 16.180 -3.149 -12.944 1.00 87.50 220 ILE A N 1
ATOM 1732 C CA . ILE A 1 220 ? 17.066 -3.414 -11.800 1.00 87.50 220 ILE A CA 1
ATOM 1733 C C . ILE A 1 220 ? 16.303 -3.200 -10.492 1.00 87.50 220 ILE A C 1
ATOM 1735 O O . ILE A 1 220 ? 16.355 -4.055 -9.606 1.00 87.50 220 ILE A O 1
ATOM 1739 N N . TYR A 1 221 ? 15.545 -2.104 -10.389 1.00 87.25 221 TYR A N 1
ATOM 1740 C CA . TYR A 1 221 ? 14.719 -1.818 -9.220 1.00 87.25 221 TYR A CA 1
ATOM 1741 C C . TYR A 1 221 ? 13.699 -2.932 -8.954 1.00 87.25 221 TYR A C 1
ATOM 1743 O O . TYR A 1 221 ? 13.554 -3.349 -7.808 1.00 87.25 221 TYR A O 1
ATOM 1751 N N . GLN A 1 222 ? 13.031 -3.467 -9.984 1.00 89.50 222 GLN A N 1
ATOM 1752 C CA . GLN A 1 222 ? 12.048 -4.551 -9.829 1.00 89.50 222 GLN A CA 1
ATOM 1753 C C . GLN A 1 222 ? 12.677 -5.928 -9.557 1.00 89.50 222 GLN A C 1
ATOM 1755 O O . GLN A 1 222 ? 12.066 -6.753 -8.873 1.00 89.50 222 GLN A O 1
ATOM 1760 N N . LEU A 1 223 ? 13.897 -6.174 -10.049 1.00 88.75 223 LEU A N 1
ATOM 1761 C CA . LEU A 1 223 ? 14.650 -7.417 -9.838 1.00 88.75 223 LEU A CA 1
ATOM 1762 C C . LEU A 1 223 ? 15.363 -7.483 -8.482 1.00 88.75 223 LEU A C 1
ATOM 1764 O O . LEU A 1 223 ? 15.767 -8.566 -8.056 1.00 88.75 223 LEU A O 1
ATOM 1768 N N . PHE A 1 224 ? 15.531 -6.358 -7.788 1.00 86.56 224 PHE A N 1
ATOM 1769 C CA . PHE A 1 224 ? 16.253 -6.328 -6.521 1.00 86.56 224 PHE A CA 1
ATOM 1770 C C . PHE A 1 224 ? 15.488 -7.126 -5.440 1.00 86.56 224 PHE A C 1
ATOM 1772 O O . PHE A 1 224 ? 14.352 -6.793 -5.127 1.00 86.56 224 PHE A O 1
ATOM 1779 N N . PRO A 1 225 ? 16.049 -8.171 -4.810 1.00 84.38 225 PRO A N 1
ATOM 1780 C CA . PRO A 1 225 ? 15.277 -9.109 -3.979 1.00 84.38 225 PRO A CA 1
ATOM 1781 C C . PRO A 1 225 ? 14.983 -8.596 -2.555 1.00 84.38 225 PRO A C 1
ATOM 1783 O O . PRO A 1 225 ? 14.726 -9.387 -1.644 1.00 84.38 225 PRO A O 1
ATOM 1786 N N . PHE A 1 226 ? 15.051 -7.284 -2.337 1.00 83.94 226 PHE A N 1
ATOM 1787 C CA . PHE A 1 226 ? 14.913 -6.646 -1.033 1.00 83.94 226 PHE A CA 1
ATOM 1788 C C . PHE A 1 226 ? 13.635 -5.822 -0.947 1.00 83.94 226 PHE A C 1
ATOM 1790 O O . PHE A 1 226 ? 13.157 -5.277 -1.940 1.00 83.94 226 PHE A O 1
ATOM 1797 N N . ARG A 1 227 ? 13.101 -5.702 0.271 1.00 82.12 227 ARG A N 1
ATOM 1798 C CA . ARG A 1 227 ? 11.928 -4.870 0.530 1.00 82.12 227 ARG A CA 1
ATOM 1799 C C . ARG A 1 227 ? 12.263 -3.408 0.235 1.00 82.12 227 ARG A C 1
ATOM 1801 O O . ARG A 1 227 ? 13.164 -2.854 0.856 1.00 82.12 227 A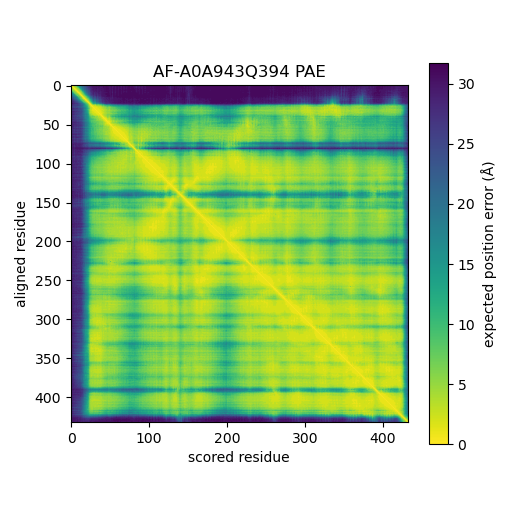RG A O 1
ATOM 1808 N N . GLN A 1 228 ? 11.499 -2.801 -0.659 1.00 80.69 228 GLN A N 1
ATOM 1809 C CA . GLN A 1 228 ? 11.420 -1.350 -0.824 1.00 80.69 228 GLN A CA 1
ATOM 1810 C C . GLN A 1 228 ? 10.220 -0.824 -0.015 1.00 80.69 228 GLN A C 1
ATOM 1812 O O . GLN A 1 228 ? 9.539 -1.605 0.659 1.00 80.69 228 GLN A O 1
ATOM 1817 N N . ASP A 1 229 ? 9.937 0.476 -0.067 1.00 71.50 229 ASP A N 1
ATOM 1818 C CA . ASP A 1 229 ? 8.796 1.068 0.654 1.00 71.50 229 ASP A CA 1
ATOM 1819 C C . ASP A 1 229 ? 7.474 0.403 0.241 1.00 71.50 229 ASP A C 1
ATOM 1821 O O . ASP A 1 229 ? 6.667 0.026 1.096 1.00 71.50 229 ASP A O 1
ATOM 1825 N N . TYR A 1 230 ? 7.343 0.120 -1.057 1.00 78.50 230 TYR A N 1
ATOM 1826 C CA . TYR A 1 230 ? 6.371 -0.813 -1.615 1.00 78.50 230 TYR A CA 1
ATOM 1827 C C . TYR A 1 230 ? 7.077 -2.095 -2.083 1.00 78.50 230 TYR A C 1
ATOM 1829 O O . TYR A 1 230 ? 8.102 -2.006 -2.757 1.00 78.50 230 TYR A O 1
ATOM 1837 N N . PRO A 1 231 ? 6.570 -3.302 -1.767 1.00 86.94 231 PRO A N 1
ATOM 1838 C CA . PRO A 1 231 ? 7.157 -4.551 -2.249 1.00 86.94 231 PRO A CA 1
ATOM 1839 C C . PRO A 1 231 ? 7.279 -4.576 -3.777 1.00 86.94 231 PRO A C 1
ATOM 1841 O O . PRO A 1 231 ? 6.270 -4.523 -4.478 1.00 86.94 231 PRO A O 1
ATOM 1844 N N . ASN A 1 232 ? 8.506 -4.680 -4.282 1.00 89.12 232 ASN A N 1
ATOM 1845 C CA . ASN A 1 232 ? 8.770 -4.843 -5.707 1.00 89.12 232 ASN A CA 1
ATOM 1846 C C . ASN A 1 232 ? 8.537 -6.297 -6.153 1.00 89.12 232 ASN A C 1
ATOM 1848 O O . ASN A 1 232 ? 8.383 -7.211 -5.334 1.00 89.12 232 ASN A O 1
ATOM 1852 N N . ASP A 1 233 ? 8.515 -6.522 -7.465 1.00 92.19 233 ASP A N 1
ATOM 1853 C CA . ASP A 1 233 ? 8.037 -7.790 -8.018 1.00 92.19 233 ASP A CA 1
ATOM 1854 C C . ASP A 1 233 ? 8.890 -8.998 -7.615 1.00 92.19 233 ASP A C 1
ATOM 1856 O O . ASP A 1 233 ? 8.336 -10.041 -7.249 1.00 92.19 233 ASP A O 1
ATOM 1860 N N . MET A 1 234 ? 10.222 -8.869 -7.602 1.00 92.94 234 MET A N 1
ATOM 1861 C CA . MET A 1 234 ? 11.100 -9.966 -7.187 1.00 92.94 234 MET A CA 1
ATOM 1862 C C . MET A 1 234 ? 10.958 -10.294 -5.697 1.00 92.94 234 MET A C 1
ATOM 1864 O O . MET A 1 234 ? 10.922 -11.471 -5.325 1.00 92.94 234 MET A O 1
ATOM 1868 N N . PHE A 1 235 ? 10.841 -9.285 -4.827 1.00 92.38 235 PHE A N 1
ATOM 1869 C CA . PHE A 1 235 ? 10.614 -9.528 -3.404 1.00 92.38 235 PHE A CA 1
ATOM 1870 C C . PHE A 1 235 ? 9.287 -10.256 -3.177 1.00 92.38 235 PHE A C 1
ATOM 1872 O O . PHE A 1 235 ? 9.257 -11.247 -2.443 1.00 92.38 235 PHE A O 1
ATOM 1879 N N . VAL A 1 236 ? 8.206 -9.814 -3.834 1.00 93.88 236 VAL A N 1
ATOM 1880 C CA . VAL A 1 236 ? 6.898 -10.483 -3.757 1.00 93.88 236 VAL A CA 1
ATOM 1881 C C . VAL A 1 236 ? 7.042 -11.931 -4.221 1.00 93.88 236 VAL A C 1
ATOM 1883 O O . VAL A 1 236 ? 6.698 -12.834 -3.463 1.00 93.88 236 VAL A O 1
ATOM 1886 N N . PHE A 1 237 ? 7.644 -12.163 -5.393 1.00 95.06 237 PHE A N 1
ATOM 1887 C CA . PHE A 1 237 ? 7.837 -13.496 -5.967 1.00 95.06 237 PHE A CA 1
ATOM 1888 C C . PHE A 1 237 ? 8.562 -14.447 -5.007 1.00 95.06 237 PHE A C 1
ATOM 1890 O O . PHE A 1 237 ? 8.110 -15.569 -4.780 1.00 95.06 237 PHE A O 1
ATOM 1897 N N . ILE A 1 238 ? 9.666 -13.998 -4.398 1.00 93.44 238 ILE A N 1
ATOM 1898 C CA . ILE A 1 238 ? 10.431 -14.795 -3.431 1.00 93.44 238 ILE A CA 1
ATOM 1899 C C . ILE A 1 238 ? 9.597 -15.088 -2.179 1.00 93.44 238 ILE A C 1
ATOM 1901 O O . ILE A 1 238 ? 9.617 -16.215 -1.676 1.00 93.44 238 ILE A O 1
ATOM 1905 N N . LYS A 1 239 ? 8.866 -14.091 -1.669 1.00 92.25 239 LYS A N 1
ATOM 1906 C CA . LYS A 1 239 ? 8.072 -14.208 -0.438 1.00 92.25 239 LYS A CA 1
ATOM 1907 C C . LYS A 1 239 ? 6.766 -14.979 -0.620 1.00 92.25 239 LYS A C 1
ATOM 1909 O O . LYS A 1 239 ? 6.224 -15.428 0.379 1.00 92.25 239 LYS A O 1
ATOM 1914 N N . THR A 1 240 ? 6.291 -15.189 -1.846 1.00 94.94 240 THR A N 1
ATOM 1915 C CA . THR A 1 240 ? 5.085 -15.983 -2.148 1.00 94.94 240 THR A CA 1
ATOM 1916 C C . THR A 1 240 ? 5.395 -17.385 -2.683 1.00 94.94 240 THR A C 1
ATOM 1918 O O . THR A 1 240 ? 4.511 -18.041 -3.231 1.00 94.94 240 THR A O 1
ATOM 1921 N N . LYS A 1 241 ? 6.640 -17.872 -2.562 1.00 91.94 241 LYS A N 1
ATOM 1922 C CA . LYS A 1 241 ? 6.994 -19.243 -2.984 1.00 91.94 241 LYS A CA 1
ATOM 1923 C C . LYS A 1 241 ? 6.305 -20.317 -2.143 1.00 91.94 241 LYS A C 1
ATOM 1925 O O . LYS A 1 241 ? 5.950 -21.367 -2.670 1.00 91.94 241 LYS A O 1
ATOM 1930 N N . LYS A 1 242 ? 6.140 -20.066 -0.842 1.00 93.19 242 LYS A N 1
ATOM 1931 C CA . LYS A 1 242 ? 5.415 -20.961 0.064 1.00 93.19 242 LYS A CA 1
ATOM 1932 C C . LYS A 1 242 ? 3.917 -20.732 -0.076 1.00 93.19 242 LYS A C 1
ATOM 1934 O O . LYS A 1 242 ? 3.475 -19.589 -0.158 1.00 93.19 242 LYS A O 1
ATOM 1939 N N . GLU A 1 243 ? 3.148 -21.814 -0.053 1.00 92.69 243 GLU A N 1
ATOM 1940 C CA . GLU A 1 243 ? 1.697 -21.760 -0.234 1.00 92.69 243 GLU A CA 1
ATOM 1941 C C . GLU A 1 243 ? 1.009 -20.874 0.813 1.00 92.69 243 GLU A C 1
ATOM 1943 O O . GLU A 1 243 ? 0.250 -19.987 0.444 1.00 92.69 243 GLU A O 1
ATOM 1948 N N . GLU A 1 244 ? 1.322 -21.035 2.099 1.00 93.12 244 GLU A N 1
ATOM 1949 C CA . GLU A 1 244 ? 0.694 -20.237 3.164 1.00 93.12 244 GLU A CA 1
ATOM 1950 C C . GLU A 1 244 ? 0.975 -18.731 3.027 1.00 93.12 244 GLU A C 1
ATOM 1952 O O . GLU A 1 244 ? 0.088 -17.905 3.237 1.00 93.12 244 GLU A O 1
ATOM 1957 N N . ASP A 1 245 ? 2.197 -18.356 2.634 1.00 93.88 245 ASP A N 1
ATOM 1958 C CA . ASP A 1 245 ? 2.564 -16.952 2.416 1.00 93.88 245 ASP A CA 1
ATOM 1959 C C . ASP A 1 245 ? 1.892 -16.383 1.159 1.00 93.88 245 ASP A C 1
ATOM 1961 O O . ASP A 1 245 ? 1.524 -15.209 1.121 1.00 93.88 245 ASP A O 1
ATOM 1965 N N . ARG A 1 246 ? 1.691 -17.224 0.137 1.00 95.56 246 ARG A N 1
ATOM 1966 C CA . ARG A 1 246 ? 0.931 -16.884 -1.069 1.00 95.56 246 ARG A CA 1
ATOM 1967 C C . ARG A 1 246 ? -0.543 -16.640 -0.756 1.00 95.56 246 ARG A C 1
ATOM 1969 O O . ARG A 1 246 ? -1.090 -15.644 -1.225 1.00 95.56 246 ARG A O 1
ATOM 1976 N N . LYS A 1 247 ? -1.167 -17.494 0.065 1.00 96.00 247 LYS A N 1
ATOM 1977 C CA . LYS A 1 247 ? -2.543 -17.281 0.542 1.00 96.00 247 LYS A CA 1
ATOM 1978 C C . LYS A 1 247 ? -2.642 -15.975 1.322 1.00 96.00 247 LYS A C 1
ATOM 1980 O O . LYS A 1 247 ? -3.501 -15.155 1.018 1.00 96.00 247 LYS A O 1
ATOM 1985 N N . ALA A 1 248 ? -1.714 -15.724 2.248 1.00 95.69 248 ALA A N 1
ATOM 1986 C CA . ALA A 1 248 ? -1.676 -14.479 3.013 1.00 95.69 248 ALA A CA 1
ATOM 1987 C C . ALA A 1 248 ? -1.518 -13.230 2.123 1.00 95.69 248 ALA A C 1
ATOM 1989 O O . ALA A 1 248 ? -2.213 -12.237 2.334 1.00 95.69 248 ALA A O 1
ATOM 1990 N N . TYR A 1 249 ? -0.656 -13.287 1.101 1.00 95.81 249 TYR A N 1
ATOM 1991 C CA . TYR A 1 249 ? -0.522 -12.225 0.098 1.00 95.81 249 TYR A CA 1
ATOM 1992 C C . TYR A 1 249 ? -1.843 -11.967 -0.636 1.00 95.81 249 TYR A C 1
ATOM 1994 O O . TYR A 1 249 ? -2.301 -10.828 -0.706 1.00 95.81 249 TYR A O 1
ATOM 2002 N N . ASN A 1 250 ? -2.480 -13.026 -1.143 1.00 96.62 250 ASN A N 1
ATOM 2003 C CA . ASN A 1 250 ? -3.734 -12.905 -1.878 1.00 96.62 250 ASN A CA 1
ATOM 2004 C C . ASN A 1 250 ? -4.864 -12.366 -0.990 1.00 96.62 250 ASN A C 1
ATOM 2006 O O . ASN A 1 250 ? -5.583 -11.480 -1.438 1.00 96.62 250 ASN A O 1
ATOM 2010 N N . ILE A 1 251 ? -4.986 -12.824 0.263 1.00 96.00 251 ILE A N 1
ATOM 2011 C CA . ILE A 1 251 ? -5.953 -12.286 1.238 1.00 96.00 251 ILE A CA 1
ATOM 2012 C C . ILE A 1 251 ? -5.726 -10.786 1.429 1.00 96.00 251 ILE A C 1
ATOM 2014 O O . ILE A 1 251 ? -6.657 -10.004 1.260 1.00 96.00 251 ILE A O 1
ATOM 2018 N N . TYR A 1 252 ? -4.480 -10.367 1.678 1.00 94.31 252 TYR A N 1
ATOM 2019 C CA . TYR A 1 252 ? -4.152 -8.950 1.838 1.00 94.31 252 TYR A CA 1
ATOM 2020 C C . TYR A 1 252 ? -4.550 -8.111 0.616 1.00 94.31 252 TYR A C 1
ATOM 2022 O O . TYR A 1 252 ? -5.173 -7.055 0.759 1.00 94.31 252 TYR A O 1
ATOM 2030 N N . CYS A 1 253 ? -4.235 -8.588 -0.590 1.00 94.25 253 CYS A N 1
ATOM 2031 C CA . CYS A 1 253 ? -4.589 -7.906 -1.831 1.00 94.25 253 CYS A CA 1
ATOM 2032 C C . CYS A 1 253 ? -6.106 -7.851 -2.064 1.00 94.25 253 CYS A C 1
ATOM 2034 O O . CYS A 1 253 ? -6.601 -6.803 -2.482 1.00 94.25 253 CYS A O 1
ATOM 2036 N N . ILE A 1 254 ? -6.840 -8.937 -1.784 1.00 94.94 254 ILE A N 1
ATOM 2037 C CA . ILE A 1 254 ? -8.303 -9.003 -1.920 1.00 94.94 254 ILE A CA 1
ATOM 2038 C C . ILE A 1 254 ? -8.968 -8.063 -0.913 1.00 94.94 254 ILE A C 1
ATOM 2040 O O . ILE A 1 254 ? -9.728 -7.190 -1.318 1.00 94.94 254 ILE A O 1
ATOM 2044 N N . ASP A 1 255 ? -8.682 -8.182 0.380 1.00 93.19 255 ASP A N 1
ATOM 2045 C CA . ASP A 1 255 ? -9.406 -7.405 1.393 1.00 93.19 255 ASP A CA 1
ATOM 2046 C C . ASP A 1 255 ? -9.085 -5.908 1.337 1.00 93.19 255 ASP A C 1
ATOM 2048 O O . ASP A 1 255 ? -9.940 -5.087 1.672 1.00 93.19 255 ASP A O 1
ATOM 2052 N N . THR A 1 256 ? -7.894 -5.541 0.847 1.00 89.94 256 THR A N 1
ATOM 2053 C CA . THR A 1 256 ? -7.577 -4.148 0.494 1.00 89.94 256 THR A CA 1
ATOM 2054 C C . THR A 1 256 ? -8.377 -3.691 -0.731 1.00 89.94 256 THR A C 1
ATOM 2056 O O . THR A 1 256 ? -8.901 -2.583 -0.746 1.00 89.94 256 THR A O 1
ATOM 2059 N N . ALA A 1 257 ? -8.501 -4.529 -1.765 1.00 89.38 257 ALA A N 1
ATOM 2060 C CA . ALA A 1 257 ? -9.227 -4.190 -2.990 1.00 89.38 257 ALA A CA 1
ATOM 2061 C C . ALA A 1 257 ? -10.741 -4.029 -2.787 1.00 89.38 257 ALA A C 1
ATOM 2063 O O . ALA A 1 257 ? -11.369 -3.217 -3.463 1.00 89.38 257 ALA A O 1
ATOM 2064 N N . TYR A 1 258 ? -11.313 -4.811 -1.875 1.00 89.12 258 TYR A N 1
ATOM 2065 C CA . TYR A 1 258 ? -12.740 -4.833 -1.562 1.00 89.12 258 TYR A CA 1
ATOM 2066 C C . TYR A 1 258 ? -13.056 -4.075 -0.255 1.00 89.12 258 TYR A C 1
ATOM 2068 O O . TYR A 1 258 ? -14.105 -4.288 0.345 1.00 89.12 258 TYR A O 1
ATOM 2076 N N . GLU A 1 259 ? -12.171 -3.166 0.186 1.00 86.50 259 GLU A N 1
ATOM 2077 C CA . GLU A 1 259 ? -12.352 -2.330 1.389 1.00 86.50 259 GLU A CA 1
ATOM 2078 C C . GLU A 1 259 ? -13.697 -1.589 1.397 1.00 86.50 259 GLU A C 1
ATOM 2080 O O . GLU A 1 259 ? -14.367 -1.518 2.426 1.00 86.50 259 GLU A O 1
ATOM 2085 N N . PHE A 1 260 ? -14.084 -1.067 0.231 1.00 84.19 260 PHE A N 1
ATOM 2086 C CA . PHE A 1 260 ? -15.293 -0.272 0.008 1.00 84.19 260 PHE A CA 1
ATOM 2087 C C . PHE A 1 260 ? -16.304 -0.964 -0.921 1.00 84.19 260 PHE A C 1
ATOM 2089 O O . PHE A 1 260 ? -17.095 -0.284 -1.581 1.00 84.19 260 PHE A O 1
ATOM 2096 N N . ALA A 1 261 ? -16.275 -2.295 -0.975 1.00 85.19 261 ALA A N 1
ATOM 2097 C CA . ALA A 1 261 ? -17.279 -3.112 -1.649 1.00 85.19 261 ALA A CA 1
ATOM 2098 C C . ALA A 1 261 ? -18.207 -3.759 -0.612 1.00 85.19 261 ALA A C 1
ATOM 2100 O O . ALA A 1 261 ? -17.735 -4.149 0.457 1.00 85.19 261 ALA A O 1
ATOM 2101 N N . ASP A 1 262 ? -19.495 -3.930 -0.927 1.00 84.19 262 ASP A N 1
ATOM 2102 C CA . ASP A 1 262 ? -20.465 -4.593 -0.045 1.00 84.19 262 ASP A CA 1
ATOM 2103 C C . ASP A 1 262 ? -20.305 -6.128 -0.039 1.00 84.19 262 ASP A C 1
ATOM 2105 O O . ASP A 1 262 ? -21.237 -6.884 -0.316 1.00 84.19 262 ASP A O 1
ATOM 2109 N N . VAL A 1 263 ? -19.095 -6.602 0.274 1.00 88.12 263 VAL A N 1
ATOM 2110 C CA . VAL A 1 263 ? -18.735 -8.021 0.381 1.00 88.12 263 VAL A CA 1
ATOM 2111 C C . VAL A 1 263 ? -18.066 -8.321 1.720 1.00 88.12 263 VAL A C 1
ATOM 2113 O O . VAL A 1 263 ? -17.381 -7.481 2.305 1.00 88.12 263 VAL A O 1
ATOM 2116 N N . ASP A 1 264 ? -18.249 -9.546 2.206 1.00 89.88 264 ASP A N 1
ATOM 2117 C CA . ASP A 1 264 ? -17.627 -9.978 3.456 1.00 89.88 264 ASP A CA 1
ATOM 2118 C C . ASP A 1 264 ? -16.114 -10.114 3.323 1.00 89.88 264 ASP A C 1
ATOM 2120 O O . ASP A 1 264 ? -15.610 -10.494 2.267 1.00 89.88 264 ASP A O 1
ATOM 2124 N N . LEU A 1 265 ? -15.410 -9.824 4.415 1.00 91.38 265 LEU A N 1
ATOM 2125 C CA . LEU A 1 265 ? -13.970 -10.011 4.577 1.00 91.38 265 LEU A CA 1
ATOM 2126 C C . LEU A 1 265 ? -13.580 -11.495 4.451 1.00 91.38 265 LEU A C 1
ATOM 2128 O O . LEU A 1 265 ? -14.325 -12.362 4.906 1.00 91.38 265 LEU A O 1
ATOM 2132 N N . ILE A 1 266 ? -12.395 -11.796 3.909 1.00 92.56 266 ILE A N 1
ATOM 2133 C CA . ILE A 1 266 ? -11.814 -13.143 4.012 1.00 92.56 266 ILE A CA 1
ATOM 2134 C C . ILE A 1 266 ? -10.915 -13.217 5.247 1.00 92.56 266 ILE A C 1
ATOM 2136 O O . ILE A 1 266 ? -9.792 -12.720 5.268 1.00 92.56 266 ILE A O 1
ATOM 2140 N N . ALA A 1 267 ? -11.401 -13.883 6.292 1.00 89.25 267 ALA A N 1
ATOM 2141 C CA . ALA A 1 267 ? -10.614 -14.100 7.497 1.00 89.25 267 ALA A CA 1
ATOM 2142 C C . ALA A 1 267 ? -9.417 -15.035 7.212 1.00 89.25 267 ALA A C 1
ATOM 2144 O O . ALA A 1 267 ? -9.615 -16.130 6.678 1.00 89.25 267 ALA A O 1
ATOM 2145 N N . PRO A 1 268 ? -8.183 -14.656 7.588 1.00 91.44 268 PRO A N 1
ATOM 2146 C CA . PRO A 1 268 ? -7.038 -15.543 7.463 1.00 91.44 268 PRO A CA 1
ATOM 2147 C C . PRO A 1 268 ? -7.083 -16.703 8.467 1.00 91.44 268 PRO A C 1
ATOM 2149 O O . PRO A 1 268 ? -7.297 -16.499 9.665 1.00 91.44 268 PRO A O 1
ATOM 2152 N N . ASP A 1 269 ? -6.797 -17.912 7.989 1.00 88.88 269 ASP A N 1
ATOM 2153 C CA . ASP A 1 269 ? -6.794 -19.164 8.760 1.00 88.88 269 ASP A CA 1
ATOM 2154 C C . ASP A 1 269 ? -5.405 -19.563 9.291 1.00 88.88 269 ASP A C 1
ATOM 2156 O O . ASP A 1 269 ? -5.280 -20.457 10.126 1.00 88.88 269 ASP A O 1
ATOM 2160 N N . PHE A 1 270 ? -4.347 -18.870 8.870 1.00 89.50 270 PHE A N 1
ATOM 2161 C CA . PHE A 1 270 ? -2.983 -19.185 9.280 1.00 89.50 270 PHE A CA 1
ATOM 2162 C C . PHE A 1 270 ? -2.686 -18.829 10.749 1.00 89.50 270 PHE A C 1
ATOM 2164 O O . PHE A 1 270 ? -3.284 -17.938 11.373 1.00 89.50 270 PHE A O 1
ATOM 2171 N N . ASN A 1 271 ? -1.674 -19.511 11.288 1.00 88.31 271 ASN A N 1
ATOM 2172 C CA . ASN A 1 271 ? -1.080 -19.207 12.586 1.00 88.31 271 ASN A CA 1
ATOM 2173 C C . ASN A 1 271 ? -0.128 -18.011 12.514 1.00 88.31 271 ASN A C 1
ATOM 2175 O O . ASN A 1 271 ? 0.490 -17.741 11.479 1.00 88.31 271 ASN A O 1
ATOM 2179 N N . PHE A 1 272 ? 0.003 -17.311 13.642 1.00 86.50 272 PHE A N 1
ATOM 2180 C CA . PHE A 1 272 ? 0.940 -16.205 13.784 1.00 86.50 272 PHE A CA 1
ATOM 2181 C C . PHE A 1 272 ? 2.379 -16.675 13.539 1.00 86.50 272 PHE A C 1
ATOM 2183 O O . PHE A 1 272 ? 2.851 -17.619 14.168 1.00 86.50 272 PHE A O 1
ATOM 2190 N N . ASP A 1 273 ? 3.077 -15.980 12.643 1.00 86.56 273 ASP A N 1
ATOM 2191 C CA . ASP A 1 273 ? 4.490 -16.198 12.356 1.00 86.56 273 ASP A CA 1
ATOM 2192 C C . ASP A 1 273 ? 5.200 -14.835 12.269 1.00 86.56 273 ASP A C 1
ATOM 2194 O O . ASP A 1 273 ? 5.033 -14.119 11.275 1.00 86.56 273 ASP A O 1
ATOM 2198 N N . PRO A 1 274 ? 6.025 -14.465 13.268 1.00 82.38 274 PRO A N 1
ATOM 2199 C CA . PRO A 1 274 ? 6.713 -13.174 13.315 1.00 82.38 274 PRO A CA 1
ATOM 2200 C C . PRO A 1 274 ? 7.844 -13.040 12.281 1.00 82.38 274 PRO A C 1
ATOM 2202 O O . PRO A 1 274 ? 8.546 -12.021 12.260 1.00 82.38 274 PRO A O 1
ATOM 2205 N N . THR A 1 275 ? 8.077 -14.073 11.466 1.00 84.00 275 THR A N 1
ATOM 2206 C CA . THR A 1 275 ? 9.092 -14.105 10.407 1.00 84.00 275 THR A CA 1
ATOM 2207 C C . THR A 1 275 ? 8.503 -14.009 9.000 1.00 84.00 275 THR A C 1
ATOM 2209 O O . THR A 1 275 ? 9.226 -13.643 8.067 1.00 84.00 275 THR A O 1
ATOM 2212 N N . SER A 1 276 ? 7.205 -14.285 8.836 1.00 88.12 276 SER A N 1
ATOM 2213 C CA . SER A 1 276 ? 6.521 -14.177 7.547 1.00 88.12 276 SER A CA 1
ATOM 2214 C C . SER A 1 276 ? 6.031 -12.752 7.294 1.00 88.12 276 SER A C 1
ATOM 2216 O O . SER A 1 276 ? 5.238 -12.192 8.053 1.00 88.12 276 SER A O 1
ATOM 2218 N N . TYR A 1 277 ? 6.478 -12.174 6.177 1.00 89.75 277 TYR A N 1
ATOM 2219 C CA . TYR A 1 277 ? 6.108 -10.821 5.762 1.00 89.75 277 TYR A CA 1
ATOM 2220 C C . TYR A 1 277 ? 4.616 -10.704 5.411 1.00 89.75 277 TYR A C 1
ATOM 2222 O O . TYR A 1 277 ? 3.940 -9.786 5.873 1.00 89.75 277 TYR A O 1
ATOM 2230 N N . TRP A 1 278 ? 4.084 -11.640 4.619 1.00 92.06 278 TRP A N 1
ATOM 2231 C CA . TRP A 1 278 ? 2.701 -11.560 4.141 1.00 92.06 278 TRP A CA 1
ATOM 2232 C C . TRP A 1 278 ? 1.682 -11.972 5.195 1.00 92.06 278 TRP A C 1
ATOM 2234 O O . TRP A 1 278 ? 0.660 -11.302 5.330 1.00 92.06 278 TRP A O 1
ATOM 2244 N N . LYS A 1 279 ? 1.981 -12.988 6.015 1.00 92.06 279 LYS A N 1
ATOM 2245 C CA . LYS A 1 279 ? 1.131 -13.319 7.170 1.00 92.06 279 LYS A CA 1
ATOM 2246 C C . LYS A 1 279 ? 1.040 -12.149 8.140 1.00 92.06 279 LYS A C 1
ATOM 2248 O O . LYS A 1 279 ? -0.039 -11.858 8.641 1.00 92.06 279 LYS A O 1
ATOM 2253 N N . SER A 1 280 ? 2.148 -11.431 8.335 1.00 88.69 280 SER A N 1
ATOM 2254 C CA . SER A 1 280 ? 2.174 -10.214 9.147 1.00 88.69 280 SER A CA 1
ATOM 2255 C C . SER A 1 280 ? 1.213 -9.146 8.605 1.00 88.69 280 SER A C 1
ATOM 2257 O O . SER A 1 280 ? 0.388 -8.614 9.342 1.00 88.69 280 SER A O 1
ATOM 2259 N N . LYS A 1 281 ? 1.265 -8.872 7.299 1.00 90.38 281 LYS A N 1
ATOM 2260 C CA . LYS A 1 281 ? 0.379 -7.904 6.630 1.00 90.38 281 LYS A CA 1
ATOM 2261 C C . LYS A 1 281 ? -1.102 -8.300 6.695 1.00 90.38 281 LYS A C 1
ATOM 2263 O O . LYS A 1 281 ? -1.952 -7.439 6.894 1.00 90.38 281 LYS A O 1
ATOM 2268 N N . ALA A 1 282 ? -1.411 -9.588 6.544 1.00 93.44 282 ALA A N 1
ATOM 2269 C CA . ALA A 1 282 ? -2.785 -10.091 6.545 1.00 93.44 282 ALA A CA 1
ATOM 2270 C C . ALA A 1 282 ? -3.370 -10.312 7.955 1.00 93.44 282 ALA A C 1
ATOM 2272 O O . ALA A 1 282 ? -4.587 -10.406 8.095 1.00 93.44 282 ALA A O 1
ATOM 2273 N N . LEU A 1 283 ? -2.544 -10.347 9.009 1.00 92.94 283 LEU A N 1
ATOM 2274 C CA . LEU A 1 283 ? -2.980 -10.614 10.387 1.00 92.94 283 LEU A CA 1
ATOM 2275 C C . LEU A 1 283 ? -4.064 -9.646 10.881 1.00 92.94 283 LEU A C 1
ATOM 2277 O O . LEU A 1 283 ? -4.942 -10.035 11.649 1.00 92.94 283 LEU A O 1
ATOM 2281 N N . ILE A 1 284 ? -4.045 -8.400 10.405 1.00 92.12 284 ILE A N 1
ATOM 2282 C CA . ILE A 1 284 ? -5.041 -7.394 10.778 1.00 92.12 284 ILE A CA 1
ATOM 2283 C C . ILE A 1 284 ? -6.469 -7.809 10.405 1.00 92.12 284 ILE A C 1
ATOM 2285 O O . ILE A 1 284 ? -7.404 -7.512 11.140 1.00 92.12 284 ILE A O 1
ATOM 2289 N N . TYR A 1 285 ? -6.646 -8.570 9.324 1.00 93.31 285 TYR A N 1
ATOM 2290 C CA . TYR A 1 285 ? -7.958 -9.065 8.910 1.00 93.31 285 TYR A CA 1
ATOM 2291 C C . TYR A 1 285 ? -8.481 -10.159 9.848 1.00 93.31 285 TYR A C 1
ATOM 2293 O O . TYR A 1 285 ? -9.684 -10.249 10.076 1.00 93.31 285 TYR A O 1
ATOM 2301 N N . LYS A 1 286 ? -7.589 -10.909 10.507 1.00 94.31 286 LYS A N 1
ATOM 2302 C CA . LYS A 1 286 ? -7.967 -11.843 11.581 1.00 94.31 286 LYS A CA 1
ATOM 2303 C C . LYS A 1 286 ? -8.501 -11.104 12.811 1.00 94.31 286 LYS A C 1
ATOM 2305 O O . LYS A 1 286 ? -9.457 -11.555 13.440 1.00 94.31 286 LYS A O 1
ATO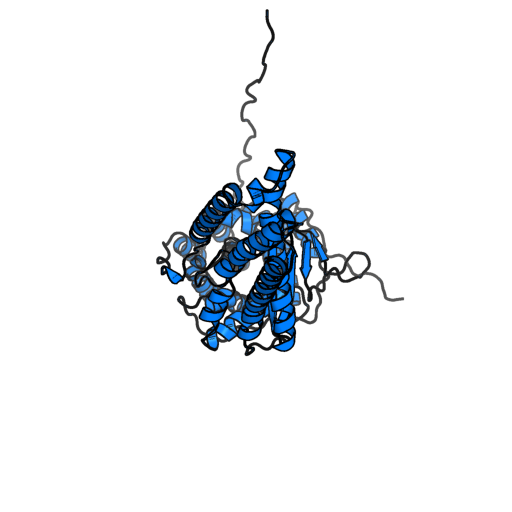M 2310 N N . TYR A 1 287 ? -7.912 -9.948 13.131 1.00 94.44 287 TYR A N 1
ATOM 2311 C CA . TYR A 1 287 ? -8.431 -9.057 14.172 1.00 94.44 287 TYR A CA 1
ATOM 2312 C C . TYR A 1 287 ? -9.810 -8.506 13.794 1.00 94.44 287 TYR A C 1
ATOM 2314 O O . TYR A 1 287 ? -10.726 -8.585 14.604 1.00 94.44 287 TYR A O 1
ATOM 2322 N N . ILE A 1 288 ? -9.979 -7.995 12.570 1.00 93.50 288 ILE A N 1
ATOM 2323 C CA . ILE A 1 288 ? -11.254 -7.418 12.122 1.00 93.50 288 ILE A CA 1
ATOM 2324 C C . ILE A 1 288 ? -12.384 -8.458 12.153 1.00 93.50 288 ILE A C 1
ATOM 2326 O O . ILE A 1 288 ? -13.467 -8.167 12.656 1.00 93.50 288 ILE A O 1
ATOM 2330 N N . ASP A 1 289 ? -12.125 -9.683 11.696 1.00 94.19 289 ASP A N 1
ATOM 2331 C CA . ASP A 1 289 ? -13.084 -10.789 11.800 1.00 94.19 289 ASP A CA 1
ATOM 2332 C C . ASP A 1 289 ? -13.458 -11.105 13.262 1.00 94.19 289 ASP A C 1
ATOM 2334 O O . ASP A 1 289 ? -14.639 -11.231 13.594 1.00 94.19 289 ASP A O 1
ATOM 2338 N N . SER A 1 290 ? -12.468 -11.153 14.162 1.00 94.19 290 SER A N 1
ATOM 2339 C CA . SER A 1 290 ? -12.696 -11.379 15.600 1.00 94.19 290 SER A CA 1
ATOM 2340 C C . SER A 1 290 ? -13.513 -10.250 16.234 1.00 94.19 290 SER A C 1
ATOM 2342 O O . SER A 1 290 ? -14.425 -10.504 17.024 1.00 94.19 290 SER A O 1
ATOM 2344 N N . LEU A 1 291 ? -13.243 -9.003 15.835 1.00 94.12 291 LEU A N 1
ATOM 2345 C CA . LEU A 1 291 ? -13.980 -7.827 16.283 1.00 94.12 291 LEU A CA 1
ATOM 2346 C C . LEU A 1 291 ? -15.449 -7.925 15.864 1.00 94.12 291 LEU A C 1
ATOM 2348 O O . LEU A 1 291 ? -16.332 -7.746 16.699 1.00 94.12 291 LEU A O 1
ATOM 2352 N N . TYR A 1 292 ? -15.722 -8.281 14.605 1.00 92.75 292 TYR A N 1
ATOM 2353 C CA . TYR A 1 292 ? -17.087 -8.423 14.081 1.00 92.75 292 TYR A CA 1
ATOM 2354 C C . TYR A 1 292 ? -17.883 -9.548 14.746 1.00 92.75 292 TYR A C 1
ATOM 2356 O O . TYR A 1 292 ? -19.114 -9.472 14.799 1.00 92.75 292 TYR A O 1
ATOM 2364 N N . LYS A 1 293 ? -17.192 -10.555 15.287 1.00 92.62 293 LYS A N 1
ATOM 2365 C CA . LYS A 1 293 ? -17.767 -11.632 16.106 1.00 92.62 293 LYS A CA 1
ATOM 2366 C C . LYS A 1 293 ? -17.946 -11.247 17.580 1.00 92.62 293 LYS A C 1
ATOM 2368 O O . LYS A 1 293 ? -18.610 -11.974 18.311 1.00 92.62 293 LYS A O 1
ATOM 2373 N N . GLY A 1 294 ? -17.403 -10.108 18.013 1.00 90.00 294 GLY A N 1
ATOM 2374 C CA . GLY A 1 294 ? -17.477 -9.630 19.395 1.00 90.00 294 GLY A CA 1
ATOM 2375 C C . GLY A 1 294 ? -16.485 -10.295 20.355 1.00 90.00 294 GLY A C 1
ATOM 2376 O O . GLY A 1 294 ? -16.626 -10.136 21.565 1.00 90.00 294 GLY A O 1
ATOM 2377 N N . ASP A 1 295 ? -15.481 -11.013 19.846 1.00 91.88 295 ASP A N 1
ATOM 2378 C CA . ASP A 1 295 ? -14.464 -11.691 20.659 1.00 91.88 295 ASP A CA 1
ATOM 2379 C C . ASP A 1 295 ? -13.333 -10.718 21.038 1.00 91.88 295 ASP A C 1
ATOM 2381 O O . ASP A 1 295 ? -12.288 -10.631 20.385 1.00 91.88 295 ASP A O 1
ATOM 2385 N N . LEU A 1 296 ? -13.575 -9.921 22.083 1.00 88.62 296 LEU A N 1
ATOM 2386 C CA . LEU A 1 296 ? -12.665 -8.854 22.514 1.00 88.62 296 LEU A CA 1
ATOM 2387 C C . LEU A 1 296 ? -11.340 -9.371 23.095 1.00 88.62 296 LEU A C 1
ATOM 2389 O O . LEU A 1 296 ? -10.318 -8.691 22.968 1.00 88.62 296 LEU A O 1
ATOM 2393 N N . ASP A 1 297 ? -11.332 -10.549 23.719 1.00 87.25 297 ASP A N 1
ATOM 2394 C CA . ASP A 1 297 ? -10.109 -11.118 24.290 1.00 87.25 297 ASP A CA 1
ATOM 2395 C C . ASP A 1 297 ? -9.169 -11.592 23.178 1.00 87.25 297 ASP A C 1
ATOM 2397 O O . ASP A 1 297 ? -7.983 -11.249 23.182 1.00 87.25 297 ASP A O 1
ATOM 2401 N N . ASN A 1 298 ? -9.702 -12.265 22.154 1.00 91.25 298 ASN A N 1
ATOM 2402 C CA . ASN A 1 298 ? -8.911 -12.622 20.981 1.00 91.25 298 ASN A CA 1
ATOM 2403 C C . ASN A 1 298 ? -8.452 -11.379 20.199 1.00 91.25 298 ASN A C 1
ATOM 2405 O O . ASN A 1 298 ? -7.309 -11.318 19.741 1.00 91.25 298 ASN A O 1
ATOM 2409 N N . CYS A 1 299 ? -9.285 -10.332 20.117 1.00 92.19 299 CYS A N 1
ATOM 2410 C CA . CYS A 1 299 ? -8.881 -9.047 19.538 1.00 92.19 299 CYS A CA 1
ATOM 2411 C C . CYS A 1 299 ? -7.626 -8.474 20.210 1.00 92.19 299 CYS A C 1
ATOM 2413 O O . CYS A 1 299 ? -6.702 -8.039 19.520 1.00 92.19 299 CYS A O 1
ATOM 2415 N N . TYR A 1 300 ? -7.569 -8.497 21.545 1.00 88.62 300 TYR A N 1
ATOM 2416 C CA . TYR A 1 300 ? -6.405 -8.034 22.302 1.00 88.62 300 TYR A CA 1
ATOM 2417 C C . TYR A 1 300 ? -5.151 -8.848 21.962 1.00 88.62 300 TYR A C 1
ATOM 2419 O O . TYR A 1 300 ? -4.101 -8.279 21.647 1.00 88.62 300 TYR A O 1
ATOM 2427 N N . THR A 1 301 ? -5.267 -10.178 21.957 1.00 91.75 301 THR A N 1
ATOM 2428 C CA . THR A 1 301 ? -4.161 -11.082 21.623 1.00 91.75 301 THR A CA 1
ATOM 2429 C C . THR A 1 301 ? -3.637 -10.851 20.206 1.00 91.75 301 THR A C 1
ATOM 2431 O O . THR A 1 301 ? -2.422 -10.760 20.010 1.00 91.75 301 THR A O 1
ATOM 2434 N N . ILE A 1 302 ? -4.524 -10.699 19.221 1.00 93.25 302 ILE A N 1
ATOM 2435 C CA . ILE A 1 302 ? -4.127 -10.462 17.829 1.00 93.25 302 ILE A CA 1
ATOM 2436 C C . ILE A 1 302 ? -3.498 -9.072 17.675 1.00 93.25 302 ILE A C 1
ATOM 2438 O O . ILE A 1 302 ? -2.473 -8.943 17.013 1.00 93.25 302 ILE A O 1
ATOM 2442 N N . LEU A 1 303 ? -4.030 -8.026 18.317 1.00 92.06 303 LEU A N 1
ATOM 2443 C CA . LEU A 1 303 ? -3.434 -6.685 18.250 1.00 92.06 303 LEU A CA 1
ATOM 2444 C C . LEU A 1 303 ? -2.040 -6.623 18.886 1.00 92.06 303 LEU A C 1
ATOM 2446 O O . LEU A 1 303 ? -1.166 -5.921 18.372 1.00 92.06 303 LEU A O 1
ATOM 2450 N N . LYS A 1 304 ? -1.800 -7.390 19.954 1.00 90.50 304 LYS A N 1
ATOM 2451 C CA . LYS A 1 304 ? -0.459 -7.577 20.523 1.00 90.50 304 LYS A CA 1
ATOM 2452 C C . LYS A 1 304 ? 0.491 -8.224 19.512 1.00 90.50 304 LYS A C 1
ATOM 2454 O O . LYS A 1 304 ? 1.609 -7.747 19.323 1.00 90.50 304 LYS A O 1
ATOM 2459 N N . GLN A 1 305 ? 0.043 -9.268 18.816 1.00 91.75 305 GLN A N 1
ATOM 2460 C CA . GLN A 1 305 ? 0.814 -9.900 17.739 1.00 91.75 305 GLN A CA 1
ATOM 2461 C C . GLN A 1 305 ? 1.082 -8.921 16.582 1.00 91.75 305 GLN A C 1
ATOM 2463 O O . GLN A 1 305 ? 2.222 -8.809 16.133 1.00 91.75 305 GLN A O 1
ATOM 2468 N N . CYS A 1 306 ? 0.076 -8.144 16.161 1.00 90.06 306 CYS A N 1
ATOM 2469 C CA . CYS A 1 306 ? 0.202 -7.073 15.168 1.00 90.06 306 CYS A CA 1
ATOM 2470 C C . CYS A 1 306 ? 1.238 -6.015 15.582 1.00 90.06 306 CYS A C 1
ATOM 2472 O O . CYS A 1 306 ? 2.015 -5.531 14.759 1.00 90.06 306 CYS A O 1
ATOM 2474 N N . HIS A 1 30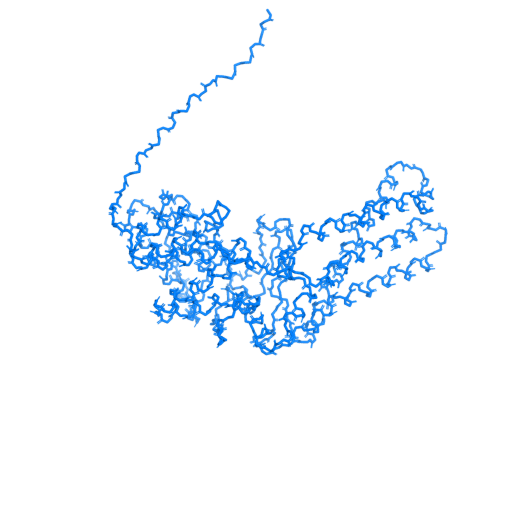7 ? 1.302 -5.667 16.867 1.00 87.31 307 HIS A N 1
ATOM 2475 C CA . HIS A 1 307 ? 2.314 -4.744 17.373 1.00 87.31 307 HIS A CA 1
ATOM 2476 C C . HIS A 1 307 ? 3.734 -5.321 17.268 1.00 87.31 307 HIS A C 1
ATOM 2478 O O . HIS A 1 307 ? 4.649 -4.620 16.836 1.00 87.31 307 HIS A O 1
ATOM 2484 N N . GLN A 1 308 ? 3.930 -6.609 17.565 1.00 86.31 308 GLN A N 1
ATOM 2485 C CA . GLN A 1 308 ? 5.245 -7.268 17.468 1.00 86.31 308 GLN A CA 1
ATOM 2486 C C . GLN A 1 308 ? 5.827 -7.252 16.044 1.00 86.31 308 GLN A C 1
ATOM 2488 O O . GLN A 1 308 ? 7.045 -7.191 15.855 1.00 86.31 308 GLN A O 1
ATOM 2493 N N . ILE A 1 309 ? 4.960 -7.281 15.032 1.00 85.06 309 ILE A N 1
ATOM 2494 C CA . ILE A 1 309 ? 5.336 -7.265 13.611 1.00 85.06 309 ILE A CA 1
ATOM 2495 C C . ILE A 1 309 ? 5.350 -5.859 13.004 1.00 85.06 309 ILE A C 1
ATOM 2497 O O . ILE A 1 309 ? 5.723 -5.712 11.841 1.00 85.06 309 ILE A O 1
ATOM 2501 N N . SER A 1 310 ? 5.000 -4.821 13.770 1.00 82.94 310 SER A N 1
ATOM 2502 C CA . SER A 1 310 ? 4.885 -3.433 13.291 1.00 82.94 310 SER A CA 1
ATOM 2503 C C . SER A 1 310 ? 6.151 -2.908 12.602 1.00 82.94 310 SER A C 1
ATOM 2505 O O . SER A 1 310 ? 6.076 -2.091 11.690 1.00 82.94 310 SER A O 1
ATOM 2507 N N . ARG A 1 311 ? 7.319 -3.468 12.937 1.00 78.44 311 ARG A N 1
ATOM 2508 C CA . ARG A 1 311 ? 8.606 -3.248 12.251 1.00 78.44 311 ARG A CA 1
ATOM 2509 C C . ARG A 1 311 ? 8.599 -3.552 10.738 1.00 78.44 311 ARG A C 1
ATOM 2511 O O . ARG A 1 311 ? 9.398 -2.973 10.001 1.00 78.44 311 ARG A O 1
ATOM 2518 N N . PHE A 1 312 ? 7.740 -4.456 10.260 1.00 78.94 312 PHE A N 1
ATOM 2519 C CA . PHE A 1 312 ? 7.578 -4.764 8.828 1.00 78.94 312 PHE A CA 1
ATOM 2520 C C . PHE A 1 312 ? 6.609 -3.817 8.113 1.00 78.94 312 PHE A C 1
ATOM 2522 O O . PHE A 1 312 ? 6.538 -3.831 6.883 1.00 78.94 312 PHE A O 1
ATOM 2529 N N . LEU A 1 313 ? 5.854 -3.033 8.874 1.00 83.19 313 LEU A N 1
ATOM 2530 C CA . LEU A 1 313 ? 4.712 -2.275 8.393 1.00 83.19 313 LEU A CA 1
ATOM 2531 C C . LEU A 1 313 ? 5.097 -0.832 8.075 1.00 83.19 313 LEU A C 1
ATOM 2533 O O . LEU A 1 313 ? 6.026 -0.277 8.672 1.00 83.19 313 LEU A O 1
ATOM 2537 N N . THR A 1 314 ? 4.380 -0.229 7.130 1.00 83.19 314 THR A N 1
ATOM 2538 C CA . THR A 1 314 ? 4.506 1.203 6.823 1.00 83.19 314 THR A CA 1
ATOM 2539 C C . THR A 1 314 ? 3.987 2.048 7.989 1.00 83.19 314 THR A C 1
ATOM 2541 O O . THR A 1 314 ? 3.306 1.543 8.883 1.00 83.19 314 THR A O 1
ATOM 2544 N N . ILE A 1 315 ? 4.280 3.352 7.997 1.00 84.75 315 ILE A N 1
ATOM 2545 C CA . ILE A 1 315 ? 3.754 4.266 9.028 1.00 84.75 315 ILE A CA 1
ATOM 2546 C C . ILE A 1 315 ? 2.218 4.227 9.059 1.00 84.75 315 ILE A C 1
ATOM 2548 O O . ILE A 1 315 ? 1.629 4.213 10.137 1.00 84.75 315 ILE A O 1
ATOM 2552 N N . GLU A 1 316 ? 1.570 4.148 7.895 1.00 85.06 316 GLU A N 1
ATOM 2553 C CA . GLU A 1 316 ? 0.110 4.073 7.770 1.00 85.06 316 GLU A CA 1
ATOM 2554 C C . GLU A 1 316 ? -0.466 2.789 8.378 1.00 85.06 316 GLU A C 1
ATOM 2556 O O . GLU A 1 316 ? -1.484 2.823 9.070 1.00 85.06 316 GLU A O 1
ATOM 2561 N N . GLU A 1 317 ? 0.200 1.655 8.169 1.00 87.81 317 GLU A N 1
ATOM 2562 C CA . GLU A 1 317 ? -0.194 0.360 8.731 1.00 87.81 317 GLU A CA 1
ATOM 2563 C C . GLU A 1 317 ? 0.073 0.287 10.244 1.00 87.81 317 GLU A C 1
ATOM 2565 O O . GLU A 1 317 ? -0.734 -0.258 10.997 1.00 87.81 317 GLU A O 1
ATOM 2570 N N . GLN A 1 318 ? 1.169 0.887 10.719 1.00 89.56 318 GLN A N 1
ATOM 2571 C CA . GLN A 1 318 ? 1.430 1.043 12.154 1.00 89.56 318 GLN A CA 1
ATOM 2572 C C . GLN A 1 318 ? 0.364 1.923 12.816 1.00 89.56 318 GLN A C 1
ATOM 2574 O O . GLN A 1 318 ? -0.150 1.583 13.882 1.00 89.56 318 GLN A O 1
ATOM 2579 N N . ALA A 1 319 ? 0.003 3.034 12.170 1.00 90.94 319 ALA A N 1
ATOM 2580 C CA . ALA A 1 319 ? -1.069 3.914 12.614 1.00 90.94 319 ALA A CA 1
ATOM 2581 C C . ALA A 1 319 ? -2.422 3.208 12.612 1.00 90.94 319 ALA A C 1
ATOM 2583 O O . ALA A 1 319 ? -3.216 3.417 13.525 1.00 90.94 319 ALA A O 1
ATOM 2584 N N . TYR A 1 320 ? -2.667 2.323 11.649 1.00 91.38 320 TYR A N 1
ATOM 2585 C CA . TYR A 1 320 ? -3.881 1.523 11.632 1.00 91.38 320 TYR A CA 1
ATOM 2586 C C . TYR A 1 320 ? -3.995 0.638 12.872 1.00 91.38 320 TYR A C 1
ATOM 2588 O O . TYR A 1 320 ? -4.975 0.742 13.605 1.00 91.38 320 TYR A O 1
ATOM 2596 N N . ILE A 1 321 ? -2.957 -0.144 13.177 1.00 92.06 321 ILE A N 1
ATOM 2597 C CA . ILE A 1 321 ? -2.921 -1.000 14.374 1.00 92.06 321 ILE A CA 1
ATOM 2598 C C . ILE A 1 321 ? -3.041 -0.170 15.655 1.00 92.06 321 ILE A C 1
ATOM 2600 O O . ILE A 1 321 ? -3.774 -0.547 16.567 1.00 92.06 321 ILE A O 1
ATOM 2604 N N . ALA A 1 322 ? -2.349 0.970 15.735 1.00 92.19 322 ALA A N 1
ATOM 2605 C CA . ALA A 1 322 ? -2.452 1.869 16.881 1.00 92.19 322 ALA A CA 1
ATOM 2606 C C . ALA A 1 322 ? -3.879 2.419 17.052 1.00 92.19 322 ALA A C 1
ATOM 2608 O O . ALA A 1 322 ? -4.400 2.433 18.165 1.00 92.19 322 ALA A O 1
ATOM 2609 N N . GLY A 1 323 ? -4.528 2.817 15.955 1.00 92.81 323 GLY A N 1
ATOM 2610 C CA . GLY A 1 323 ? -5.922 3.257 15.938 1.00 92.81 323 GLY A CA 1
ATOM 2611 C C . GLY A 1 323 ? -6.889 2.169 16.405 1.00 92.81 323 GLY A C 1
ATOM 2612 O O . GLY A 1 323 ? -7.786 2.451 17.193 1.00 92.81 323 GLY A O 1
ATOM 2613 N N . GLU A 1 324 ? -6.674 0.922 15.988 1.00 94.38 324 GLU A N 1
ATOM 2614 C CA . GLU A 1 324 ? -7.480 -0.220 16.432 1.00 94.38 324 GLU A CA 1
ATOM 2615 C C . GLU A 1 324 ? -7.278 -0.540 17.923 1.00 94.38 324 GLU A C 1
ATOM 2617 O O . GLU A 1 324 ? -8.244 -0.805 18.635 1.00 94.38 324 GLU A O 1
ATOM 2622 N N . ARG A 1 325 ? -6.052 -0.421 18.448 1.00 93.00 325 ARG A N 1
ATOM 2623 C CA . ARG A 1 325 ? -5.793 -0.545 19.896 1.00 93.00 325 ARG A CA 1
ATOM 2624 C C . ARG A 1 325 ? -6.502 0.548 20.697 1.00 93.00 325 ARG A C 1
ATOM 2626 O O . ARG A 1 325 ? -7.124 0.244 21.711 1.00 93.00 325 ARG A O 1
ATOM 2633 N N . LEU A 1 326 ? -6.464 1.795 20.216 1.00 92.69 326 LEU A N 1
ATOM 2634 C CA . LEU A 1 326 ? -7.216 2.907 20.811 1.00 92.69 326 LEU A CA 1
ATOM 2635 C C . LEU A 1 326 ? -8.721 2.626 20.811 1.00 92.69 326 LEU A C 1
ATOM 2637 O O . LEU A 1 326 ? -9.389 2.857 21.814 1.00 92.69 326 LEU A O 1
ATOM 2641 N N . PHE A 1 327 ? -9.248 2.083 19.714 1.00 92.50 327 PHE A N 1
ATOM 2642 C CA . PHE A 1 327 ? -10.657 1.725 19.610 1.00 92.50 327 PHE A CA 1
ATOM 2643 C C . PHE A 1 327 ? -11.079 0.659 20.621 1.00 92.50 327 PHE A C 1
ATOM 2645 O O . PHE A 1 327 ? -12.093 0.843 21.288 1.00 92.50 327 PHE A O 1
ATOM 2652 N N . ILE A 1 328 ? -10.294 -0.410 20.792 1.00 90.56 328 ILE A N 1
ATOM 2653 C CA . ILE A 1 328 ? -10.581 -1.449 21.792 1.00 90.56 328 ILE A CA 1
ATOM 2654 C C . ILE A 1 328 ? -10.604 -0.869 23.210 1.00 90.56 328 ILE A C 1
ATOM 2656 O O . ILE A 1 328 ? -11.529 -1.161 23.964 1.00 90.56 328 ILE A O 1
ATOM 2660 N N . LEU A 1 329 ? -9.636 -0.021 23.572 1.00 88.00 329 LEU A N 1
ATOM 2661 C CA . LEU A 1 329 ? -9.625 0.624 24.891 1.00 88.00 329 LEU A CA 1
ATOM 2662 C C . LEU A 1 329 ? -10.875 1.484 25.106 1.00 88.00 329 LEU A C 1
ATOM 2664 O O . LEU A 1 329 ? -11.497 1.429 26.165 1.00 88.00 329 LEU A O 1
ATOM 2668 N N . LEU A 1 330 ? -11.295 2.219 24.078 1.00 82.25 330 LEU A N 1
ATOM 2669 C CA . LEU A 1 330 ? -12.487 3.059 24.144 1.00 82.25 330 LEU A CA 1
ATOM 2670 C C . LEU A 1 330 ? -13.791 2.250 24.166 1.00 82.25 330 LEU A C 1
ATOM 2672 O O . LEU A 1 330 ? -14.718 2.643 24.869 1.00 82.25 330 LEU A O 1
ATOM 2676 N N . LEU A 1 331 ? -13.862 1.102 23.481 1.00 81.56 331 LEU A N 1
ATOM 2677 C CA . LEU A 1 331 ? -14.982 0.158 23.613 1.00 81.56 331 LEU A CA 1
ATOM 2678 C C . LEU A 1 331 ? -15.109 -0.391 25.040 1.00 81.56 331 LEU A C 1
ATOM 2680 O O . LEU A 1 331 ? -16.218 -0.648 25.502 1.00 81.56 331 LEU A O 1
ATOM 2684 N N . LEU A 1 332 ? -13.986 -0.540 25.743 1.00 82.75 332 LEU A N 1
ATOM 2685 C CA . LEU A 1 332 ? -13.932 -0.967 27.141 1.00 82.75 332 LEU A CA 1
ATOM 2686 C C . LEU A 1 332 ? -14.134 0.193 28.137 1.00 82.75 332 LEU A C 1
ATOM 2688 O O . LEU A 1 332 ? -13.946 -0.002 29.335 1.00 82.75 332 LEU A O 1
ATOM 2692 N N . ASN A 1 333 ? -14.526 1.383 27.663 1.00 82.25 333 ASN A N 1
ATOM 2693 C CA . ASN A 1 333 ? -14.650 2.622 28.443 1.00 82.25 333 ASN A CA 1
ATOM 2694 C C . ASN A 1 333 ? -13.351 3.077 29.148 1.00 82.25 333 ASN A C 1
ATOM 2696 O O . ASN A 1 333 ? -13.405 3.881 30.074 1.00 82.25 333 ASN A O 1
ATOM 2700 N N . ASP A 1 334 ? -12.175 2.637 28.695 1.00 85.75 334 ASP A N 1
ATOM 2701 C CA . ASP A 1 334 ? -10.881 3.032 29.263 1.00 85.75 334 ASP A CA 1
ATOM 2702 C C . ASP A 1 334 ? -10.311 4.277 28.559 1.00 85.75 334 ASP A C 1
ATOM 2704 O O . ASP A 1 334 ? -9.360 4.215 27.770 1.00 85.75 334 ASP A O 1
ATOM 2708 N N . ARG A 1 335 ? -10.925 5.440 28.818 1.00 85.00 335 ARG A N 1
ATOM 2709 C CA . ARG A 1 335 ? -10.529 6.717 28.190 1.00 85.00 335 ARG A CA 1
ATOM 2710 C C . ARG A 1 335 ? -9.129 7.160 28.610 1.00 85.00 335 ARG A C 1
ATOM 2712 O O . ARG A 1 335 ? -8.363 7.616 27.764 1.00 85.00 335 ARG A O 1
ATOM 2719 N N . ALA A 1 336 ? -8.787 7.018 29.889 1.00 86.62 336 ALA A N 1
ATOM 2720 C CA . ALA A 1 336 ? -7.469 7.385 30.398 1.00 86.62 336 ALA A CA 1
ATOM 2721 C C . ALA A 1 336 ? -6.366 6.495 29.811 1.00 86.62 336 ALA A C 1
ATOM 2723 O O . ALA A 1 336 ? -5.313 6.991 29.409 1.00 86.62 336 ALA A O 1
ATOM 2724 N N . GLY A 1 337 ? -6.629 5.192 29.680 1.00 88.50 337 GLY A N 1
ATOM 2725 C CA . GLY A 1 337 ? -5.749 4.270 28.980 1.00 88.50 337 GLY A CA 1
ATOM 2726 C C . GLY A 1 337 ? -5.554 4.635 27.510 1.00 88.50 337 GLY A C 1
ATOM 2727 O O . GLY A 1 337 ? -4.426 4.622 27.017 1.00 88.50 337 GLY A O 1
ATOM 2728 N N . ALA A 1 338 ? -6.628 5.018 26.815 1.00 90.00 338 ALA A N 1
ATOM 2729 C CA . ALA A 1 338 ? -6.554 5.463 25.426 1.00 90.00 338 ALA A CA 1
ATOM 2730 C C . ALA A 1 338 ? -5.745 6.766 25.259 1.00 90.00 338 ALA A C 1
ATOM 2732 O O . ALA A 1 338 ? -4.924 6.854 24.345 1.00 90.00 338 ALA A O 1
ATOM 2733 N N . ASP A 1 339 ? -5.910 7.752 26.147 1.00 90.38 339 ASP A N 1
ATOM 2734 C CA . ASP A 1 339 ? -5.108 8.987 26.134 1.00 90.38 339 ASP A CA 1
ATOM 2735 C C . ASP A 1 339 ? -3.619 8.705 26.397 1.00 90.38 339 ASP A C 1
ATOM 2737 O O . ASP A 1 339 ? -2.740 9.199 25.679 1.00 90.38 339 ASP A O 1
ATOM 2741 N N . MET A 1 340 ? -3.326 7.829 27.365 1.00 90.56 340 MET A N 1
ATOM 2742 C CA . MET A 1 340 ? -1.962 7.392 27.664 1.00 90.56 340 MET A CA 1
ATOM 2743 C C . MET A 1 340 ? -1.320 6.690 26.460 1.00 90.56 340 MET A C 1
ATOM 2745 O O . MET A 1 340 ? -0.177 6.993 26.100 1.00 90.56 340 MET A O 1
ATOM 2749 N N . LEU A 1 341 ? -2.066 5.796 25.800 1.00 91.31 341 LEU A N 1
ATOM 2750 C CA . LEU A 1 341 ? -1.627 5.104 24.591 1.00 91.31 341 LEU A CA 1
ATOM 2751 C C . LEU A 1 341 ? -1.349 6.086 23.457 1.00 91.31 341 LEU A C 1
ATOM 2753 O O . LEU A 1 341 ? -0.261 6.054 22.880 1.00 91.31 341 LEU A O 1
ATOM 2757 N N . PHE A 1 342 ? -2.293 6.985 23.170 1.00 92.69 342 PHE A N 1
ATOM 2758 C CA . PHE A 1 342 ? -2.151 7.974 22.108 1.00 92.69 342 PHE A CA 1
ATOM 2759 C C . PHE A 1 342 ? -0.940 8.873 22.354 1.00 92.69 342 PHE A C 1
ATOM 2761 O O . PHE A 1 342 ? -0.126 9.069 21.453 1.00 92.69 342 PHE A O 1
ATOM 2768 N N . THR A 1 343 ? -0.758 9.360 23.582 1.00 90.56 343 THR A N 1
ATOM 2769 C CA . THR A 1 343 ? 0.377 10.208 23.964 1.00 90.56 343 THR A CA 1
ATOM 2770 C C . THR A 1 343 ? 1.718 9.479 23.840 1.00 90.56 343 THR A C 1
ATOM 2772 O O . THR A 1 343 ? 2.711 10.109 23.467 1.00 90.56 343 THR A O 1
ATOM 2775 N N . GLY A 1 344 ? 1.755 8.161 24.046 1.00 88.31 344 GLY A N 1
ATOM 2776 C CA . GLY A 1 344 ? 2.949 7.330 23.864 1.00 88.31 344 GLY A CA 1
ATOM 2777 C C . GLY A 1 344 ? 3.377 7.099 22.407 1.00 88.31 344 GLY A C 1
ATOM 2778 O O . GLY A 1 344 ? 4.501 6.658 22.168 1.00 88.31 344 GLY A O 1
ATOM 2779 N N . LEU A 1 345 ? 2.526 7.400 21.421 1.00 90.94 345 LEU A N 1
ATOM 2780 C CA . LEU A 1 345 ? 2.841 7.184 20.005 1.00 90.94 345 LEU A CA 1
ATOM 2781 C C . LEU A 1 345 ? 3.892 8.174 19.468 1.00 90.94 345 LEU A C 1
ATOM 2783 O O . LEU A 1 345 ? 3.947 9.350 19.852 1.00 90.94 345 LEU A O 1
ATOM 2787 N N . LYS A 1 346 ? 4.685 7.714 18.492 1.00 90.38 346 LYS A N 1
ATOM 2788 C CA . LYS A 1 346 ? 5.590 8.569 17.701 1.00 90.38 346 LYS A CA 1
ATOM 2789 C C . LYS A 1 346 ? 4.797 9.617 16.916 1.00 90.38 346 LYS A C 1
ATOM 2791 O O . LYS A 1 346 ? 3.672 9.353 16.497 1.00 90.38 346 LYS A O 1
ATOM 2796 N N . ARG A 1 347 ? 5.402 10.785 16.668 1.00 90.81 347 ARG A N 1
ATOM 2797 C CA . ARG A 1 347 ? 4.756 11.924 15.985 1.00 90.81 347 ARG A CA 1
ATOM 2798 C C . ARG A 1 347 ? 4.121 11.538 14.645 1.00 90.81 347 ARG A C 1
ATOM 2800 O O . ARG A 1 347 ? 2.962 11.865 14.418 1.00 90.81 347 ARG A O 1
ATOM 2807 N N . ASP A 1 348 ? 4.841 10.804 13.801 1.00 89.44 348 ASP A N 1
ATOM 2808 C CA . ASP A 1 348 ? 4.340 10.434 12.469 1.00 89.44 348 ASP A CA 1
ATOM 2809 C C . ASP A 1 348 ? 3.155 9.465 12.552 1.00 89.44 348 ASP A C 1
ATOM 2811 O O . ASP A 1 348 ? 2.163 9.631 11.844 1.00 89.44 348 ASP A O 1
ATOM 2815 N N . VAL A 1 349 ? 3.206 8.516 13.493 1.00 90.94 349 VAL A N 1
ATOM 2816 C CA . VAL A 1 349 ? 2.109 7.575 13.760 1.00 90.94 349 VAL A CA 1
ATOM 2817 C C . VAL A 1 349 ? 0.883 8.317 14.298 1.00 90.94 349 VAL A C 1
ATOM 2819 O O . VAL A 1 349 ? -0.220 8.083 13.814 1.00 90.94 349 VAL A O 1
ATOM 2822 N N . LYS A 1 350 ? 1.059 9.266 15.233 1.00 92.50 350 LYS A N 1
ATOM 2823 C CA . LYS A 1 350 ? -0.032 10.133 15.720 1.00 92.50 350 LYS A CA 1
ATOM 2824 C C . LYS A 1 350 ? -0.705 10.867 14.569 1.00 92.50 350 LYS A C 1
ATOM 2826 O O . LYS A 1 350 ? -1.921 10.815 14.440 1.00 92.50 350 LYS A O 1
ATOM 2831 N N . ASN A 1 351 ? 0.085 11.519 13.718 1.00 90.81 351 ASN A N 1
ATOM 2832 C CA . ASN A 1 351 ? -0.431 12.281 12.585 1.00 90.81 351 ASN A CA 1
ATOM 2833 C C . ASN A 1 351 ? -1.201 11.394 11.597 1.00 90.81 351 ASN A C 1
ATOM 2835 O O . ASN A 1 351 ? -2.221 11.825 11.062 1.00 90.81 351 ASN A O 1
ATOM 2839 N N . ALA A 1 352 ? -0.733 10.166 11.368 1.00 89.12 352 ALA A N 1
ATOM 2840 C CA . ALA A 1 352 ? -1.394 9.207 10.491 1.00 89.12 352 ALA A CA 1
ATOM 2841 C C . ALA A 1 352 ? -2.697 8.644 11.095 1.00 89.12 352 ALA A C 1
ATOM 2843 O O . ALA A 1 352 ? -3.680 8.529 10.370 1.00 89.12 352 ALA A O 1
ATOM 2844 N N . VAL A 1 353 ? -2.773 8.392 12.412 1.00 91.88 353 VAL A N 1
ATOM 2845 C CA . VAL A 1 353 ? -4.019 7.961 13.097 1.00 91.88 353 VAL A CA 1
ATOM 2846 C C . VAL A 1 353 ? -5.160 8.968 12.895 1.00 91.88 353 VAL A C 1
ATOM 2848 O O . VAL A 1 353 ? -6.328 8.591 12.807 1.00 91.88 353 VAL A O 1
ATOM 2851 N N . LEU A 1 354 ? -4.836 10.260 12.790 1.00 90.06 354 LEU A N 1
ATOM 2852 C CA . LEU A 1 354 ? -5.823 11.328 12.611 1.00 90.06 354 LEU A CA 1
ATOM 2853 C C . LEU A 1 354 ? -6.403 11.401 11.192 1.00 90.06 354 LEU A C 1
ATOM 2855 O O . LEU A 1 354 ? -7.429 12.057 10.999 1.00 90.06 354 LEU A O 1
ATOM 2859 N N . LYS A 1 355 ? -5.780 10.749 10.205 1.00 87.81 355 LYS A N 1
ATOM 2860 C CA . LYS A 1 355 ? -6.176 10.803 8.794 1.00 87.81 355 LYS A CA 1
ATOM 2861 C C . LYS A 1 355 ? -6.879 9.498 8.404 1.00 87.81 355 LYS A C 1
ATOM 2863 O O . LYS A 1 355 ? -6.200 8.498 8.187 1.00 87.81 355 LYS A O 1
ATOM 2868 N N . PRO A 1 356 ? -8.220 9.471 8.310 1.00 86.50 356 PRO A N 1
ATOM 2869 C CA . PRO A 1 356 ? -8.916 8.256 7.916 1.00 86.50 356 PRO A CA 1
ATOM 2870 C C . PRO A 1 356 ? -8.663 7.951 6.434 1.00 86.50 356 PRO A C 1
ATOM 2872 O O . PRO A 1 356 ? -8.752 8.842 5.588 1.00 86.50 356 PRO A O 1
ATOM 2875 N N . TYR A 1 357 ? -8.362 6.690 6.133 1.00 80.19 357 TYR A N 1
ATOM 2876 C CA . TYR A 1 357 ? -8.081 6.197 4.777 1.00 80.19 357 TYR A CA 1
ATOM 2877 C C . TYR A 1 357 ? -8.734 4.835 4.470 1.00 80.19 357 TYR A C 1
ATOM 2879 O O . TYR A 1 357 ? -8.961 4.507 3.310 1.00 80.19 357 TYR A O 1
ATOM 2887 N N . ARG A 1 358 ? -9.098 4.068 5.506 1.00 84.38 358 ARG A N 1
ATOM 2888 C CA . ARG A 1 358 ? -9.914 2.839 5.455 1.00 84.38 358 ARG A CA 1
ATOM 2889 C C . ARG A 1 358 ? -11.240 3.040 6.166 1.00 84.38 358 ARG A C 1
ATOM 2891 O O . ARG A 1 358 ? -11.344 3.918 7.027 1.00 84.38 358 ARG A O 1
ATOM 2898 N N . LEU A 1 359 ? -12.218 2.181 5.901 1.00 86.12 359 LEU A N 1
ATOM 2899 C CA . LEU A 1 359 ? -13.544 2.293 6.500 1.00 86.12 359 LEU A CA 1
ATOM 2900 C C . LEU A 1 359 ? -13.483 2.302 8.037 1.00 86.12 359 LEU A C 1
ATOM 2902 O O . LEU A 1 359 ? -14.030 3.198 8.680 1.00 86.12 359 LEU A O 1
ATOM 2906 N N . SER A 1 360 ? -12.712 1.383 8.619 1.00 88.88 360 SER A N 1
ATOM 2907 C CA . SER A 1 360 ? -12.578 1.268 10.074 1.00 88.88 360 SER A CA 1
ATOM 2908 C C . SER A 1 360 ? -11.721 2.378 10.706 1.00 88.88 360 SER A C 1
ATOM 2910 O O . SER A 1 360 ? -11.816 2.657 11.897 1.00 88.88 360 SER A O 1
ATOM 2912 N N . THR A 1 361 ? -10.920 3.103 9.919 1.00 91.88 361 THR A N 1
ATOM 2913 C CA . THR A 1 361 ? -10.128 4.231 10.446 1.00 91.88 361 THR A CA 1
ATOM 2914 C C . THR A 1 361 ? -10.965 5.487 10.693 1.00 91.88 361 THR A C 1
ATOM 2916 O O . THR A 1 361 ? -10.546 6.344 11.469 1.00 91.88 361 THR A O 1
ATOM 2919 N N . TYR A 1 362 ? -12.166 5.591 10.110 1.00 92.81 362 TYR A N 1
ATOM 2920 C CA . TYR A 1 362 ? -13.077 6.713 10.364 1.00 92.81 362 TYR A CA 1
ATOM 2921 C C . TYR A 1 362 ? -13.546 6.758 11.817 1.00 92.81 362 TYR A C 1
ATOM 2923 O O . TYR A 1 362 ? -13.491 7.820 12.436 1.00 92.81 362 TYR A O 1
ATOM 2931 N N . ARG A 1 363 ? -13.938 5.612 12.392 1.00 93.44 363 ARG A N 1
ATOM 2932 C CA . ARG A 1 363 ? -14.308 5.533 13.817 1.00 93.44 363 ARG A CA 1
ATOM 2933 C C . ARG A 1 363 ? -13.125 5.853 14.733 1.00 93.44 363 ARG A C 1
ATOM 2935 O O . ARG A 1 363 ? -13.301 6.569 15.713 1.00 93.44 363 ARG A O 1
ATOM 2942 N N . ASN A 1 364 ? -11.916 5.410 14.380 1.00 93.56 364 ASN A N 1
ATOM 2943 C CA . ASN A 1 364 ? -10.708 5.661 15.176 1.00 93.56 364 ASN A CA 1
ATOM 2944 C C . ASN A 1 364 ? -10.365 7.149 15.180 1.00 93.56 364 ASN A C 1
ATOM 2946 O O . ASN A 1 364 ? -10.190 7.747 16.238 1.00 93.56 364 ASN A O 1
ATOM 2950 N N . SER A 1 365 ? -10.326 7.760 13.994 1.00 93.50 365 SER A N 1
ATOM 2951 C CA . SER A 1 365 ? -10.041 9.186 13.833 1.00 93.50 365 SER A CA 1
ATOM 2952 C C . SER A 1 365 ? -11.087 10.052 14.543 1.00 93.50 365 SER A C 1
ATOM 2954 O O . SER A 1 365 ? -10.712 10.988 15.250 1.00 93.50 365 SER A O 1
ATOM 2956 N N . LEU A 1 366 ? -12.380 9.706 14.442 1.00 94.88 366 LEU A N 1
ATOM 2957 C CA . LEU A 1 366 ? -13.459 10.409 15.144 1.00 94.88 366 LEU A CA 1
ATOM 2958 C C . LEU A 1 366 ? -13.275 10.360 16.664 1.00 94.88 366 LEU A C 1
ATOM 2960 O O . LEU A 1 366 ? -13.365 11.389 17.328 1.00 94.88 366 LEU A O 1
ATOM 2964 N N . LEU A 1 367 ? -12.987 9.180 17.214 1.00 93.00 367 LEU A N 1
ATOM 2965 C CA . LEU A 1 367 ? -12.770 9.010 18.648 1.00 93.00 367 LEU A CA 1
ATOM 2966 C C . LEU A 1 367 ? -11.559 9.791 19.148 1.00 93.00 367 LEU A C 1
ATOM 2968 O O . LEU A 1 367 ? -11.647 10.466 20.167 1.00 93.00 367 LEU A O 1
ATOM 2972 N N . VAL A 1 368 ? -10.435 9.738 18.434 1.00 92.81 368 VAL A N 1
ATOM 2973 C CA . VAL A 1 368 ? -9.226 10.462 18.843 1.00 92.81 368 VAL A CA 1
ATOM 2974 C C . VAL A 1 368 ? -9.452 11.973 18.765 1.00 92.81 368 VAL A C 1
ATOM 2976 O O . VAL A 1 368 ? -9.164 12.691 19.720 1.00 92.81 368 VAL A O 1
ATOM 2979 N N . LYS A 1 369 ? -10.012 12.479 17.664 1.00 93.88 369 LYS A N 1
ATOM 2980 C CA . LYS A 1 369 ? -10.277 13.916 17.501 1.00 93.88 369 LYS A CA 1
ATOM 2981 C C . LYS A 1 369 ? -11.319 14.433 18.494 1.00 93.88 369 LYS A C 1
ATOM 2983 O O . LYS A 1 369 ? -11.126 15.504 19.065 1.00 93.88 369 LYS A O 1
ATOM 2988 N N . GLY A 1 370 ? -12.376 13.661 18.729 1.00 91.25 370 GLY A N 1
ATOM 2989 C CA . GLY A 1 370 ? -13.480 14.045 19.600 1.00 91.25 370 GLY A CA 1
ATOM 2990 C C . GLY A 1 370 ? -13.182 13.867 21.087 1.00 91.25 370 GLY A C 1
ATOM 2991 O O . GLY A 1 370 ? -13.398 14.791 21.857 1.00 91.25 370 GLY A O 1
ATOM 2992 N N . LEU A 1 371 ? -12.666 12.705 21.503 1.00 90.31 371 LEU A N 1
ATOM 2993 C CA . LEU A 1 371 ? -12.483 12.368 22.922 1.00 90.31 371 LEU A CA 1
ATOM 2994 C C . LEU A 1 371 ? -11.090 12.680 23.469 1.00 90.31 371 LEU A C 1
ATOM 2996 O O . LEU A 1 371 ? -10.968 12.916 24.669 1.00 90.31 371 LEU A O 1
ATOM 3000 N N . ILE A 1 372 ? -10.043 12.635 22.646 1.00 89.56 372 ILE A N 1
ATOM 3001 C CA . ILE A 1 372 ? -8.666 12.854 23.119 1.00 89.56 372 ILE A CA 1
ATOM 3002 C C . ILE A 1 372 ? -8.235 14.295 22.840 1.00 89.56 372 ILE A C 1
ATOM 3004 O O . ILE A 1 372 ? -7.761 14.991 23.734 1.00 89.56 372 ILE A O 1
ATOM 3008 N N . LEU A 1 373 ? -8.425 14.769 21.606 1.00 90.56 373 LEU A N 1
ATOM 3009 C CA . LEU A 1 373 ? -8.004 16.114 21.204 1.00 90.56 373 LEU A CA 1
ATOM 3010 C C . LEU A 1 373 ? -9.050 17.200 21.471 1.00 90.56 373 LEU A C 1
ATOM 3012 O O . LEU A 1 373 ? -8.687 18.374 21.444 1.00 90.56 373 LEU A O 1
ATOM 3016 N N . ASN A 1 374 ? -10.309 16.822 21.717 1.00 90.88 374 ASN A N 1
ATOM 3017 C CA . ASN A 1 374 ? -11.432 17.736 21.941 1.00 90.88 374 ASN A CA 1
ATOM 3018 C C . ASN A 1 374 ? -11.584 18.789 20.822 1.00 90.88 374 ASN A C 1
ATOM 3020 O O . ASN A 1 374 ? -11.644 19.991 21.076 1.00 90.88 374 ASN A O 1
ATOM 3024 N N . ARG A 1 375 ? -11.596 18.341 19.560 1.00 92.75 375 ARG A N 1
ATOM 3025 C CA . ARG A 1 375 ? -11.698 19.214 18.380 1.00 92.75 375 ARG A CA 1
ATOM 3026 C C . ARG A 1 375 ? -12.990 18.962 17.616 1.00 92.75 375 ARG A C 1
ATOM 3028 O O . ARG A 1 375 ? -13.113 17.955 16.914 1.00 92.75 375 ARG A O 1
ATOM 3035 N N . GLU A 1 376 ? -13.936 19.887 17.742 1.00 92.19 376 GLU A N 1
ATOM 3036 C CA . GLU A 1 376 ? -15.250 19.795 17.100 1.00 92.19 376 GLU A CA 1
ATOM 3037 C C . GLU A 1 376 ? -15.140 19.811 15.570 1.00 92.19 376 GLU A C 1
ATOM 3039 O O . GLU A 1 376 ? -15.563 18.849 14.931 1.00 92.19 376 GLU A O 1
ATOM 3044 N N . ASP A 1 377 ? -14.503 20.830 14.986 1.00 91.81 377 ASP A N 1
ATOM 3045 C CA . ASP A 1 377 ? -14.398 20.990 13.525 1.00 91.81 377 ASP A CA 1
ATOM 3046 C C . ASP A 1 377 ? -13.743 19.777 12.850 1.00 91.81 377 ASP A C 1
ATOM 3048 O O . ASP A 1 377 ? -14.234 19.246 11.851 1.00 91.81 377 ASP A O 1
ATOM 3052 N N . ASP A 1 378 ? -12.665 19.272 13.456 1.00 91.44 378 ASP A N 1
ATOM 3053 C CA . ASP A 1 378 ? -11.955 18.077 12.999 1.00 91.44 378 ASP A CA 1
ATOM 3054 C C . ASP A 1 378 ? -12.843 16.823 13.044 1.00 91.44 378 ASP A C 1
ATOM 3056 O O . ASP A 1 378 ? -12.687 15.931 12.203 1.00 91.44 378 ASP A O 1
ATOM 3060 N N . SER A 1 379 ? -13.742 16.736 14.028 1.00 92.94 379 SER A N 1
ATOM 3061 C CA . SER A 1 379 ? -14.696 15.635 14.198 1.00 92.94 379 SER A CA 1
ATOM 3062 C C . SER A 1 379 ? -15.859 15.744 13.207 1.00 92.94 379 SER A C 1
ATOM 3064 O O . SER A 1 379 ? -16.277 14.733 12.636 1.00 92.94 379 SER A O 1
ATOM 3066 N N . ILE A 1 380 ? -16.337 16.966 12.947 1.00 92.44 380 ILE A N 1
ATOM 3067 C CA . ILE A 1 380 ? -17.347 17.270 11.925 1.00 92.44 380 ILE A CA 1
ATOM 3068 C C . ILE A 1 380 ? -16.829 16.883 10.536 1.00 92.44 380 ILE A C 1
ATOM 3070 O O . ILE A 1 380 ? -17.542 16.208 9.793 1.00 92.44 380 ILE A O 1
ATOM 3074 N N . ASP A 1 381 ? -15.590 17.245 10.187 1.00 90.88 381 ASP A N 1
ATOM 3075 C CA . ASP A 1 381 ? -14.971 16.881 8.904 1.00 90.88 381 ASP A CA 1
ATOM 3076 C C . ASP A 1 381 ? -14.915 15.357 8.702 1.00 90.88 381 ASP A C 1
ATOM 3078 O O . ASP A 1 381 ? -15.329 14.846 7.656 1.00 90.88 381 ASP A O 1
ATOM 3082 N N . VAL A 1 382 ? -14.473 14.606 9.719 1.00 92.19 382 VAL A N 1
ATOM 3083 C CA . VAL A 1 382 ? -14.412 13.135 9.657 1.00 92.19 382 VAL A CA 1
ATOM 3084 C C . VAL A 1 382 ? -15.801 12.534 9.469 1.00 92.19 382 VAL A C 1
ATOM 3086 O O . VAL A 1 382 ? -15.981 11.669 8.610 1.00 92.19 382 VAL A O 1
ATOM 3089 N N . ALA A 1 383 ? -16.790 13.008 10.227 1.00 91.62 383 ALA A N 1
ATOM 3090 C CA . ALA A 1 383 ? -18.154 12.508 10.135 1.00 91.62 383 ALA A CA 1
ATOM 3091 C C . ALA A 1 383 ? -18.814 12.843 8.791 1.00 91.62 383 ALA A C 1
ATOM 3093 O O . ALA A 1 383 ? -19.419 11.971 8.173 1.00 91.62 383 ALA A O 1
ATOM 3094 N N . ASN A 1 384 ? -18.625 14.058 8.275 1.00 89.31 384 ASN A N 1
ATOM 3095 C CA . ASN A 1 384 ? -19.093 14.435 6.942 1.00 89.31 384 ASN A CA 1
ATOM 3096 C C . ASN A 1 384 ? -18.470 13.559 5.851 1.00 89.31 384 ASN A C 1
ATOM 3098 O O . ASN A 1 384 ? -19.176 13.095 4.955 1.00 89.31 384 ASN A O 1
ATOM 3102 N N . LYS A 1 385 ? -17.158 13.302 5.922 1.00 87.38 385 LYS A N 1
ATOM 3103 C CA . LYS A 1 385 ? -16.475 12.399 4.986 1.00 87.38 385 LYS A CA 1
ATOM 3104 C C . LYS A 1 385 ? -17.033 10.980 5.065 1.00 87.38 385 LYS A C 1
ATOM 3106 O O . LYS A 1 385 ? -17.261 10.391 4.015 1.00 87.38 385 LYS A O 1
ATOM 3111 N N . TYR A 1 386 ? -17.300 10.471 6.268 1.00 88.12 386 TYR A N 1
ATOM 3112 C CA . TYR A 1 386 ? -17.897 9.150 6.455 1.00 88.12 386 TYR A CA 1
ATOM 3113 C C . TYR A 1 386 ? -19.306 9.053 5.849 1.00 88.12 386 TYR A C 1
ATOM 3115 O O . TYR A 1 386 ? -19.579 8.159 5.056 1.00 88.12 386 TYR A O 1
ATOM 3123 N N . TYR A 1 387 ? -20.194 10.009 6.133 1.00 85.19 387 TYR A N 1
ATOM 3124 C CA . TYR A 1 387 ? -21.564 9.998 5.595 1.00 85.19 387 TYR A CA 1
ATOM 3125 C C . TYR A 1 387 ? -21.668 10.337 4.104 1.00 85.19 387 TYR A C 1
ATOM 3127 O O . TYR A 1 387 ? -22.754 10.264 3.529 1.00 85.19 387 TYR A O 1
ATOM 3135 N N . ASN A 1 388 ? -20.564 10.708 3.454 1.00 79.62 388 ASN A N 1
ATOM 3136 C CA . ASN A 1 388 ? -20.512 10.778 1.997 1.00 79.62 388 ASN A CA 1
ATOM 3137 C C . ASN A 1 388 ? -20.375 9.391 1.349 1.00 79.62 388 ASN A C 1
ATOM 3139 O O . ASN A 1 388 ? -20.515 9.292 0.130 1.00 79.62 388 ASN A O 1
ATOM 3143 N N . PHE A 1 389 ? -20.114 8.335 2.124 1.00 75.31 389 PHE A N 1
ATOM 3144 C CA . PHE A 1 389 ? -20.162 6.968 1.629 1.00 75.31 389 PHE A CA 1
ATOM 3145 C C . PHE A 1 389 ? -21.593 6.434 1.669 1.00 75.31 389 PHE A C 1
ATOM 3147 O O . PHE A 1 389 ? -22.217 6.351 2.726 1.00 75.31 389 PHE A O 1
ATOM 3154 N N . GLU A 1 390 ? -22.098 6.008 0.514 1.00 68.94 390 GLU A N 1
ATOM 3155 C CA . GLU A 1 390 ? -23.239 5.099 0.476 1.00 68.94 390 GLU A CA 1
ATOM 3156 C C . GLU A 1 390 ? -22.756 3.695 0.829 1.00 68.94 390 GLU A C 1
ATOM 3158 O O . GLU A 1 390 ? -22.205 2.979 -0.003 1.00 68.94 390 GLU A O 1
ATOM 3163 N N . MET A 1 391 ? -22.930 3.332 2.094 1.00 70.25 391 MET A N 1
ATOM 3164 C CA . MET A 1 391 ? -22.612 2.001 2.589 1.00 70.25 391 MET A CA 1
ATOM 3165 C C . MET A 1 391 ? -23.736 1.045 2.200 1.00 70.25 391 MET A C 1
ATOM 3167 O O . MET A 1 391 ? -24.899 1.278 2.542 1.00 70.25 391 MET A O 1
ATOM 3171 N N . GLY A 1 392 ? -23.379 -0.032 1.503 1.00 67.25 392 GLY A N 1
ATOM 3172 C CA . GLY A 1 392 ? -24.256 -1.183 1.323 1.00 67.25 392 GLY A CA 1
ATOM 3173 C C . GLY A 1 392 ? -24.649 -1.823 2.661 1.00 67.25 392 GLY A C 1
ATOM 3174 O O . GLY A 1 392 ? -24.210 -1.410 3.739 1.00 67.25 392 GLY A O 1
ATOM 3175 N N . SER A 1 393 ? -25.521 -2.823 2.601 1.00 73.31 393 SER A N 1
ATOM 3176 C CA . SER A 1 393 ? -26.068 -3.465 3.805 1.00 73.31 393 SER A CA 1
ATOM 3177 C C . SER A 1 393 ? -25.976 -4.986 3.787 1.00 73.31 393 SER A C 1
ATOM 3179 O O . SER A 1 393 ? -26.355 -5.619 4.775 1.00 73.31 393 SER A O 1
ATOM 3181 N N . ASN A 1 394 ? -25.447 -5.574 2.712 1.00 80.50 394 ASN A N 1
ATOM 3182 C CA . ASN A 1 394 ? -25.398 -7.019 2.521 1.00 80.50 394 ASN A CA 1
ATOM 3183 C C . ASN A 1 394 ? -24.224 -7.655 3.272 1.00 80.50 394 ASN A C 1
ATOM 3185 O O . ASN A 1 394 ? -24.388 -8.729 3.852 1.00 80.50 394 ASN A O 1
ATOM 3189 N N . SER A 1 395 ? -23.082 -6.975 3.354 1.00 86.81 395 SER A N 1
ATOM 3190 C CA . SER A 1 395 ? -21.902 -7.463 4.068 1.00 86.81 395 SER A CA 1
ATOM 3191 C C . SER A 1 395 ? -21.987 -7.233 5.578 1.00 86.81 395 SER A C 1
ATOM 3193 O O . SER A 1 395 ? -22.416 -6.183 6.071 1.00 86.81 395 SER A O 1
ATOM 3195 N N . VAL A 1 396 ? -21.520 -8.220 6.345 1.00 87.88 396 VAL A N 1
ATOM 3196 C CA . VAL A 1 396 ? -21.287 -8.111 7.792 1.00 87.88 396 VAL A CA 1
ATOM 3197 C C . VAL A 1 396 ? -20.351 -6.941 8.073 1.00 87.88 396 VAL A C 1
ATOM 3199 O O . VAL A 1 396 ? -20.606 -6.158 8.987 1.00 87.88 396 VAL A O 1
ATOM 3202 N N . ARG A 1 397 ? -19.316 -6.786 7.243 1.00 88.62 397 ARG A N 1
ATOM 3203 C CA . ARG A 1 397 ? -18.328 -5.714 7.333 1.00 88.62 397 ARG A CA 1
ATOM 3204 C C . ARG A 1 397 ? -18.974 -4.333 7.397 1.00 88.62 397 ARG A C 1
ATOM 3206 O O . ARG A 1 397 ? -18.760 -3.599 8.359 1.00 88.62 397 ARG A O 1
ATOM 3213 N N . PHE A 1 398 ? -19.787 -3.973 6.404 1.00 89.12 398 PHE A N 1
ATOM 3214 C CA . PHE A 1 398 ? -20.404 -2.648 6.359 1.00 89.12 398 PHE A CA 1
ATOM 3215 C C . PHE A 1 398 ? -21.395 -2.429 7.495 1.00 89.12 398 PHE A C 1
ATOM 3217 O O . PHE A 1 398 ? -21.400 -1.354 8.099 1.00 89.12 398 PHE A O 1
ATOM 3224 N N . ARG A 1 399 ? -22.193 -3.448 7.839 1.00 89.44 399 ARG A N 1
ATOM 3225 C CA . ARG A 1 399 ? -23.124 -3.357 8.971 1.00 89.44 399 ARG A CA 1
ATOM 3226 C C . ARG A 1 399 ? -22.390 -3.094 10.285 1.00 89.44 399 ARG A C 1
ATOM 3228 O O . ARG A 1 399 ? -22.800 -2.209 11.037 1.00 89.44 399 ARG A O 1
ATOM 3235 N N . GLN A 1 400 ? -21.311 -3.828 10.550 1.00 92.25 400 GLN A N 1
ATOM 3236 C CA . GLN A 1 400 ? -20.544 -3.674 11.785 1.00 92.25 400 GLN A CA 1
ATOM 3237 C C . GLN A 1 400 ? -19.775 -2.354 11.818 1.00 92.25 400 GLN A C 1
ATOM 3239 O O . GLN A 1 400 ? -19.847 -1.651 12.820 1.00 92.25 400 GLN A O 1
ATOM 3244 N N . GLU A 1 401 ? -19.119 -1.941 10.731 1.00 91.50 401 GLU A N 1
ATOM 3245 C CA . GLU A 1 401 ? -18.415 -0.651 10.715 1.00 91.50 401 GLU A CA 1
ATOM 3246 C C . GLU A 1 401 ? -19.368 0.539 10.838 1.00 91.50 401 GLU A C 1
ATOM 3248 O O . GLU A 1 401 ? -19.048 1.502 11.532 1.00 91.50 401 GLU A O 1
ATOM 3253 N N . LYS A 1 402 ? -20.570 0.463 10.249 1.00 90.81 402 LYS A N 1
ATOM 3254 C CA . LYS A 1 402 ? -21.624 1.459 10.482 1.00 90.81 402 LYS A CA 1
ATOM 3255 C C . LYS A 1 402 ? -22.019 1.513 11.952 1.00 90.81 402 LYS A C 1
ATOM 3257 O O . LYS A 1 402 ? -22.063 2.592 12.537 1.00 90.81 402 LYS A O 1
ATOM 3262 N N . ARG A 1 403 ? -22.260 0.353 12.568 1.00 91.69 403 ARG A N 1
ATOM 3263 C CA . ARG A 1 403 ? -22.587 0.265 13.995 1.00 91.69 403 ARG A CA 1
ATOM 3264 C C . ARG A 1 403 ? -21.475 0.858 14.858 1.00 91.69 403 ARG A C 1
ATOM 3266 O O . ARG A 1 403 ? -21.762 1.664 15.735 1.00 91.69 403 ARG A O 1
ATOM 3273 N N . TYR A 1 404 ? -20.218 0.499 14.613 1.00 93.44 404 TYR A N 1
ATOM 3274 C CA . TYR A 1 404 ? -19.092 1.012 15.388 1.00 93.44 404 TYR A CA 1
ATOM 3275 C C . TYR A 1 404 ? -18.854 2.505 15.183 1.00 93.44 404 TYR A C 1
ATOM 3277 O O . TYR A 1 404 ? -18.494 3.189 16.139 1.00 93.44 404 TYR A O 1
ATOM 3285 N N . PHE A 1 405 ? -19.088 3.026 13.979 1.00 93.81 405 PHE A N 1
ATOM 3286 C CA . PHE A 1 405 ? -19.018 4.460 13.727 1.00 93.81 405 PHE A CA 1
ATOM 3287 C C . PHE A 1 405 ? -20.086 5.232 14.515 1.00 93.81 405 PHE A C 1
ATOM 3289 O O . PHE A 1 405 ? -19.767 6.221 15.175 1.00 93.81 405 PHE A O 1
ATOM 3296 N N . GLU A 1 406 ? -21.335 4.757 14.528 1.00 92.44 406 GLU A N 1
ATOM 3297 C CA . GLU A 1 406 ? -22.401 5.381 15.326 1.00 92.44 406 GLU A CA 1
ATOM 3298 C C . GLU A 1 406 ? -22.148 5.252 16.836 1.00 92.44 406 GLU A C 1
ATOM 3300 O O . GLU A 1 406 ? -22.394 6.200 17.586 1.00 92.44 406 GLU A O 1
ATOM 3305 N N . THR A 1 407 ? -21.590 4.126 17.297 1.00 91.62 407 THR A N 1
ATOM 3306 C CA . THR A 1 407 ? -21.137 3.968 18.689 1.00 91.62 407 THR A CA 1
ATOM 3307 C C . THR A 1 407 ? -20.059 4.996 19.033 1.00 91.62 407 THR A C 1
ATOM 3309 O O . THR A 1 407 ? -20.149 5.662 20.063 1.00 91.62 407 THR A O 1
ATOM 3312 N N . ALA A 1 408 ? -19.069 5.180 18.155 1.00 92.62 408 ALA A N 1
ATOM 3313 C CA . ALA A 1 408 ? -18.008 6.164 18.335 1.00 92.62 408 ALA A CA 1
ATOM 3314 C C . ALA A 1 408 ? -18.556 7.596 18.414 1.00 92.62 408 ALA A C 1
ATOM 3316 O O . ALA A 1 408 ? -18.219 8.348 19.328 1.00 92.62 408 ALA A O 1
ATOM 3317 N N . LYS A 1 409 ? -19.457 7.961 17.499 1.00 93.56 409 LYS A N 1
ATOM 3318 C CA . LYS A 1 409 ? -20.144 9.256 17.509 1.00 93.56 409 LYS A CA 1
ATOM 3319 C C . LYS A 1 409 ? -20.952 9.466 18.788 1.00 93.56 409 LYS A C 1
ATOM 3321 O O . LYS A 1 409 ? -20.875 10.536 19.386 1.00 93.56 409 LYS A O 1
ATOM 3326 N N . SER A 1 410 ? -21.694 8.452 19.225 1.00 91.56 410 SER A N 1
ATOM 3327 C CA . SER A 1 410 ? -22.487 8.512 20.457 1.00 91.56 410 SER A CA 1
ATOM 3328 C C . SER A 1 410 ? -21.601 8.727 21.685 1.00 91.56 410 SER A C 1
ATOM 3330 O O . SER A 1 410 ? -21.943 9.525 22.554 1.00 91.56 410 SER A O 1
ATOM 3332 N N . ALA A 1 411 ? -20.431 8.082 21.734 1.00 90.50 411 ALA A N 1
ATOM 3333 C CA . ALA A 1 411 ? -19.448 8.302 22.791 1.00 90.50 411 ALA A CA 1
ATOM 3334 C C . ALA A 1 411 ? -18.918 9.748 22.796 1.00 90.50 411 ALA A C 1
ATOM 3336 O O . ALA A 1 411 ? -18.851 10.365 23.860 1.00 90.50 411 ALA A O 1
ATOM 3337 N N . VAL A 1 412 ? -18.611 10.316 21.621 1.00 92.25 412 VAL A N 1
ATOM 3338 C CA . VAL A 1 412 ? -18.187 11.723 21.493 1.00 92.25 412 VAL A CA 1
ATOM 3339 C C . VAL A 1 412 ? -19.281 12.678 21.964 1.00 92.25 412 VAL A C 1
ATOM 3341 O O . VAL A 1 412 ? -18.998 13.547 22.780 1.00 92.25 412 VAL A O 1
ATOM 3344 N N . LEU A 1 413 ? -20.529 12.497 21.525 1.00 92.19 413 LEU A N 1
ATOM 3345 C CA . LEU A 1 413 ? -21.651 13.352 21.933 1.00 92.19 413 LEU A CA 1
ATOM 3346 C C . LEU A 1 413 ? -21.978 13.222 23.425 1.00 92.19 413 LEU A C 1
ATOM 3348 O O . LEU A 1 413 ? -22.344 14.206 24.058 1.00 92.19 413 LEU A O 1
ATOM 3352 N N . LYS A 1 414 ? -21.810 12.031 24.011 1.00 91.00 414 LYS A N 1
ATOM 3353 C CA . LYS A 1 414 ? -21.970 11.830 25.456 1.00 91.00 414 LYS A CA 1
ATOM 3354 C C . LYS A 1 414 ? -20.916 12.604 26.251 1.00 91.00 414 LYS A C 1
ATOM 3356 O O . LYS A 1 414 ? -21.245 13.195 27.273 1.00 91.00 414 LYS A O 1
ATOM 3361 N N . ALA A 1 415 ? -19.663 12.596 25.796 1.00 88.69 415 ALA A N 1
ATOM 3362 C CA . ALA A 1 415 ? -18.575 13.330 26.441 1.00 88.69 415 ALA A CA 1
ATOM 3363 C C . ALA A 1 415 ? -18.636 14.844 26.172 1.00 88.69 415 ALA A C 1
ATOM 3365 O O . ALA A 1 415 ? -18.255 15.636 27.031 1.00 88.69 415 ALA A O 1
ATOM 3366 N N . HIS A 1 416 ? -19.124 15.240 24.995 1.00 90.69 416 HIS A N 1
ATOM 3367 C CA . HIS A 1 416 ? -19.170 16.621 24.524 1.00 90.69 416 HIS A CA 1
ATOM 3368 C C . HIS A 1 416 ? -20.543 16.942 23.897 1.00 90.69 416 HIS A C 1
ATOM 3370 O O . HIS A 1 416 ? -20.651 17.061 22.675 1.00 90.69 416 HIS A O 1
ATOM 3376 N N . PRO A 1 417 ? -21.605 17.147 24.707 1.00 90.12 417 PRO A N 1
ATOM 3377 C CA . PRO A 1 417 ? -22.974 17.345 24.203 1.00 90.12 417 PRO A CA 1
ATOM 3378 C C . PRO A 1 417 ? -23.170 18.588 23.329 1.00 90.12 417 PRO A C 1
ATOM 3380 O O . PRO A 1 417 ? -24.162 18.694 22.614 1.00 90.12 417 PRO A O 1
ATOM 3383 N N . LYS A 1 418 ? -22.236 19.546 23.396 1.00 89.94 418 LYS A N 1
ATOM 3384 C CA . LYS A 1 418 ? -22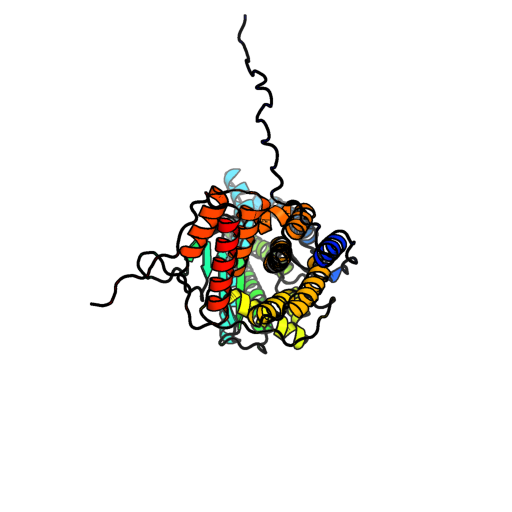.260 20.775 22.592 1.00 89.94 418 LYS A CA 1
ATOM 3385 C C . LYS A 1 418 ? -21.829 20.549 21.140 1.00 89.94 418 LYS A C 1
ATOM 3387 O O . LYS A 1 418 ? -22.135 21.399 20.309 1.00 89.94 418 LYS A O 1
ATOM 3392 N N . PHE A 1 419 ? -21.141 19.442 20.842 1.00 91.31 419 PHE A N 1
ATOM 3393 C CA . PHE A 1 419 ? -20.640 19.170 19.498 1.00 91.31 419 PHE A CA 1
ATOM 3394 C C . PHE A 1 419 ? -21.798 18.938 18.526 1.00 91.31 419 PHE A C 1
ATOM 3396 O O . PHE A 1 419 ? -22.658 18.084 18.745 1.00 91.31 419 PHE A O 1
ATOM 3403 N N . LYS A 1 420 ? -21.786 19.644 17.398 1.00 90.69 420 LYS A N 1
ATOM 3404 C CA . LYS A 1 420 ? -22.801 19.540 16.344 1.00 90.69 420 LYS A CA 1
ATOM 3405 C C . LYS A 1 420 ? -22.367 18.559 15.260 1.00 90.69 420 LYS A C 1
ATOM 3407 O O . LYS A 1 420 ? -22.168 18.923 14.103 1.00 90.69 420 LYS A O 1
ATOM 3412 N N . LEU A 1 421 ? -22.209 17.289 15.636 1.00 88.88 421 LEU A N 1
ATOM 3413 C CA . LEU A 1 421 ? -21.827 16.253 14.676 1.00 88.88 421 LEU A CA 1
ATOM 3414 C C . LEU A 1 421 ? -22.972 15.953 13.689 1.00 88.88 421 LEU A C 1
ATOM 3416 O O . LEU A 1 421 ? -24.127 15.829 14.108 1.00 88.88 421 LEU A O 1
ATOM 3420 N N . PRO A 1 422 ? -22.672 15.788 12.388 1.00 87.38 422 PRO A N 1
ATOM 3421 C CA . PRO A 1 422 ? -23.682 15.517 11.374 1.00 87.38 422 PRO A CA 1
ATOM 3422 C C . PRO A 1 422 ? -24.394 14.178 11.621 1.00 87.38 422 PRO A C 1
ATOM 3424 O O . PRO A 1 422 ? -23.854 13.232 12.209 1.00 87.38 422 PRO A O 1
ATOM 3427 N N . GLN A 1 423 ? -25.635 14.096 11.149 1.00 80.44 423 GLN A N 1
ATOM 3428 C CA . GLN A 1 423 ? -26.421 12.865 11.135 1.00 80.44 423 GLN A CA 1
ATOM 3429 C C . GLN A 1 423 ? -26.271 12.155 9.789 1.00 80.44 423 GLN A C 1
ATOM 3431 O O . GLN A 1 423 ? -26.002 12.794 8.768 1.00 80.44 423 GLN A O 1
ATOM 3436 N N . ALA A 1 424 ? -26.470 10.835 9.785 1.00 72.94 424 ALA A N 1
ATOM 3437 C CA . ALA A 1 424 ? -26.617 10.097 8.540 1.00 72.94 424 ALA A CA 1
ATOM 3438 C C . ALA A 1 424 ? -27.754 10.730 7.726 1.00 72.94 424 ALA A C 1
ATOM 3440 O O . ALA A 1 424 ? -28.826 11.010 8.266 1.00 72.94 424 ALA A O 1
ATOM 3441 N N . LYS A 1 425 ? -27.529 10.973 6.432 1.00 66.12 425 LYS A N 1
ATOM 3442 C CA . LYS A 1 425 ? -28.602 11.450 5.555 1.00 66.12 425 LYS A CA 1
ATOM 3443 C C . LYS A 1 425 ? -29.703 10.393 5.546 1.00 66.12 425 LYS A C 1
ATOM 3445 O O . LYS A 1 425 ? -29.433 9.235 5.224 1.00 66.12 425 LYS A O 1
ATOM 3450 N N . SER A 1 426 ? -30.925 10.768 5.917 1.00 44.50 426 SER A N 1
ATOM 3451 C CA . SER A 1 426 ? -32.070 9.893 5.704 1.00 44.50 426 SER A CA 1
ATOM 3452 C C . SER A 1 426 ? -32.240 9.728 4.200 1.00 44.50 426 SER A C 1
ATOM 3454 O O . SER A 1 426 ? -32.427 10.710 3.482 1.00 44.50 426 SER A O 1
ATOM 3456 N N . ASN A 1 427 ? -32.201 8.491 3.712 1.00 41.03 427 ASN A N 1
ATOM 3457 C CA . ASN A 1 427 ? -32.750 8.174 2.399 1.00 41.03 427 ASN A CA 1
ATOM 3458 C C . ASN A 1 427 ? -34.279 8.254 2.508 1.00 41.03 427 ASN A C 1
ATOM 3460 O O . ASN A 1 427 ? -34.967 7.239 2.524 1.00 41.03 427 ASN A O 1
ATOM 3464 N N . SER A 1 428 ? -34.813 9.463 2.673 1.00 29.91 428 SER A N 1
ATOM 3465 C CA . SER A 1 428 ? -36.233 9.732 2.500 1.00 29.91 428 SER A CA 1
ATOM 3466 C C . SER A 1 428 ? -36.493 9.987 1.015 1.00 29.91 428 SER A C 1
ATOM 3468 O O . SER A 1 428 ? -35.871 10.867 0.424 1.00 29.91 428 SER A O 1
ATOM 3470 N N . ALA A 1 429 ? -37.442 9.216 0.476 1.00 32.53 429 ALA A N 1
ATOM 3471 C CA . ALA A 1 429 ? -38.103 9.332 -0.827 1.00 32.53 429 ALA A CA 1
ATOM 3472 C C . ALA A 1 429 ? -37.404 8.719 -2.062 1.00 32.53 429 ALA A C 1
ATOM 3474 O O . ALA A 1 429 ? -36.742 9.401 -2.840 1.00 32.53 429 ALA A O 1
ATOM 3475 N N . LYS A 1 430 ? -37.689 7.430 -2.301 1.00 30.59 430 LYS A N 1
ATOM 3476 C CA . LYS A 1 430 ? -38.376 6.975 -3.530 1.00 30.59 430 LYS A CA 1
ATOM 3477 C C . LYS A 1 430 ? -39.341 5.838 -3.178 1.00 30.59 430 LYS A C 1
ATOM 3479 O O . LYS A 1 430 ? -39.075 4.670 -3.436 1.00 30.59 430 LYS A O 1
ATOM 3484 N N . ALA A 1 431 ? -40.429 6.212 -2.524 1.00 34.19 431 ALA A N 1
ATOM 3485 C CA . ALA A 1 431 ? -41.690 5.499 -2.601 1.00 34.19 431 ALA A CA 1
ATOM 3486 C C . ALA A 1 431 ? -42.699 6.562 -3.026 1.00 34.19 431 ALA A C 1
ATOM 3488 O O . ALA A 1 431 ? -43.085 7.381 -2.199 1.00 34.19 431 ALA A O 1
ATOM 3489 N N . GLU A 1 432 ? -42.925 6.635 -4.335 1.00 29.91 432 GLU A N 1
ATOM 3490 C CA . GLU A 1 432 ? -44.168 7.001 -5.028 1.00 29.91 432 GLU A CA 1
ATOM 3491 C C . GLU A 1 432 ? -43.943 6.840 -6.534 1.00 29.91 432 GLU A C 1
ATOM 3493 O O . GLU A 1 432 ? -42.914 7.356 -7.041 1.00 29.91 432 GLU A O 1
#